Protein AF-A0A1I7TIQ7-F1 (afdb_monomer_lite)

pLDDT: mean 73.99, std 21.07, range [22.7, 95.94]

Organism: NCBI:txid1561998

Structure (mmCIF, N/CA/C/O backbone):
data_AF-A0A1I7TIQ7-F1
#
_entry.id   AF-A0A1I7TIQ7-F1
#
loop_
_atom_site.group_PDB
_atom_site.id
_atom_site.type_symbol
_atom_site.label_atom_id
_atom_site.label_alt_id
_atom_site.label_comp_id
_atom_site.label_asym_id
_atom_site.label_entity_id
_atom_site.label_seq_id
_atom_site.pdbx_PDB_ins_code
_atom_site.Cartn_x
_atom_site.Cartn_y
_atom_site.Cartn_z
_atom_site.occupancy
_atom_site.B_iso_or_equiv
_atom_site.auth_seq_id
_atom_site.auth_comp_id
_atom_site.auth_asym_id
_atom_site.auth_atom_id
_atom_site.pdbx_PDB_model_num
ATOM 1 N N . MET A 1 1 ? -4.088 54.142 -38.356 1.00 42.91 1 MET A N 1
ATOM 2 C CA . MET A 1 1 ? -4.153 52.914 -39.175 1.00 42.91 1 MET A CA 1
ATOM 3 C C . MET A 1 1 ? -3.917 51.745 -38.235 1.00 42.91 1 MET A C 1
ATOM 5 O O . MET A 1 1 ? -2.888 51.739 -37.571 1.00 42.91 1 MET A O 1
ATOM 9 N N . GLY A 1 2 ? -4.912 50.872 -38.052 1.00 53.06 2 GLY A N 1
ATOM 10 C CA . GLY A 1 2 ? -4.798 49.710 -37.162 1.00 53.06 2 GLY A CA 1
ATOM 11 C C . GLY A 1 2 ? -3.821 48.688 -37.738 1.00 53.06 2 GLY A C 1
ATOM 12 O O . GLY A 1 2 ? -3.719 48.574 -38.958 1.00 53.06 2 GLY A O 1
ATOM 13 N N . ARG A 1 3 ? -3.072 47.987 -36.879 1.00 58.44 3 ARG A N 1
ATOM 14 C CA . ARG A 1 3 ? -2.206 46.884 -37.321 1.00 58.44 3 ARG A CA 1
ATOM 15 C C . ARG A 1 3 ? -3.079 45.815 -38.004 1.00 58.44 3 ARG A C 1
ATOM 17 O O . ARG A 1 3 ? -4.147 45.527 -37.459 1.00 58.44 3 ARG A O 1
ATOM 24 N N . PRO A 1 4 ? -2.677 45.263 -39.163 1.00 71.06 4 PRO A N 1
ATOM 25 C CA . PRO A 1 4 ? -3.430 44.193 -39.812 1.00 71.06 4 PRO A CA 1
ATOM 26 C C . PRO A 1 4 ? -3.570 43.006 -38.851 1.00 71.06 4 PRO A C 1
ATOM 28 O O . PRO A 1 4 ? -2.623 42.659 -38.140 1.00 71.06 4 PRO A O 1
ATOM 31 N N . ILE A 1 5 ? -4.777 42.439 -38.777 1.00 78.31 5 ILE A N 1
ATOM 32 C CA . ILE A 1 5 ? -5.054 41.261 -37.950 1.00 78.31 5 ILE A CA 1
ATOM 33 C C . ILE A 1 5 ? -4.322 40.080 -38.586 1.00 78.31 5 ILE A C 1
ATOM 35 O O . ILE A 1 5 ? -4.468 39.833 -39.779 1.00 78.31 5 ILE A O 1
ATOM 39 N N . CYS A 1 6 ? -3.520 39.390 -37.780 1.00 83.38 6 CYS A N 1
ATOM 40 C CA . CYS A 1 6 ? -2.663 38.299 -38.215 1.00 83.38 6 CYS A CA 1
ATOM 41 C C . CYS A 1 6 ? -3.166 36.974 -37.652 1.00 83.38 6 CYS A C 1
ATOM 43 O O . CYS A 1 6 ? -3.207 36.805 -36.431 1.00 83.38 6 CYS A O 1
ATOM 45 N N . PHE A 1 7 ? -3.505 36.032 -38.527 1.00 86.31 7 PHE A N 1
ATOM 46 C CA . PHE A 1 7 ? -3.874 34.675 -38.145 1.00 86.31 7 PHE A CA 1
ATOM 47 C C . PHE A 1 7 ? -2.719 33.716 -38.424 1.00 86.31 7 PHE A C 1
ATOM 49 O O . PHE A 1 7 ? -2.079 33.776 -39.474 1.00 86.31 7 PHE A O 1
ATOM 56 N N . ARG A 1 8 ? -2.462 32.812 -37.477 1.00 87.81 8 ARG A N 1
ATOM 57 C CA . ARG A 1 8 ? -1.500 31.711 -37.593 1.00 87.81 8 ARG A CA 1
ATOM 58 C C . ARG A 1 8 ? -2.127 30.450 -37.034 1.00 87.81 8 ARG A C 1
ATOM 60 O O . ARG A 1 8 ? -2.870 30.530 -36.056 1.00 87.81 8 ARG A O 1
ATOM 67 N N . CYS A 1 9 ? -1.813 29.304 -37.628 1.00 87.81 9 CYS A N 1
ATOM 68 C CA . CYS A 1 9 ? -2.191 28.042 -37.020 1.00 87.81 9 CYS A CA 1
ATOM 69 C C . CYS A 1 9 ? -1.129 27.560 -36.034 1.00 87.81 9 CYS A C 1
ATOM 71 O O . CYS A 1 9 ? 0.061 27.528 -36.346 1.00 87.81 9 CYS A O 1
ATOM 73 N N . LEU A 1 10 ? -1.600 27.159 -34.856 1.00 88.81 10 LEU A N 1
ATOM 74 C CA . LEU A 1 10 ? -0.851 26.410 -33.861 1.00 88.81 10 LEU A CA 1
ATOM 75 C C . LEU A 1 10 ? -1.523 25.046 -33.720 1.00 88.81 10 LEU A C 1
ATOM 77 O O . LEU A 1 10 ? -2.738 24.978 -33.533 1.00 88.81 10 LEU A O 1
ATOM 81 N N . THR A 1 11 ? -0.744 23.974 -33.809 1.00 90.81 11 THR A N 1
ATOM 82 C CA . THR A 1 11 ? -1.233 22.601 -33.636 1.00 90.81 11 THR A CA 1
ATOM 83 C C . THR A 1 11 ? -0.786 22.101 -32.261 1.00 90.81 11 THR A C 1
ATOM 85 O O . THR A 1 11 ? 0.381 21.738 -32.107 1.00 90.81 11 THR A O 1
ATOM 88 N N . PRO A 1 12 ? -1.659 22.141 -31.235 1.00 89.75 12 PRO A N 1
ATOM 89 C CA . PRO A 1 12 ? -1.310 21.671 -29.902 1.00 89.75 12 PRO A CA 1
ATOM 90 C C . PRO A 1 12 ? -1.309 20.142 -29.848 1.00 89.75 12 PRO A C 1
ATOM 92 O O . PRO A 1 12 ? -2.289 19.497 -30.221 1.00 89.75 12 PRO A O 1
ATOM 95 N N . ILE A 1 13 ? -0.224 19.567 -29.339 1.00 89.12 13 ILE A N 1
ATOM 96 C CA . ILE A 1 13 ? -0.039 18.126 -29.170 1.00 89.12 13 ILE A CA 1
ATOM 97 C C . ILE A 1 13 ? 0.377 17.862 -27.731 1.00 89.12 13 ILE A C 1
ATOM 99 O O . ILE A 1 13 ? 1.419 18.327 -27.271 1.00 89.12 13 ILE A O 1
ATOM 103 N N . LEU A 1 14 ? -0.447 17.112 -27.005 1.00 85.69 14 LEU A N 1
ATOM 104 C CA . LEU A 1 14 ? -0.127 16.693 -25.647 1.00 85.69 14 LEU A CA 1
ATOM 105 C C . LEU A 1 14 ? 0.854 15.517 -25.708 1.00 85.69 14 LEU A C 1
ATOM 107 O O . LEU A 1 14 ? 0.464 14.418 -26.095 1.00 85.69 14 LEU A O 1
ATOM 111 N N . LEU A 1 15 ? 2.117 15.758 -25.346 1.00 80.00 15 LEU A N 1
ATOM 112 C CA . LEU A 1 15 ? 3.164 14.730 -25.347 1.00 80.00 15 LEU A CA 1
ATOM 113 C C . LEU A 1 15 ? 3.158 13.920 -24.047 1.00 80.00 15 LEU A C 1
ATOM 115 O O . LEU A 1 15 ? 3.371 12.711 -24.060 1.00 80.00 15 LEU A O 1
ATOM 119 N N . SER A 1 16 ? 2.904 14.582 -22.919 1.00 78.31 16 SER A N 1
ATOM 120 C CA . SER A 1 16 ? 2.727 13.948 -21.611 1.00 78.31 16 SER A CA 1
ATOM 121 C C . SER A 1 16 ? 1.813 14.799 -20.730 1.00 78.31 16 SER A C 1
ATOM 123 O O . SER A 1 16 ? 1.436 15.908 -21.107 1.00 78.31 16 SER A O 1
ATOM 125 N N . GLN A 1 17 ? 1.475 14.323 -19.528 1.00 79.88 17 GLN A N 1
ATOM 126 C CA . GLN A 1 17 ? 0.677 15.106 -18.575 1.00 79.88 17 GLN A CA 1
ATOM 127 C C . GLN A 1 17 ? 1.277 16.485 -18.257 1.00 79.88 17 GLN A C 1
ATOM 129 O O . GLN A 1 17 ? 0.515 17.406 -17.971 1.00 79.88 17 GLN A O 1
ATOM 134 N N . ASN A 1 18 ? 2.601 16.653 -18.360 1.00 84.12 18 ASN A N 1
ATOM 135 C CA . ASN A 1 18 ? 3.281 17.913 -18.045 1.00 84.12 18 ASN A CA 1
ATOM 136 C C . ASN A 1 18 ? 3.856 18.642 -19.268 1.00 84.12 18 ASN A C 1
ATOM 138 O O . ASN A 1 18 ? 4.362 19.751 -19.107 1.00 84.12 18 ASN A O 1
ATOM 142 N N . VAL A 1 19 ? 3.816 18.046 -20.466 1.00 85.25 19 VAL A N 1
ATOM 143 C CA . VAL A 1 19 ? 4.485 18.591 -21.659 1.00 85.25 19 VAL A CA 1
ATOM 144 C C . VAL A 1 19 ? 3.509 18.713 -22.825 1.00 85.25 19 VAL A C 1
ATOM 146 O O . VAL A 1 19 ? 2.919 17.727 -23.272 1.00 85.25 19 VAL A O 1
ATOM 149 N N . LEU A 1 20 ? 3.385 19.932 -23.349 1.00 87.88 20 LEU A N 1
ATOM 150 C CA . LEU A 1 20 ? 2.602 20.263 -24.536 1.00 87.88 20 LEU A CA 1
ATOM 151 C C . LEU A 1 20 ? 3.542 20.762 -25.637 1.00 87.88 20 LEU A C 1
ATOM 153 O O . LEU A 1 20 ? 4.280 21.720 -25.429 1.00 87.88 20 LEU A O 1
ATOM 157 N N . GLN A 1 21 ? 3.486 20.164 -26.821 1.00 89.00 21 GLN A N 1
ATOM 158 C CA . GLN A 1 21 ? 4.122 20.716 -28.011 1.00 89.00 21 GLN A CA 1
ATOM 159 C C . GLN A 1 21 ? 3.135 21.623 -28.747 1.00 89.00 21 GLN A C 1
ATOM 161 O O . GLN A 1 21 ? 2.005 21.230 -29.032 1.00 89.00 21 GLN A O 1
ATOM 166 N N . LEU A 1 22 ? 3.560 22.840 -29.073 1.00 89.12 22 LEU A N 1
ATOM 167 C CA . LEU A 1 22 ? 2.839 23.745 -29.958 1.00 89.12 22 LEU A CA 1
ATOM 168 C C . LEU A 1 22 ? 3.544 23.779 -31.306 1.00 89.12 22 LEU A C 1
ATOM 170 O O . LEU A 1 22 ? 4.483 24.555 -31.498 1.00 89.12 22 LEU A O 1
ATOM 174 N N . ALA A 1 23 ? 3.075 22.948 -32.237 1.00 88.88 23 ALA A N 1
ATOM 175 C CA . ALA A 1 23 ? 3.644 22.916 -33.570 1.00 88.88 23 ALA A CA 1
ATOM 176 C C . ALA A 1 23 ? 3.187 24.102 -34.409 1.00 88.88 23 ALA A C 1
ATOM 178 O O . ALA A 1 23 ? 1.994 24.411 -34.500 1.00 88.88 23 ALA A O 1
ATOM 179 N N . HIS A 1 24 ? 4.161 24.782 -35.004 1.00 85.44 24 HIS A N 1
ATOM 180 C CA . HIS A 1 24 ? 3.949 25.953 -35.835 1.00 85.44 24 HIS A CA 1
ATOM 181 C C . HIS A 1 24 ? 5.016 26.025 -36.921 1.00 85.44 24 HIS A C 1
ATOM 183 O O . HIS A 1 24 ? 6.108 25.476 -36.789 1.00 85.44 24 HIS A O 1
ATOM 189 N N . GLN A 1 25 ? 4.692 26.712 -38.012 1.00 75.75 25 GLN A N 1
ATOM 190 C CA . GLN A 1 25 ? 5.636 26.889 -39.106 1.00 75.75 25 GLN A CA 1
ATOM 191 C C . GLN A 1 25 ? 6.763 27.818 -38.647 1.00 75.75 25 GLN A C 1
ATOM 193 O O . GLN A 1 25 ? 6.520 28.771 -37.897 1.00 75.75 25 GLN A O 1
ATOM 198 N N . TYR A 1 26 ? 7.989 27.531 -39.075 1.00 64.44 26 TYR A N 1
ATOM 199 C CA . TYR A 1 26 ? 9.086 28.483 -38.963 1.00 64.44 26 TYR A CA 1
ATOM 200 C C . TYR A 1 26 ? 8.937 29.543 -40.064 1.00 64.44 26 TYR A C 1
ATOM 202 O O . TYR A 1 26 ? 8.544 29.214 -41.178 1.00 64.44 26 TYR A O 1
ATOM 210 N N . GLU A 1 27 ? 9.258 30.792 -39.713 1.00 59.69 27 GLU A N 1
ATOM 211 C CA . GLU A 1 27 ? 9.035 32.053 -40.452 1.00 59.69 27 GLU A CA 1
ATOM 212 C C . GLU A 1 27 ? 7.712 32.777 -40.159 1.00 59.69 27 GLU A C 1
ATOM 214 O O . GLU A 1 27 ? 6.711 32.197 -39.742 1.00 59.69 27 GLU A O 1
ATOM 219 N N . GLU A 1 28 ? 7.727 34.103 -40.340 1.00 63.19 28 GLU A N 1
ATOM 220 C CA . GLU A 1 28 ? 6.657 35.030 -39.958 1.00 63.19 28 GLU A CA 1
ATOM 221 C C . GLU A 1 28 ? 5.362 34.910 -40.791 1.00 63.19 28 GLU A C 1
ATOM 223 O O . GLU A 1 28 ? 4.591 35.868 -40.865 1.00 63.19 28 GLU A O 1
ATOM 228 N N . ASN A 1 29 ? 5.076 33.742 -41.371 1.00 71.56 29 ASN A N 1
ATOM 229 C CA . ASN A 1 29 ? 3.891 33.487 -42.183 1.00 71.56 29 ASN A CA 1
ATOM 230 C C . ASN A 1 29 ? 2.632 33.903 -41.420 1.00 71.56 29 ASN A C 1
ATOM 232 O O . ASN A 1 29 ? 2.349 33.443 -40.313 1.00 71.56 29 ASN A O 1
ATOM 236 N N . CYS A 1 30 ? 1.926 34.868 -41.987 1.00 78.06 30 CYS A N 1
ATOM 237 C CA . CYS A 1 30 ? 0.815 35.564 -41.373 1.00 78.06 30 CYS A CA 1
ATOM 238 C C . CYS A 1 30 ? -0.304 35.626 -42.401 1.00 78.06 30 CYS A C 1
ATOM 240 O O . CYS A 1 30 ? -0.078 36.079 -43.523 1.00 78.06 30 CYS A O 1
ATOM 242 N N . TYR A 1 31 ? -1.489 35.159 -42.026 1.00 87.06 31 TYR A N 1
ATOM 243 C CA . TYR A 1 31 ? -2.634 35.103 -42.924 1.00 87.06 31 TYR A CA 1
ATOM 244 C C . TYR A 1 31 ? -3.662 36.159 -42.531 1.00 87.06 31 TYR A C 1
ATOM 246 O O . TYR A 1 31 ? -3.856 36.436 -41.346 1.00 87.06 31 TYR A O 1
ATOM 254 N N . GLU A 1 32 ? -4.333 36.737 -43.525 1.00 86.38 32 GLU A N 1
ATOM 255 C CA . GLU A 1 32 ? -5.367 37.755 -43.304 1.00 86.38 32 GLU A CA 1
ATOM 256 C C . GLU A 1 32 ? -6.699 37.134 -42.861 1.00 86.38 32 GLU A C 1
ATOM 258 O O . GLU A 1 32 ? -7.551 37.822 -42.296 1.00 86.38 32 GLU A O 1
ATOM 263 N N . THR A 1 33 ? -6.878 35.823 -43.073 1.00 88.25 33 THR A N 1
ATOM 264 C CA . THR A 1 33 ? -8.090 35.094 -42.690 1.00 88.25 33 THR A CA 1
ATOM 265 C C . THR A 1 33 ? -7.791 33.825 -41.889 1.00 88.25 33 THR A C 1
ATOM 267 O O . THR A 1 33 ? -6.818 33.110 -42.132 1.00 88.25 33 THR A O 1
ATOM 270 N N . GLU A 1 34 ? -8.688 33.489 -40.958 1.00 88.44 34 GLU A N 1
ATOM 271 C CA . GLU A 1 34 ? -8.625 32.243 -40.179 1.00 88.44 34 GLU A CA 1
ATOM 272 C C . GLU A 1 34 ? -8.657 30.998 -41.079 1.00 88.44 34 GLU A C 1
ATOM 274 O O . GLU A 1 34 ? -7.971 30.013 -40.816 1.00 88.44 34 GLU A O 1
ATOM 279 N N . LYS A 1 35 ? -9.428 31.042 -42.174 1.00 89.38 35 LYS A N 1
ATOM 280 C CA . LYS A 1 35 ? -9.569 29.912 -43.100 1.00 89.38 35 LYS A CA 1
ATOM 281 C C . LYS A 1 35 ? -8.243 29.567 -43.776 1.00 89.38 35 LYS A C 1
ATOM 283 O O . LYS A 1 35 ? -7.927 28.389 -43.907 1.00 89.38 35 LYS A O 1
ATOM 288 N N . GLU A 1 36 ? -7.486 30.576 -44.194 1.00 86.38 36 GLU A N 1
ATOM 289 C CA . GLU A 1 36 ? -6.161 30.390 -44.790 1.00 86.38 36 GLU A CA 1
ATOM 290 C C . GLU A 1 36 ? -5.166 29.863 -43.765 1.00 86.38 36 GLU A C 1
ATOM 292 O O . GLU A 1 36 ? -4.523 28.851 -44.032 1.00 86.38 36 GLU A O 1
ATOM 297 N N . ALA A 1 37 ? -5.124 30.456 -42.568 1.00 87.81 37 ALA A N 1
ATOM 298 C CA . ALA A 1 37 ? -4.281 29.961 -41.483 1.00 87.81 37 ALA A CA 1
ATOM 299 C C . ALA A 1 37 ? -4.598 28.500 -41.131 1.00 87.81 37 ALA A C 1
ATOM 301 O O . ALA A 1 37 ? -3.700 27.692 -40.932 1.00 87.81 37 ALA A O 1
ATOM 302 N N . ARG A 1 38 ? -5.875 28.115 -41.094 1.00 87.44 38 ARG A N 1
ATOM 303 C CA . ARG A 1 38 ? -6.273 26.749 -40.743 1.00 87.44 38 ARG A CA 1
ATOM 304 C C . ARG A 1 38 ? -5.843 25.709 -41.780 1.00 87.44 38 ARG A C 1
ATOM 306 O O . ARG A 1 38 ? -5.579 24.567 -41.417 1.00 87.44 38 ARG A O 1
ATOM 313 N N . MET A 1 39 ? -5.760 26.077 -43.058 1.00 87.75 39 MET A N 1
ATOM 314 C CA . MET A 1 39 ? -5.262 25.169 -44.101 1.00 87.75 39 MET A CA 1
ATOM 315 C C . MET A 1 39 ? -3.756 24.902 -43.986 1.00 87.75 39 MET A C 1
ATOM 317 O O . MET A 1 39 ? -3.262 23.995 -44.649 1.00 87.75 39 MET A O 1
ATOM 321 N N . THR A 1 40 ? -3.036 25.664 -43.158 1.00 86.38 40 THR A N 1
ATOM 322 C CA . THR A 1 40 ? -1.588 25.523 -42.960 1.00 86.38 40 THR A CA 1
ATOM 323 C C . THR A 1 40 ? -1.207 24.873 -41.631 1.00 86.38 40 THR A C 1
ATOM 325 O O . THR A 1 40 ? -0.019 24.750 -41.329 1.00 86.38 40 THR A O 1
ATOM 328 N N . CYS A 1 41 ? -2.196 24.417 -40.853 1.00 87.00 41 CYS A N 1
ATOM 329 C CA . CYS A 1 41 ? -1.966 23.593 -39.671 1.00 87.00 41 CYS A CA 1
ATOM 330 C C . CYS A 1 41 ? -1.202 22.316 -40.020 1.00 87.00 41 CYS A C 1
ATOM 332 O O . CYS A 1 41 ? -1.411 21.725 -41.081 1.00 87.00 41 CYS A O 1
ATOM 334 N N . PHE A 1 42 ? -0.362 21.864 -39.094 1.00 86.56 42 PHE A N 1
ATOM 335 C CA . PHE A 1 42 ? 0.300 20.578 -39.237 1.00 86.56 42 PHE A CA 1
ATOM 336 C C . PHE A 1 42 ? -0.716 19.450 -39.063 1.00 86.56 42 PHE A C 1
ATOM 338 O O . PHE A 1 42 ? -1.655 19.549 -38.270 1.00 86.56 42 PHE A O 1
ATOM 345 N N . ASP A 1 43 ? -0.497 18.353 -39.780 1.00 85.62 43 ASP A N 1
ATOM 346 C CA . ASP A 1 43 ? -1.100 17.079 -39.414 1.00 85.62 43 ASP A CA 1
ATOM 347 C C . ASP A 1 43 ? -0.419 16.595 -38.131 1.00 85.62 43 ASP A C 1
ATOM 349 O O . ASP A 1 43 ? 0.791 16.363 -38.124 1.00 85.62 43 ASP A O 1
ATOM 353 N N . SER A 1 44 ? -1.182 16.449 -37.047 1.00 81.12 44 SER A N 1
ATOM 354 C CA . SER A 1 44 ? -0.649 16.056 -35.739 1.00 81.12 44 SER A CA 1
ATOM 355 C C . SER A 1 44 ? 0.057 14.698 -35.752 1.00 81.12 44 SER A C 1
ATOM 357 O O . SER A 1 44 ? 0.862 14.436 -34.865 1.00 81.12 44 SER A O 1
ATOM 359 N N . THR A 1 45 ? -0.207 13.847 -36.748 1.00 80.25 45 THR A N 1
ATOM 360 C CA . THR A 1 45 ? 0.460 12.545 -36.909 1.00 80.25 45 THR A CA 1
ATOM 361 C C . THR A 1 45 ? 1.833 12.634 -37.578 1.00 80.25 45 THR A C 1
ATOM 363 O O . THR A 1 45 ? 2.609 11.684 -37.503 1.00 80.25 45 THR A O 1
ATOM 366 N N . LEU A 1 46 ? 2.144 13.765 -38.217 1.00 81.56 46 LEU A N 1
ATOM 367 C CA . LEU A 1 46 ? 3.384 13.995 -38.966 1.00 81.56 46 LEU A CA 1
ATOM 368 C C . LEU A 1 46 ? 4.314 15.009 -38.288 1.00 81.56 46 LEU A C 1
ATOM 370 O O . LEU A 1 46 ? 5.405 15.264 -38.792 1.00 81.56 46 LEU A O 1
ATOM 374 N N . VAL A 1 47 ? 3.887 15.588 -37.164 1.00 81.12 47 VAL A N 1
ATOM 375 C CA . VAL A 1 47 ? 4.684 16.531 -36.377 1.00 81.12 47 VAL A CA 1
ATOM 376 C C . VAL A 1 47 ? 5.858 15.816 -35.717 1.00 81.12 47 VAL A C 1
ATOM 378 O O . VAL A 1 47 ? 5.695 14.817 -35.018 1.00 81.12 47 VAL A O 1
ATOM 381 N N . THR A 1 48 ? 7.047 16.377 -35.905 1.00 79.31 48 THR A N 1
ATOM 382 C CA . THR A 1 48 ? 8.276 15.976 -35.225 1.00 79.31 48 THR A CA 1
ATOM 383 C C . THR A 1 48 ? 8.604 16.948 -34.091 1.00 79.31 48 THR A C 1
ATOM 385 O O . THR A 1 48 ? 8.072 18.054 -34.033 1.00 79.31 48 THR A O 1
ATOM 388 N N . ILE A 1 49 ? 9.510 16.578 -33.181 1.00 68.62 49 ILE A N 1
ATOM 389 C CA . ILE A 1 49 ? 9.856 17.422 -32.020 1.00 68.62 49 ILE A CA 1
ATOM 390 C C . ILE A 1 49 ? 10.520 18.760 -32.399 1.00 68.62 49 ILE A C 1
ATOM 392 O O . ILE A 1 49 ? 10.566 19.672 -31.580 1.00 68.62 49 ILE A O 1
ATOM 396 N N . SER A 1 50 ? 11.035 18.887 -33.627 1.00 72.88 50 SER A N 1
ATOM 397 C CA . SER A 1 50 ? 11.610 20.134 -34.146 1.00 72.88 50 SER A CA 1
ATOM 398 C C . SER A 1 50 ? 10.567 21.110 -34.690 1.00 72.88 50 SER A C 1
ATOM 400 O O . SER A 1 50 ? 10.892 22.267 -34.951 1.00 72.88 50 SER A O 1
ATOM 402 N N . ASP A 1 51 ? 9.323 20.669 -34.873 1.00 81.81 51 ASP A N 1
ATOM 403 C CA . ASP A 1 51 ? 8.258 21.496 -35.430 1.00 81.81 51 ASP A CA 1
ATOM 404 C C . ASP A 1 51 ? 7.578 22.282 -34.303 1.00 81.81 51 ASP A C 1
ATOM 406 O O . ASP A 1 51 ? 6.554 21.863 -33.771 1.00 81.81 51 ASP A O 1
ATOM 410 N N . GLY A 1 52 ? 8.161 23.418 -33.913 1.00 80.00 52 GLY A N 1
ATOM 411 C CA . GLY A 1 52 ? 7.581 24.375 -32.962 1.00 80.00 52 GLY A CA 1
ATOM 412 C C . GLY A 1 52 ? 8.210 24.370 -31.566 1.00 80.00 52 GLY A C 1
ATOM 413 O O . GLY A 1 52 ? 9.396 24.092 -31.405 1.00 80.00 52 GLY A O 1
ATOM 414 N N . ALA A 1 53 ? 7.426 24.739 -30.548 1.00 83.44 53 ALA A N 1
ATOM 415 C CA . ALA A 1 53 ? 7.914 24.948 -29.182 1.00 83.44 53 ALA A CA 1
ATOM 416 C C . ALA A 1 53 ? 7.343 23.929 -28.188 1.00 83.44 53 ALA A C 1
ATOM 418 O O . ALA A 1 53 ? 6.176 23.543 -28.278 1.00 83.44 53 ALA A O 1
ATOM 419 N N . LEU A 1 54 ? 8.149 23.549 -27.194 1.00 84.31 54 LEU A N 1
ATOM 420 C CA . LEU A 1 54 ? 7.715 22.753 -26.048 1.00 84.31 54 LEU A CA 1
ATOM 421 C C . LEU A 1 54 ? 7.348 23.669 -24.882 1.00 84.31 54 LEU A C 1
ATOM 423 O O . LEU A 1 54 ? 8.127 24.534 -24.482 1.00 84.31 54 LEU A O 1
ATOM 427 N N . LEU A 1 55 ? 6.160 23.456 -24.331 1.00 83.06 55 LEU A N 1
ATOM 428 C CA . LEU A 1 55 ? 5.675 24.110 -23.129 1.00 83.06 55 LEU A CA 1
ATOM 429 C C . LEU A 1 55 ? 5.634 23.100 -21.988 1.00 83.06 55 LEU A C 1
ATOM 431 O O . LEU A 1 55 ? 5.072 22.010 -22.121 1.00 83.06 55 LEU A O 1
ATOM 435 N N . PHE A 1 56 ? 6.203 23.503 -20.859 1.00 84.75 56 PHE A N 1
ATOM 436 C CA . PHE A 1 56 ? 6.245 22.720 -19.634 1.00 84.75 56 PHE A CA 1
ATOM 437 C C . PHE A 1 56 ? 5.254 23.307 -18.637 1.00 84.75 56 PHE A C 1
ATOM 439 O O . PHE A 1 56 ? 5.172 24.526 -18.463 1.00 84.75 56 PHE A O 1
ATOM 446 N N . ARG A 1 57 ? 4.471 22.437 -18.006 1.00 81.12 57 ARG A N 1
ATOM 447 C CA . ARG A 1 57 ? 3.583 22.808 -16.907 1.00 81.12 57 ARG A CA 1
ATOM 448 C C . ARG A 1 57 ? 4.427 23.280 -15.717 1.00 81.12 57 ARG A C 1
ATOM 450 O O . ARG A 1 57 ? 5.420 22.641 -15.412 1.00 81.12 57 ARG A O 1
ATOM 457 N N . THR A 1 58 ? 4.026 24.377 -15.072 1.00 81.88 58 THR A N 1
ATOM 458 C CA . THR A 1 58 ? 4.766 25.014 -13.959 1.00 81.88 58 THR A CA 1
ATOM 459 C C . THR A 1 58 ? 4.043 24.937 -12.608 1.00 81.88 58 THR A C 1
ATOM 461 O O . THR A 1 58 ? 4.489 25.522 -11.625 1.00 81.88 58 THR A O 1
ATOM 464 N N . SER A 1 59 ? 2.861 24.321 -12.568 1.00 76.88 59 SER A N 1
ATOM 465 C CA . SER A 1 59 ? 2.032 24.151 -11.370 1.00 76.88 59 SER A CA 1
ATOM 466 C C . SER A 1 59 ? 1.231 22.858 -11.494 1.00 76.88 59 SER A C 1
ATOM 468 O O . SER A 1 59 ? 0.822 22.511 -12.602 1.00 76.88 59 SER A O 1
ATOM 470 N N . ASP A 1 60 ? 0.993 22.158 -10.383 1.00 74.69 60 ASP A N 1
ATOM 471 C CA . ASP A 1 60 ? 0.317 20.848 -10.365 1.00 74.69 60 ASP A CA 1
ATOM 472 C C . ASP A 1 60 ? 1.005 19.809 -11.273 1.00 74.69 60 ASP A C 1
ATOM 474 O O . ASP A 1 60 ? 0.370 19.068 -12.035 1.00 74.69 60 ASP A O 1
ATOM 478 N N . GLU A 1 61 ? 2.339 19.802 -11.235 1.00 72.69 61 GLU A N 1
ATOM 479 C CA . GLU A 1 61 ? 3.172 18.833 -11.941 1.00 72.69 61 GLU A CA 1
ATOM 480 C C . GLU A 1 61 ? 2.985 17.442 -11.325 1.00 72.69 61 GLU A C 1
ATOM 482 O O . GLU A 1 61 ? 3.113 17.257 -10.115 1.00 72.69 61 GLU A O 1
ATOM 487 N N . GLN A 1 62 ? 2.687 16.447 -12.160 1.00 64.56 62 GLN A N 1
ATOM 488 C CA . GLN A 1 62 ? 2.601 15.054 -11.717 1.00 64.56 62 GLN A CA 1
ATOM 489 C C . GLN A 1 62 ? 3.911 14.346 -12.037 1.00 64.56 62 GLN A C 1
ATOM 491 O O . GLN A 1 62 ? 4.408 14.460 -13.155 1.00 64.56 62 GLN A O 1
ATOM 496 N N . ALA A 1 63 ? 4.484 13.605 -11.090 1.00 64.88 63 ALA A N 1
ATOM 497 C CA . ALA A 1 63 ? 5.669 12.805 -11.379 1.00 64.88 63 ALA A CA 1
ATOM 498 C C . ALA A 1 63 ? 5.368 11.844 -12.543 1.00 64.88 63 ALA A C 1
ATOM 500 O O . ALA A 1 63 ? 4.470 11.007 -12.456 1.00 64.88 63 ALA A O 1
ATOM 501 N N . ALA A 1 64 ? 6.104 11.983 -13.645 1.00 61.44 64 ALA A N 1
ATOM 502 C CA . ALA A 1 64 ? 6.002 11.087 -14.787 1.00 61.44 64 ALA A CA 1
ATOM 503 C C . ALA A 1 64 ? 7.097 10.021 -14.691 1.00 61.44 64 ALA A C 1
ATOM 505 O O . ALA A 1 64 ? 8.222 10.306 -14.281 1.00 61.44 64 ALA A O 1
ATOM 506 N N . SER A 1 65 ? 6.771 8.788 -15.076 1.00 57.09 65 SER A N 1
ATOM 507 C CA . SER A 1 65 ? 7.771 7.726 -15.186 1.00 57.09 65 SER A CA 1
ATOM 508 C C . SER A 1 65 ? 8.801 8.078 -16.265 1.00 57.09 65 SER A C 1
ATOM 510 O O . SER A 1 65 ? 8.442 8.545 -17.345 1.00 57.09 65 SER A O 1
ATOM 512 N N . CYS A 1 66 ? 10.075 7.786 -15.992 1.00 57.78 66 CYS A N 1
ATOM 513 C CA . CYS A 1 66 ? 11.160 7.852 -16.974 1.00 57.78 66 CYS A CA 1
ATOM 514 C C . CYS A 1 66 ? 11.140 6.674 -17.970 1.00 57.78 66 CYS A C 1
ATOM 516 O O . CYS A 1 66 ? 12.122 6.454 -18.685 1.00 57.78 66 CYS A O 1
ATOM 518 N N . SER A 1 67 ? 10.053 5.895 -18.020 1.00 53.69 67 SER A N 1
ATOM 519 C CA . SER A 1 67 ? 9.857 4.828 -18.996 1.00 53.69 67 SER A CA 1
ATOM 520 C C . SER A 1 67 ? 10.091 5.366 -20.417 1.00 53.69 67 SER A C 1
ATOM 522 O O . SER A 1 67 ? 9.548 6.415 -20.771 1.00 53.69 67 SER A O 1
ATOM 524 N N . PRO A 1 68 ? 10.927 4.697 -21.236 1.00 57.84 68 PRO A N 1
ATOM 525 C CA . PRO A 1 68 ? 11.352 3.299 -21.113 1.00 57.84 68 PRO A CA 1
ATOM 526 C C . PRO A 1 68 ? 12.766 3.077 -20.537 1.00 57.84 68 PRO A C 1
ATOM 528 O O . PRO A 1 68 ? 13.375 2.045 -20.827 1.00 57.84 68 PRO A O 1
ATOM 531 N N . MET A 1 69 ? 13.318 4.009 -19.753 1.00 60.59 69 MET A N 1
ATOM 532 C CA . MET A 1 69 ? 14.631 3.857 -19.090 1.00 60.59 69 MET A CA 1
ATOM 533 C C . MET A 1 69 ? 14.562 3.112 -17.744 1.00 60.59 69 MET A C 1
ATOM 535 O O . MET A 1 69 ? 15.479 3.199 -16.931 1.00 60.59 69 MET A O 1
ATOM 539 N N . ASP A 1 70 ? 13.493 2.358 -17.497 1.00 57.91 70 ASP A N 1
ATOM 540 C CA . ASP A 1 70 ? 13.363 1.573 -16.273 1.00 57.91 70 ASP A CA 1
ATOM 541 C C . ASP A 1 70 ? 14.272 0.330 -16.328 1.00 57.91 70 ASP A C 1
ATOM 543 O O . ASP A 1 70 ? 14.215 -0.454 -17.278 1.00 57.91 70 ASP A O 1
ATOM 547 N N . GLY A 1 71 ? 15.090 0.121 -15.291 1.00 58.12 71 GLY A N 1
ATOM 548 C CA . GLY A 1 71 ? 15.847 -1.119 -15.088 1.00 58.12 71 GLY A CA 1
ATOM 549 C C . GLY A 1 71 ? 17.356 -0.946 -14.903 1.00 58.12 71 GLY A C 1
ATOM 550 O O . GLY A 1 71 ? 17.885 0.159 -14.801 1.00 58.12 71 GLY A O 1
ATOM 551 N N . ARG A 1 72 ? 18.059 -2.083 -14.827 1.00 59.62 72 ARG A N 1
ATOM 552 C CA . ARG A 1 72 ? 19.518 -2.140 -14.697 1.00 59.62 72 ARG A CA 1
ATOM 553 C C . ARG A 1 72 ? 20.159 -2.024 -16.069 1.00 59.62 72 ARG A C 1
ATOM 555 O O . ARG A 1 72 ? 19.824 -2.796 -16.966 1.00 59.62 72 ARG A O 1
ATOM 562 N N . PHE A 1 73 ? 21.156 -1.157 -16.185 1.00 68.31 73 PHE A N 1
ATOM 563 C CA . PHE A 1 73 ? 21.966 -1.055 -17.387 1.00 68.31 73 PHE A CA 1
ATOM 564 C C . PHE A 1 73 ? 23.453 -1.058 -17.039 1.00 68.31 73 PHE A C 1
ATOM 566 O O . PHE A 1 73 ? 23.878 -0.382 -16.106 1.00 68.31 73 PHE A O 1
ATOM 573 N N . ASP A 1 74 ? 24.239 -1.828 -17.781 1.00 64.75 74 ASP A N 1
ATOM 574 C CA . ASP A 1 74 ? 25.682 -1.641 -17.852 1.00 64.75 74 ASP A CA 1
ATOM 575 C C . ASP A 1 74 ? 25.954 -0.464 -18.792 1.00 64.75 74 ASP A C 1
ATOM 577 O O . ASP A 1 74 ? 25.474 -0.443 -19.930 1.00 64.75 74 ASP A O 1
ATOM 581 N N . VAL A 1 75 ? 26.654 0.553 -18.297 1.00 69.25 75 VAL A N 1
ATOM 582 C CA . VAL A 1 75 ? 26.844 1.812 -19.016 1.00 69.25 75 VAL A CA 1
ATOM 583 C C . VAL A 1 75 ? 28.256 1.859 -19.563 1.00 69.25 75 VAL A C 1
ATOM 585 O O . VAL A 1 75 ? 29.236 1.909 -18.824 1.00 69.25 75 VAL A O 1
ATOM 588 N N . SER A 1 76 ? 28.355 1.910 -20.884 1.00 72.56 76 SER A N 1
ATOM 589 C CA . SER A 1 76 ? 29.605 2.212 -21.579 1.00 72.56 76 SER A CA 1
ATOM 590 C C . SER A 1 76 ? 29.505 3.588 -22.221 1.00 72.56 76 SER A C 1
ATOM 592 O O . SER A 1 76 ? 28.432 3.981 -22.678 1.00 72.56 76 SER A O 1
ATOM 594 N N . TYR A 1 77 ? 30.606 4.336 -22.249 1.00 70.62 77 TYR A N 1
ATOM 595 C CA . TYR A 1 77 ? 30.629 5.690 -22.796 1.00 70.62 77 TYR A CA 1
ATOM 596 C C . TYR A 1 77 ? 31.794 5.885 -23.770 1.00 70.62 77 TYR A C 1
ATOM 598 O O . TYR A 1 77 ? 32.830 5.225 -23.669 1.00 70.62 77 TYR A O 1
ATOM 606 N N . ARG A 1 78 ? 31.618 6.806 -24.720 1.00 69.44 78 ARG A N 1
ATOM 607 C CA . ARG A 1 78 ? 32.673 7.329 -25.595 1.00 69.44 78 ARG A CA 1
ATOM 608 C C . ARG A 1 78 ? 32.654 8.852 -25.494 1.00 69.44 78 ARG A C 1
ATOM 610 O O . ARG A 1 78 ? 31.663 9.448 -25.907 1.00 69.44 78 ARG A O 1
ATOM 617 N N . MET A 1 79 ? 33.738 9.433 -24.980 1.00 62.97 79 MET A N 1
ATOM 618 C CA . MET A 1 79 ? 33.988 10.878 -25.009 1.00 62.97 79 MET A CA 1
ATOM 619 C C . MET A 1 79 ? 34.982 11.201 -26.123 1.00 62.97 79 MET A C 1
ATOM 621 O O . MET A 1 79 ? 36.015 10.535 -26.232 1.00 62.97 79 MET A O 1
ATOM 625 N N . ASN A 1 80 ? 34.680 12.214 -26.931 1.00 58.75 80 ASN A N 1
ATOM 626 C CA . ASN A 1 80 ? 35.620 12.780 -27.894 1.00 58.75 80 ASN A CA 1
ATOM 627 C C . ASN A 1 80 ? 36.157 14.110 -27.325 1.00 58.75 80 ASN A C 1
ATOM 629 O O . ASN A 1 80 ? 35.503 15.134 -27.457 1.00 58.75 80 ASN A O 1
ATOM 633 N N . ASP A 1 81 ? 37.339 14.077 -26.696 1.00 56.22 81 ASP A N 1
ATOM 634 C CA . ASP A 1 81 ? 38.130 15.241 -26.244 1.00 56.22 81 ASP A CA 1
ATOM 635 C C . ASP A 1 81 ? 37.400 16.323 -25.400 1.00 56.22 81 ASP A C 1
ATOM 637 O O . ASP A 1 81 ? 37.113 17.403 -25.909 1.00 56.22 81 ASP A O 1
ATOM 641 N N . ALA A 1 82 ? 37.220 16.130 -24.079 1.00 40.53 82 ALA A N 1
ATOM 642 C CA . ALA A 1 82 ? 37.061 17.261 -23.142 1.00 40.53 82 ALA A CA 1
ATOM 643 C C . ALA A 1 82 ? 37.334 16.933 -21.661 1.00 40.53 82 ALA A C 1
ATOM 645 O O . ALA A 1 82 ? 37.029 15.853 -21.157 1.00 40.53 82 ALA A O 1
ATOM 646 N N . ALA A 1 83 ? 37.887 17.925 -20.953 1.00 37.78 83 ALA A N 1
ATOM 647 C CA . ALA A 1 83 ? 37.888 18.020 -19.497 1.00 37.78 83 ALA A CA 1
ATOM 648 C C . ALA A 1 83 ? 36.532 18.580 -19.025 1.00 37.78 83 ALA A C 1
ATOM 650 O O . ALA A 1 83 ? 36.048 19.560 -19.585 1.00 37.78 83 ALA A O 1
ATOM 651 N N . LEU A 1 84 ? 35.935 17.955 -18.005 1.00 36.97 84 LEU A N 1
ATOM 652 C CA . LEU A 1 84 ? 34.593 18.255 -17.488 1.00 36.97 84 LEU A CA 1
ATOM 653 C C . LEU A 1 84 ? 34.401 19.739 -17.126 1.00 36.97 84 LEU A C 1
ATOM 655 O O . LEU A 1 84 ? 34.984 20.236 -16.164 1.00 36.97 84 LEU A O 1
ATOM 659 N N . SER A 1 85 ? 33.511 20.404 -17.858 1.00 36.34 85 SER A N 1
ATOM 660 C CA . SER A 1 85 ? 32.925 21.702 -17.529 1.00 36.34 85 SER A CA 1
ATOM 661 C C . SER A 1 85 ? 31.457 21.644 -17.942 1.00 36.34 85 SER A C 1
ATOM 663 O O . SER A 1 85 ? 31.147 21.773 -19.121 1.00 36.34 85 SER A O 1
ATOM 665 N N . CYS A 1 86 ? 30.555 21.381 -16.994 1.00 32.44 86 CYS A N 1
ATOM 666 C CA . CYS A 1 86 ? 29.121 21.343 -17.272 1.00 32.44 86 CYS A CA 1
ATOM 667 C C . CYS A 1 86 ? 28.604 22.775 -17.475 1.00 32.44 86 CYS A C 1
ATOM 669 O O . CYS A 1 86 ? 28.298 23.455 -16.495 1.00 32.44 86 CYS A O 1
ATOM 671 N N . GLU A 1 87 ? 28.499 23.237 -18.720 1.00 35.06 87 GLU A N 1
ATOM 672 C CA . GLU A 1 87 ? 27.696 24.419 -19.038 1.00 35.06 87 GLU A CA 1
ATOM 673 C C . GLU A 1 87 ? 26.268 23.992 -19.400 1.00 35.06 87 GLU A C 1
ATOM 675 O O . GLU A 1 87 ? 26.024 23.090 -20.195 1.00 35.06 87 GLU A O 1
ATOM 680 N N . SER A 1 88 ? 25.292 24.613 -18.744 1.00 38.06 88 SER A N 1
ATOM 681 C CA . SER A 1 88 ? 23.871 24.343 -18.939 1.00 38.06 88 SER A CA 1
ATOM 682 C C . SER A 1 88 ? 23.384 24.933 -20.262 1.00 38.06 88 SER A C 1
ATOM 684 O O . SER A 1 88 ? 23.274 26.155 -20.381 1.00 38.06 88 SER A O 1
ATOM 686 N N . GLY A 1 89 ? 23.036 24.072 -21.222 1.00 42.41 89 GLY A N 1
ATOM 687 C CA . GLY A 1 89 ? 22.385 24.507 -22.458 1.00 42.41 89 GLY A CA 1
ATOM 688 C C . GLY A 1 89 ? 22.163 23.462 -23.553 1.00 42.41 89 GLY A C 1
ATOM 689 O O . GLY A 1 89 ? 21.734 23.865 -24.626 1.00 42.41 89 GLY A O 1
ATOM 690 N N . GLU A 1 90 ? 22.430 22.169 -23.358 1.00 45.22 90 GLU A N 1
ATOM 691 C CA . GLU A 1 90 ? 22.551 21.215 -24.475 1.00 45.22 90 GLU A CA 1
ATOM 692 C C . GLU A 1 90 ? 21.291 20.379 -24.771 1.00 45.22 90 GLU A C 1
ATOM 694 O O . GLU A 1 90 ? 20.646 19.814 -23.886 1.00 45.22 90 GLU A O 1
ATOM 699 N N . GLY A 1 91 ? 20.965 20.265 -26.061 1.00 47.50 91 GLY A N 1
ATOM 700 C CA . GLY A 1 91 ? 19.958 19.353 -26.593 1.00 47.50 91 GLY A CA 1
ATOM 701 C C . GLY A 1 91 ? 20.463 17.911 -26.569 1.00 47.50 91 GLY A C 1
ATOM 702 O O . GLY A 1 91 ? 21.541 17.601 -27.073 1.00 47.50 91 GLY A O 1
ATOM 703 N N . THR A 1 92 ? 19.668 17.024 -25.979 1.00 51.44 92 THR A N 1
ATOM 704 C CA . THR A 1 92 ? 19.992 15.605 -25.801 1.00 51.44 92 THR A CA 1
ATOM 705 C C . THR A 1 92 ? 18.952 14.762 -26.527 1.00 51.44 92 THR A C 1
ATOM 707 O O . THR A 1 92 ? 17.757 15.041 -26.421 1.00 51.44 92 THR A O 1
ATOM 710 N N . THR A 1 93 ? 19.375 13.716 -27.244 1.00 45.91 93 THR A N 1
ATOM 711 C CA . THR A 1 93 ? 18.436 12.748 -27.831 1.00 45.91 93 THR A CA 1
ATOM 712 C C . THR A 1 93 ? 18.638 11.360 -27.242 1.00 45.91 93 THR A C 1
ATOM 714 O O . THR A 1 93 ? 19.756 10.836 -27.195 1.00 45.91 93 THR A O 1
ATOM 717 N N . ILE A 1 94 ? 17.537 10.757 -26.796 1.00 53.19 94 ILE A N 1
ATOM 718 C CA . ILE A 1 94 ? 17.489 9.352 -26.408 1.00 53.19 94 ILE A CA 1
ATOM 719 C C . ILE A 1 94 ? 16.980 8.576 -27.620 1.00 53.19 94 ILE A C 1
ATOM 721 O O . ILE A 1 94 ? 15.850 8.776 -28.064 1.00 53.19 94 ILE A O 1
ATOM 725 N N . VAL A 1 95 ? 17.791 7.652 -28.129 1.00 55.06 95 VAL A N 1
ATOM 726 C CA . VAL A 1 95 ? 17.357 6.722 -29.172 1.00 55.06 95 VAL A CA 1
ATOM 727 C C . VAL A 1 95 ? 16.958 5.407 -28.508 1.00 55.06 95 VAL A C 1
ATOM 729 O O . VAL A 1 95 ? 17.793 4.677 -27.963 1.00 55.06 95 VAL A O 1
ATOM 732 N N . ILE A 1 96 ? 15.660 5.111 -28.552 1.00 53.00 96 ILE A N 1
ATOM 733 C CA . ILE A 1 96 ? 15.086 3.848 -28.083 1.00 53.00 96 ILE A CA 1
ATOM 734 C C . ILE A 1 96 ? 14.929 2.942 -29.307 1.00 53.00 96 ILE A C 1
ATOM 736 O O . ILE A 1 96 ? 13.937 3.011 -30.024 1.00 53.00 96 ILE A O 1
ATOM 740 N N . GLU A 1 97 ? 15.938 2.118 -29.578 1.00 53.25 97 GLU A N 1
ATOM 741 C CA . GLU A 1 97 ? 15.822 1.018 -30.543 1.00 53.25 97 GLU A CA 1
ATOM 742 C C . GLU A 1 97 ? 15.217 -0.217 -29.844 1.00 53.25 97 GLU A C 1
ATOM 744 O O . GLU A 1 97 ? 15.423 -0.403 -28.642 1.00 53.25 97 GLU A O 1
ATOM 749 N N . GLU A 1 98 ? 14.548 -1.116 -30.583 1.00 51.53 98 GLU A N 1
ATOM 750 C CA . GLU A 1 98 ? 14.090 -2.446 -30.105 1.00 51.53 98 GLU A CA 1
ATOM 751 C C . GLU A 1 98 ? 15.256 -3.418 -29.791 1.00 51.53 98 GLU A C 1
ATOM 753 O O . GLU A 1 98 ? 15.143 -4.637 -29.902 1.00 51.53 98 GLU A O 1
ATOM 758 N N . THR A 1 99 ? 16.421 -2.895 -29.422 1.00 55.97 99 THR A N 1
ATOM 759 C CA . THR A 1 99 ? 17.596 -3.674 -29.031 1.00 55.97 99 THR A CA 1
ATOM 760 C C . THR A 1 99 ? 17.745 -3.667 -27.506 1.00 55.97 99 THR A C 1
ATOM 762 O O . THR A 1 99 ? 17.202 -2.802 -26.820 1.00 55.97 99 THR A O 1
ATOM 765 N N . ASN A 1 100 ? 18.515 -4.607 -26.942 1.00 64.25 100 ASN A N 1
ATOM 766 C CA . ASN A 1 100 ? 18.868 -4.636 -25.508 1.00 64.25 100 ASN A CA 1
ATOM 767 C C . ASN A 1 100 ? 19.817 -3.491 -25.090 1.00 64.25 100 ASN A C 1
ATOM 769 O O . ASN A 1 100 ? 20.438 -3.559 -24.030 1.00 64.25 100 ASN A O 1
ATOM 773 N N . VAL A 1 101 ? 19.993 -2.471 -25.936 1.00 68.81 101 VAL A N 1
ATOM 774 C CA . VAL A 1 101 ? 20.904 -1.353 -25.709 1.00 68.81 101 VAL A CA 1
ATOM 775 C C . VAL A 1 101 ? 20.159 -0.048 -25.953 1.00 68.81 101 VAL A C 1
ATOM 777 O O . VAL A 1 101 ? 19.753 0.242 -27.078 1.00 68.81 101 VAL A O 1
ATOM 780 N N . ARG A 1 102 ? 19.988 0.765 -24.910 1.00 74.50 102 ARG A N 1
ATOM 781 C CA . ARG A 1 102 ? 19.504 2.146 -25.056 1.00 74.50 102 ARG A CA 1
ATOM 782 C C . ARG A 1 102 ? 20.698 3.055 -25.323 1.00 74.50 102 ARG A C 1
ATOM 784 O O . ARG A 1 102 ? 21.761 2.855 -24.739 1.00 74.50 102 ARG A O 1
ATOM 791 N N . LYS A 1 103 ? 20.558 4.032 -26.221 1.00 74.19 103 LYS A N 1
ATOM 792 C CA . LYS A 1 103 ? 21.667 4.914 -26.621 1.00 74.19 103 LYS A CA 1
ATOM 793 C C . LYS A 1 103 ? 21.300 6.367 -26.359 1.00 74.19 103 LYS A C 1
ATOM 795 O O . LYS A 1 103 ? 20.206 6.801 -26.714 1.00 74.19 103 LYS A O 1
ATOM 800 N N . LEU A 1 104 ? 22.224 7.104 -25.758 1.00 77.38 104 LEU A N 1
ATOM 801 C CA . LEU A 1 104 ? 22.094 8.527 -25.474 1.00 77.38 104 LEU A CA 1
ATOM 802 C C . LEU A 1 104 ? 23.223 9.280 -26.165 1.00 77.38 104 LEU A C 1
ATOM 804 O O . LEU A 1 104 ? 24.393 8.942 -25.980 1.00 77.38 104 LEU A O 1
ATOM 808 N N . TYR A 1 105 ? 22.860 10.281 -26.960 1.00 74.88 105 TYR A N 1
ATOM 809 C CA . TYR A 1 105 ? 23.806 11.107 -27.699 1.00 74.88 105 TYR A CA 1
ATOM 810 C C . TYR A 1 105 ? 23.674 12.566 -27.269 1.00 74.88 105 TYR A C 1
ATOM 812 O O . TYR A 1 105 ? 22.560 13.094 -27.217 1.00 74.88 105 TYR A O 1
ATOM 820 N N . PHE A 1 106 ? 24.814 13.203 -27.009 1.00 72.50 106 PHE A N 1
ATOM 821 C CA . PHE A 1 106 ? 24.910 14.625 -26.688 1.00 72.50 106 PHE A CA 1
ATOM 822 C C . PHE A 1 106 ? 25.477 15.400 -27.880 1.00 72.50 106 PHE A C 1
ATOM 824 O O . PHE A 1 106 ? 26.445 14.966 -28.520 1.00 72.50 106 PHE A O 1
ATOM 831 N N . ALA A 1 107 ? 24.844 16.530 -28.196 1.00 67.31 107 ALA A N 1
ATOM 832 C CA . ALA A 1 107 ? 25.330 17.491 -29.178 1.00 67.31 107 ALA A CA 1
ATOM 833 C C . ALA A 1 107 ? 26.139 18.588 -28.474 1.00 67.31 107 ALA A C 1
ATOM 835 O O . ALA A 1 107 ? 25.697 19.110 -27.460 1.00 67.31 107 ALA A O 1
ATOM 836 N N . ASN A 1 108 ? 27.274 18.978 -29.054 1.00 70.12 108 ASN A N 1
ATOM 837 C CA . ASN A 1 108 ? 28.152 20.030 -28.517 1.00 70.12 108 ASN A CA 1
ATOM 838 C C . ASN A 1 108 ? 27.580 21.455 -28.678 1.00 70.12 108 ASN A C 1
ATOM 840 O O . ASN A 1 108 ? 28.065 22.409 -28.088 1.00 70.12 108 ASN A O 1
ATOM 844 N N . ASP A 1 109 ? 26.597 21.642 -29.557 1.00 62.03 109 ASP A N 1
ATOM 845 C CA . ASP A 1 109 ? 26.104 22.961 -29.977 1.00 62.03 109 ASP A CA 1
ATOM 846 C C . ASP A 1 109 ? 24.607 23.151 -29.701 1.00 62.03 109 ASP A C 1
ATOM 848 O O . ASP A 1 109 ? 23.947 23.985 -30.324 1.00 62.03 109 ASP A O 1
ATOM 852 N N . SER A 1 110 ? 24.051 22.339 -28.797 1.00 61.53 110 SER A N 1
ATOM 853 C CA . SER A 1 110 ? 22.621 22.308 -28.466 1.00 61.53 110 SER A CA 1
ATOM 854 C C . SER A 1 110 ? 21.691 22.007 -29.651 1.00 61.53 110 SER A C 1
ATOM 856 O O . SER A 1 110 ? 20.469 22.078 -29.510 1.00 61.53 110 SER A O 1
ATOM 858 N N . SER A 1 111 ? 22.244 21.652 -30.816 1.00 60.12 111 SER A N 1
ATOM 859 C CA . SER A 1 111 ? 21.509 21.427 -32.052 1.00 60.12 111 SER A CA 1
ATOM 860 C C . SER A 1 111 ? 21.347 19.935 -32.315 1.00 60.12 111 SER A C 1
ATOM 862 O O . SER A 1 111 ? 22.294 19.211 -32.614 1.00 60.12 111 SER A O 1
ATOM 864 N N . CYS A 1 112 ? 20.104 19.454 -32.294 1.00 57.25 112 CYS A N 1
ATOM 865 C CA . CYS A 1 112 ? 19.803 18.062 -32.646 1.00 57.25 112 CYS A CA 1
ATOM 866 C C . CYS A 1 112 ? 19.813 17.805 -34.168 1.00 57.25 112 CYS A C 1
ATOM 868 O O . CYS A 1 112 ? 19.675 16.661 -34.596 1.00 57.25 112 CYS A O 1
ATOM 870 N N . SER A 1 113 ? 19.970 18.847 -34.994 1.00 60.88 113 SER A N 1
ATOM 871 C CA . SER A 1 113 ? 19.739 18.805 -36.451 1.00 60.88 113 SER A CA 1
ATOM 872 C C . SER A 1 113 ? 20.665 17.862 -37.230 1.00 60.88 113 SER A C 1
ATOM 874 O O . SER A 1 113 ? 20.299 17.387 -38.303 1.00 60.88 113 SER A O 1
ATOM 876 N N . SER A 1 114 ? 21.849 17.559 -36.693 1.00 62.47 114 SER A N 1
ATOM 877 C CA . SER A 1 114 ? 22.820 16.641 -37.304 1.00 62.47 114 SER A CA 1
ATOM 878 C C . SER A 1 114 ? 23.282 15.537 -36.352 1.00 62.47 114 SER A C 1
ATOM 880 O O . SER A 1 114 ? 24.263 14.843 -36.633 1.00 62.47 114 SER A O 1
ATOM 882 N N . LEU A 1 115 ? 22.584 15.356 -35.225 1.00 62.34 115 LEU A N 1
ATOM 883 C CA . LEU A 1 115 ? 22.989 14.440 -34.167 1.00 62.34 115 LEU A CA 1
ATOM 884 C C . LEU A 1 115 ? 22.801 12.979 -34.601 1.00 62.34 115 LEU A C 1
ATOM 886 O O . LEU A 1 115 ? 21.706 12.517 -34.908 1.00 62.34 115 LEU A O 1
ATOM 890 N N . SER A 1 116 ? 23.904 12.242 -34.627 1.00 66.62 116 SER A N 1
ATOM 891 C CA . SER A 1 116 ? 23.983 10.831 -34.994 1.00 66.62 116 SER A CA 1
ATOM 892 C C . SER A 1 116 ? 25.098 10.162 -34.195 1.00 66.62 116 SER A C 1
ATOM 894 O O . SER A 1 116 ? 25.980 10.834 -33.668 1.00 66.62 116 SER A O 1
ATOM 896 N N . MET A 1 117 ? 25.164 8.831 -34.199 1.00 66.25 117 MET A N 1
ATOM 897 C CA . MET A 1 117 ? 26.260 8.079 -33.564 1.00 66.25 117 MET A CA 1
ATOM 898 C C . MET A 1 117 ? 27.676 8.543 -33.981 1.00 66.25 117 MET A C 1
ATOM 900 O O . MET A 1 117 ? 28.646 8.383 -33.233 1.00 66.25 117 MET A O 1
ATOM 904 N N . LYS A 1 118 ? 27.825 9.078 -35.200 1.00 69.75 118 LYS A N 1
ATOM 905 C CA . LYS A 1 118 ? 29.117 9.535 -35.733 1.00 69.75 118 LYS A CA 1
ATOM 906 C C . LYS A 1 118 ? 29.426 10.993 -35.403 1.00 69.75 118 LYS A C 1
ATOM 908 O O . LYS A 1 118 ? 30.594 11.356 -35.394 1.00 69.75 118 LYS A O 1
ATOM 913 N N . THR A 1 119 ? 28.396 11.796 -35.177 1.00 71.00 119 THR A N 1
ATOM 914 C CA . THR A 1 119 ? 28.485 13.250 -34.977 1.00 71.00 119 THR A CA 1
ATOM 915 C C . THR A 1 119 ? 28.257 13.657 -33.524 1.00 71.00 119 THR A C 1
ATOM 917 O O . THR A 1 119 ? 28.508 14.804 -33.180 1.00 71.00 119 THR A O 1
ATOM 920 N N . ALA A 1 120 ? 27.819 12.725 -32.675 1.00 70.62 120 ALA A N 1
ATOM 921 C CA . ALA A 1 120 ? 27.678 12.930 -31.244 1.00 70.62 120 ALA A CA 1
ATOM 922 C C . ALA A 1 120 ? 29.028 13.267 -30.603 1.00 70.62 120 ALA A C 1
ATOM 924 O O . ALA A 1 120 ? 30.033 12.587 -30.852 1.00 70.62 120 ALA A O 1
ATOM 925 N N . PHE A 1 121 ? 29.001 14.301 -29.768 1.00 73.12 121 PHE A N 1
ATOM 926 C CA . PHE A 1 121 ? 30.123 14.729 -28.949 1.00 73.12 121 PHE A CA 1
ATOM 927 C C . PHE A 1 121 ? 30.406 13.676 -27.876 1.00 73.12 121 PHE A C 1
ATOM 929 O O . PHE A 1 121 ? 31.452 13.026 -27.920 1.00 73.12 121 PHE A O 1
ATOM 936 N N . ASP A 1 122 ? 29.386 13.384 -27.062 1.00 73.38 122 ASP A N 1
ATOM 937 C CA . ASP A 1 122 ? 29.386 12.279 -26.107 1.00 73.38 122 ASP A CA 1
ATOM 938 C C . ASP A 1 122 ? 28.326 11.239 -26.459 1.00 73.38 122 ASP A C 1
ATOM 940 O O . ASP A 1 122 ? 27.233 11.536 -26.951 1.00 73.38 122 ASP A O 1
ATOM 944 N N . SER A 1 123 ? 28.667 9.971 -26.235 1.00 77.50 123 SER A N 1
ATOM 945 C CA . SER A 1 123 ? 27.770 8.838 -26.467 1.00 77.50 123 SER A CA 1
ATOM 946 C C . SER A 1 123 ? 27.761 7.904 -25.266 1.00 77.50 123 SER A C 1
ATOM 948 O O . SER A 1 123 ? 28.818 7.399 -24.888 1.00 77.50 123 SER A O 1
ATOM 950 N N . TYR A 1 124 ? 26.577 7.604 -24.736 1.00 78.62 124 TYR A N 1
ATOM 951 C CA . TYR A 1 124 ? 26.364 6.595 -23.698 1.00 78.62 124 TYR A CA 1
ATOM 952 C C . TYR A 1 124 ? 25.537 5.437 -24.255 1.00 78.62 124 TYR A C 1
ATOM 954 O O . TYR A 1 124 ? 24.548 5.635 -24.963 1.00 78.62 124 TYR A O 1
ATOM 962 N N . TYR A 1 125 ? 25.940 4.219 -23.917 1.00 78.00 125 TYR A N 1
ATOM 963 C CA . TYR A 1 125 ? 25.285 2.979 -24.308 1.00 78.00 125 TYR A CA 1
ATOM 964 C C . TYR A 1 125 ? 24.924 2.214 -23.041 1.00 78.00 125 TYR A C 1
ATOM 966 O O . TYR A 1 125 ? 25.804 1.794 -22.289 1.00 78.00 125 TYR A O 1
ATOM 974 N N . PHE A 1 126 ? 23.627 2.048 -22.829 1.00 74.75 126 PHE A N 1
ATOM 975 C CA . PHE A 1 126 ? 23.014 1.394 -21.686 1.00 74.75 126 PHE A CA 1
ATOM 976 C C . PHE A 1 126 ? 22.613 -0.018 -22.103 1.00 74.75 126 PHE A C 1
ATOM 978 O O . PHE A 1 126 ? 21.573 -0.215 -22.731 1.00 74.75 126 PHE A O 1
ATOM 985 N N . HIS A 1 127 ? 23.440 -1.006 -21.789 1.00 72.06 127 HIS A N 1
ATOM 986 C CA . HIS A 1 127 ? 23.161 -2.414 -22.069 1.00 72.06 127 HIS A CA 1
ATOM 987 C C . HIS A 1 127 ? 22.290 -2.971 -20.954 1.00 72.06 127 HIS A C 1
ATOM 989 O O . HIS A 1 127 ? 22.714 -2.945 -19.805 1.00 72.06 127 HIS A O 1
ATOM 995 N N . SER A 1 128 ? 21.093 -3.475 -21.247 1.00 65.88 128 SER A N 1
ATOM 996 C CA . SER A 1 128 ? 20.232 -4.074 -20.222 1.00 65.88 128 SER A CA 1
ATOM 997 C C . SER A 1 128 ? 20.999 -5.153 -19.453 1.00 65.88 128 SER A C 1
ATOM 999 O O . SER A 1 128 ? 21.478 -6.132 -20.028 1.00 65.88 128 SER A O 1
ATOM 1001 N N . GLY A 1 129 ? 21.149 -4.952 -18.146 1.00 57.31 129 GLY A N 1
ATOM 1002 C CA . GLY A 1 129 ? 21.852 -5.874 -17.272 1.00 57.31 129 GLY A CA 1
ATOM 1003 C C . GLY A 1 129 ? 21.098 -7.197 -17.188 1.00 57.31 129 GLY A C 1
ATOM 1004 O O . GLY A 1 129 ? 19.881 -7.223 -17.015 1.00 57.31 129 GLY A O 1
ATOM 1005 N N . THR A 1 130 ? 21.815 -8.316 -17.281 1.00 53.38 130 THR A N 1
ATOM 1006 C CA . THR A 1 130 ? 21.242 -9.636 -16.999 1.00 53.38 130 THR A CA 1
ATOM 1007 C C . THR A 1 130 ? 20.782 -9.695 -15.541 1.00 53.38 130 THR A C 1
ATOM 1009 O O . THR A 1 130 ? 21.594 -9.450 -14.642 1.00 53.38 130 THR A O 1
ATOM 1012 N N . ILE A 1 131 ? 19.508 -10.043 -15.311 1.00 53.00 131 ILE A N 1
ATOM 1013 C CA . ILE A 1 131 ? 18.944 -10.330 -13.982 1.00 53.00 131 ILE A CA 1
ATOM 1014 C C . ILE A 1 131 ? 19.804 -11.425 -13.347 1.00 53.00 131 ILE A C 1
ATOM 1016 O O . ILE A 1 131 ? 19.851 -12.572 -13.800 1.00 53.00 131 ILE A O 1
ATOM 1020 N N . ALA A 1 132 ? 20.583 -11.032 -12.345 1.00 48.91 132 ALA A N 1
ATOM 1021 C CA . ALA A 1 132 ? 21.661 -11.837 -11.808 1.00 48.91 132 ALA A CA 1
ATOM 1022 C C . ALA A 1 132 ? 21.138 -12.765 -10.710 1.00 48.91 132 ALA A C 1
ATOM 1024 O O . ALA A 1 132 ? 21.354 -12.508 -9.531 1.00 48.91 132 ALA A O 1
ATOM 1025 N N . LYS A 1 133 ? 20.481 -13.854 -11.125 1.00 54.66 133 LYS A N 1
ATOM 1026 C CA . LYS A 1 133 ? 20.562 -15.227 -10.582 1.00 54.66 133 LYS A CA 1
ATOM 1027 C C . LYS A 1 133 ? 19.303 -15.991 -11.004 1.00 54.66 133 LYS A C 1
ATOM 1029 O O . LYS A 1 133 ? 18.205 -15.571 -10.652 1.00 54.66 133 LYS A O 1
ATOM 1034 N N . PRO A 1 134 ? 19.421 -17.138 -11.693 1.00 53.38 1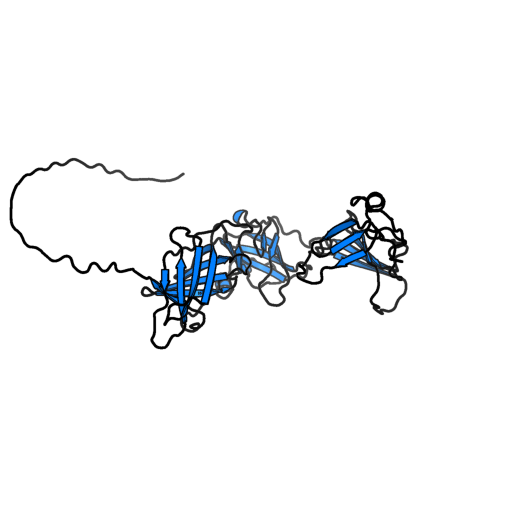34 PRO A N 1
ATOM 1035 C CA . PRO A 1 134 ? 18.302 -18.059 -11.797 1.00 53.38 134 PRO A CA 1
ATOM 1036 C C . PRO A 1 134 ? 18.050 -18.637 -10.402 1.00 53.38 134 PRO A C 1
ATOM 1038 O O . PRO A 1 134 ? 18.748 -19.548 -9.953 1.00 53.38 134 PRO A O 1
ATOM 1041 N N . PHE A 1 135 ? 17.087 -18.072 -9.681 1.00 62.38 135 PHE A N 1
ATOM 1042 C CA . PHE A 1 135 ? 16.544 -18.730 -8.505 1.00 62.38 135 PHE A CA 1
ATOM 1043 C C . PHE A 1 135 ? 15.798 -19.978 -8.999 1.00 62.38 135 PHE A C 1
ATOM 1045 O O . PHE A 1 135 ? 15.024 -19.918 -9.954 1.00 62.38 135 PHE A O 1
ATOM 1052 N N . ALA A 1 136 ? 16.136 -21.139 -8.430 1.00 57.03 136 ALA A N 1
ATOM 1053 C CA . ALA A 1 136 ? 15.501 -22.429 -8.719 1.00 57.03 136 ALA A CA 1
ATOM 1054 C C . ALA A 1 136 ? 13.960 -22.303 -8.672 1.00 57.03 136 ALA A C 1
ATOM 1056 O O . ALA A 1 136 ? 13.486 -21.420 -7.962 1.00 57.03 136 ALA A O 1
ATOM 1057 N N . PRO A 1 137 ? 13.176 -23.147 -9.382 1.00 70.81 137 PRO A N 1
ATOM 1058 C CA . PRO A 1 137 ? 11.745 -22.917 -9.614 1.00 70.81 137 PRO A CA 1
ATOM 1059 C C . PRO A 1 137 ? 10.975 -22.747 -8.297 1.00 70.81 137 PRO A C 1
ATOM 1061 O O . PRO A 1 137 ? 10.617 -23.713 -7.625 1.00 70.81 137 PRO A O 1
ATOM 1064 N N . CYS A 1 138 ? 10.754 -21.489 -7.939 1.00 85.50 138 CYS A N 1
ATOM 1065 C CA . CYS A 1 138 ? 10.032 -21.005 -6.780 1.00 85.50 138 CYS A CA 1
ATOM 1066 C C . CYS A 1 138 ? 9.066 -19.965 -7.311 1.00 85.50 138 CYS A C 1
ATOM 1068 O O . CYS A 1 138 ? 9.444 -19.143 -8.151 1.00 85.50 138 CYS A O 1
ATOM 1070 N N . SER A 1 139 ? 7.833 -19.995 -6.824 1.00 89.88 139 SER A N 1
ATOM 1071 C CA . SER A 1 139 ? 6.875 -18.957 -7.160 1.00 89.88 139 SER A CA 1
ATOM 1072 C C . SER A 1 139 ? 6.126 -18.477 -5.935 1.00 89.88 139 SER A C 1
ATOM 1074 O O . SER A 1 139 ? 5.796 -19.274 -5.058 1.00 89.88 139 SER A O 1
ATOM 1076 N N . PHE A 1 140 ? 5.835 -17.179 -5.888 1.00 92.12 140 PHE A N 1
ATOM 1077 C CA . PHE A 1 140 ? 4.923 -16.628 -4.900 1.00 92.12 140 PHE A CA 1
ATOM 1078 C C . PHE A 1 140 ? 3.554 -17.316 -5.032 1.00 92.12 140 PHE A C 1
ATOM 1080 O O . PHE A 1 140 ? 3.080 -17.527 -6.157 1.00 92.12 140 PHE A O 1
ATOM 1087 N N . PRO A 1 141 ? 2.913 -17.693 -3.911 1.00 90.38 141 PRO A N 1
ATOM 1088 C CA . PRO A 1 141 ? 1.600 -18.328 -3.925 1.00 90.38 141 PRO A CA 1
ATOM 1089 C C . PRO A 1 141 ? 0.568 -17.538 -4.734 1.00 90.38 141 PRO A C 1
ATOM 1091 O O . PRO A 1 141 ? 0.515 -16.317 -4.645 1.00 90.38 141 PRO A O 1
ATOM 1094 N N . ILE A 1 142 ? -0.291 -18.242 -5.479 1.00 89.88 142 ILE A N 1
ATOM 1095 C CA . ILE A 1 142 ? -1.290 -17.634 -6.383 1.00 89.88 142 ILE A CA 1
ATOM 1096 C C . ILE A 1 142 ? -2.178 -16.623 -5.654 1.00 89.88 142 ILE A C 1
ATOM 1098 O O . ILE A 1 142 ? -2.479 -15.571 -6.200 1.00 89.88 142 ILE A O 1
ATOM 1102 N N . TRP A 1 143 ? -2.561 -16.915 -4.411 1.00 88.81 143 TRP A N 1
ATOM 1103 C CA . TRP A 1 143 ? -3.419 -16.032 -3.623 1.00 88.81 143 TRP A CA 1
ATOM 1104 C C . TRP A 1 143 ? -2.766 -14.684 -3.278 1.00 88.81 143 TRP A C 1
ATOM 1106 O O . TRP A 1 143 ? -3.485 -13.738 -2.979 1.00 88.81 143 TRP A O 1
ATOM 1116 N N . MET A 1 144 ? -1.430 -14.589 -3.310 1.00 89.50 144 MET A N 1
ATOM 1117 C CA . MET A 1 144 ? -0.698 -13.338 -3.082 1.00 89.50 14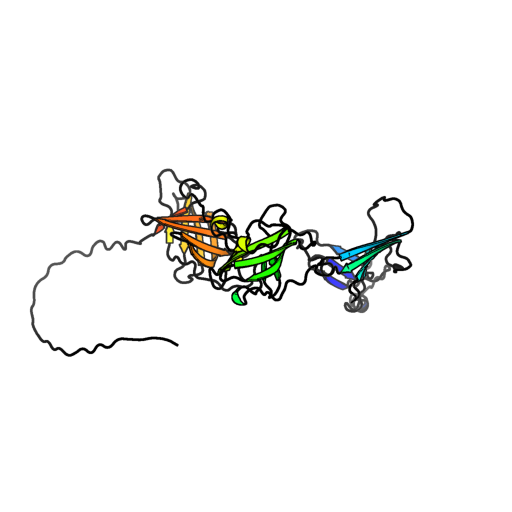4 MET A CA 1
ATOM 1118 C C . MET A 1 144 ? -0.506 -12.528 -4.367 1.00 89.50 144 MET A C 1
ATOM 1120 O O . MET A 1 144 ? -0.173 -11.351 -4.285 1.00 89.50 144 MET A O 1
ATOM 1124 N N . GLN A 1 145 ? -0.631 -13.155 -5.541 1.00 91.25 145 GLN A N 1
ATOM 1125 C CA . GLN A 1 145 ? -0.322 -12.517 -6.819 1.00 91.25 145 GLN A CA 1
ATOM 1126 C C . GLN A 1 145 ? -1.362 -11.445 -7.157 1.00 91.25 145 GLN A C 1
ATOM 1128 O O . GLN A 1 145 ? -2.563 -11.671 -7.018 1.00 91.25 145 GLN A O 1
ATOM 1133 N N . GLY A 1 146 ? -0.902 -10.288 -7.628 1.00 90.38 146 GLY A N 1
ATOM 1134 C CA . GLY A 1 146 ? -1.764 -9.150 -7.923 1.00 90.38 146 GLY A CA 1
ATOM 1135 C C . GLY A 1 146 ? -1.046 -7.807 -7.849 1.00 90.38 146 GLY A C 1
ATOM 1136 O O . GLY A 1 146 ? 0.157 -7.727 -7.579 1.00 90.38 146 GLY A O 1
ATOM 1137 N N . GLU A 1 147 ? -1.807 -6.749 -8.106 1.00 92.12 147 GLU A N 1
ATOM 1138 C CA . GLU A 1 147 ? -1.363 -5.367 -7.949 1.00 92.12 147 GLU A CA 1
ATOM 1139 C C . GLU A 1 147 ? -2.052 -4.737 -6.742 1.00 92.12 147 GLU A C 1
ATOM 1141 O O . GLU A 1 147 ? -3.277 -4.795 -6.592 1.00 92.12 147 GLU A O 1
ATOM 1146 N N . PHE A 1 148 ? -1.238 -4.132 -5.891 1.00 91.25 148 PHE A N 1
ATOM 1147 C CA . PHE A 1 148 ? -1.650 -3.454 -4.680 1.00 91.25 148 PHE A CA 1
ATOM 1148 C C . PHE A 1 148 ? -1.125 -2.012 -4.712 1.00 91.25 148 PHE A C 1
ATOM 1150 O O . PHE A 1 148 ? -0.294 -1.663 -5.552 1.00 91.25 148 PHE A O 1
ATOM 1157 N N . ASP A 1 149 ? -1.611 -1.166 -3.812 1.00 85.81 149 ASP A N 1
ATOM 1158 C CA . ASP A 1 149 ? -1.239 0.255 -3.711 1.00 85.81 149 ASP A CA 1
ATOM 1159 C C . ASP A 1 149 ? 0.276 0.526 -3.652 1.00 85.81 149 ASP A C 1
ATOM 1161 O O . ASP A 1 149 ? 0.774 1.469 -4.262 1.00 85.81 149 ASP A O 1
ATOM 1165 N N . SER A 1 150 ? 1.013 -0.315 -2.939 1.00 85.00 150 SER A N 1
ATOM 1166 C CA . SER A 1 150 ? 2.411 -0.108 -2.562 1.00 85.00 150 SER A CA 1
ATOM 1167 C C . SER A 1 150 ? 3.294 -1.313 -2.890 1.00 85.00 150 SER A C 1
ATOM 1169 O O . SER A 1 150 ? 4.503 -1.305 -2.630 1.00 85.00 150 SER A O 1
ATOM 1171 N N . MET A 1 151 ? 2.712 -2.341 -3.514 1.00 90.56 151 MET A N 1
ATOM 1172 C CA . MET A 1 151 ? 3.439 -3.508 -3.990 1.00 90.56 151 MET A CA 1
ATOM 1173 C C . MET A 1 151 ? 2.790 -4.173 -5.203 1.00 90.56 151 MET A C 1
ATOM 1175 O O . MET A 1 151 ? 1.600 -4.051 -5.478 1.00 90.56 151 MET A O 1
ATOM 1179 N N . LYS A 1 152 ? 3.589 -4.969 -5.902 1.00 92.44 152 LYS A N 1
ATOM 1180 C CA . LYS A 1 152 ? 3.154 -5.826 -6.998 1.00 92.44 152 LYS A CA 1
ATOM 1181 C C . LYS A 1 152 ? 3.760 -7.202 -6.823 1.00 92.44 152 LYS A C 1
ATOM 1183 O O . LYS A 1 152 ? 4.975 -7.329 -6.687 1.00 92.44 152 LYS A O 1
ATOM 1188 N N . VAL A 1 153 ? 2.919 -8.226 -6.864 1.00 92.56 153 VAL A N 1
ATOM 1189 C CA . VAL A 1 153 ? 3.330 -9.618 -6.691 1.00 92.56 153 VAL A CA 1
ATOM 1190 C C . VAL A 1 153 ? 3.051 -10.374 -7.981 1.00 92.56 153 VAL A C 1
ATOM 1192 O O . VAL A 1 153 ? 1.907 -10.520 -8.405 1.00 92.56 153 VAL A O 1
ATOM 1195 N N . SER A 1 154 ? 4.110 -10.860 -8.612 1.00 90.62 154 SER A N 1
ATOM 1196 C CA . SER A 1 154 ? 4.053 -11.778 -9.750 1.00 90.62 154 SER A CA 1
ATOM 1197 C C . SER A 1 154 ? 4.429 -13.189 -9.302 1.00 90.62 154 SER A C 1
ATOM 1199 O O . SER A 1 154 ? 4.761 -13.411 -8.138 1.00 90.62 154 SER A O 1
ATOM 1201 N N . SER A 1 155 ? 4.423 -14.162 -10.216 1.00 87.62 155 SER A N 1
ATOM 1202 C CA . SER A 1 155 ? 4.869 -15.513 -9.875 1.00 87.62 155 SER A CA 1
ATOM 1203 C C . SER A 1 155 ? 6.306 -15.536 -9.359 1.00 87.62 155 SER A C 1
ATOM 1205 O O . SER A 1 155 ? 6.577 -16.275 -8.427 1.00 87.62 155 SER A O 1
ATOM 1207 N N . ASN A 1 156 ? 7.221 -14.730 -9.901 1.00 82.50 156 ASN A N 1
ATOM 1208 C CA . ASN A 1 156 ? 8.652 -14.854 -9.591 1.00 82.50 156 ASN A CA 1
ATOM 1209 C C . ASN A 1 156 ? 9.191 -13.714 -8.721 1.00 82.50 156 ASN A C 1
ATOM 1211 O O . ASN A 1 156 ? 10.181 -13.899 -8.011 1.00 82.50 156 ASN A O 1
ATOM 1215 N N . GLU A 1 157 ? 8.531 -12.559 -8.759 1.00 89.75 157 GLU A N 1
ATOM 1216 C CA . GLU A 1 157 ? 9.025 -11.318 -8.170 1.00 89.75 157 GLU A CA 1
ATOM 1217 C C . GLU A 1 157 ? 7.938 -10.601 -7.369 1.00 89.75 157 GLU A C 1
ATOM 1219 O O . GLU A 1 157 ? 6.802 -10.461 -7.831 1.00 89.75 157 GLU A O 1
ATOM 1224 N N . LEU A 1 158 ? 8.329 -10.084 -6.209 1.00 92.38 158 LEU A N 1
ATOM 1225 C CA . LEU A 1 158 ? 7.604 -9.087 -5.432 1.00 92.38 158 LEU A CA 1
ATOM 1226 C C . LEU A 1 158 ? 8.338 -7.751 -5.564 1.00 92.38 158 LEU A C 1
ATOM 1228 O O . LEU A 1 158 ? 9.522 -7.663 -5.248 1.00 92.38 158 LEU A O 1
ATOM 1232 N N . GLN A 1 159 ? 7.631 -6.703 -5.966 1.00 91.75 159 GLN A N 1
ATOM 1233 C CA . GLN A 1 159 ? 8.128 -5.329 -5.957 1.00 91.75 159 GLN A CA 1
ATOM 1234 C C . GLN A 1 159 ? 7.393 -4.543 -4.881 1.00 91.75 159 GLN A C 1
ATOM 1236 O O . GLN A 1 159 ? 6.172 -4.610 -4.842 1.00 91.75 159 GLN A O 1
ATOM 1241 N N . TYR A 1 160 ? 8.098 -3.807 -4.026 1.00 89.94 160 TYR A N 1
ATOM 1242 C CA . TYR A 1 160 ? 7.475 -3.002 -2.969 1.00 89.94 160 TYR A CA 1
ATOM 1243 C C . TYR A 1 160 ? 8.390 -1.861 -2.527 1.00 89.94 160 TYR A C 1
ATOM 1245 O O . TYR A 1 160 ? 9.597 -1.883 -2.778 1.00 89.94 160 TYR A O 1
ATOM 1253 N N . LEU A 1 161 ? 7.815 -0.867 -1.857 1.00 82.19 161 LEU A N 1
ATOM 1254 C CA . LEU A 1 161 ? 8.555 0.199 -1.189 1.00 82.19 161 LEU A CA 1
ATOM 1255 C C . LEU A 1 161 ? 8.536 -0.057 0.322 1.00 82.19 161 LEU A C 1
ATOM 1257 O O . LEU A 1 161 ? 7.473 -0.256 0.899 1.00 82.19 161 LEU A O 1
ATOM 1261 N N . GLN A 1 162 ? 9.694 -0.066 0.985 1.00 68.25 162 GLN A N 1
ATOM 1262 C CA . GLN A 1 162 ? 9.710 -0.097 2.452 1.00 68.25 162 GLN A CA 1
ATOM 1263 C C . GLN A 1 162 ? 9.336 1.288 2.987 1.00 68.25 162 GLN A C 1
ATOM 1265 O O . GLN A 1 162 ? 9.908 2.270 2.551 1.00 68.25 162 GLN A O 1
ATOM 1270 N N . HIS A 1 163 ? 8.416 1.401 3.941 1.00 62.69 163 HIS A N 1
ATOM 1271 C CA . HIS A 1 163 ? 7.988 2.708 4.455 1.00 62.69 163 HIS A CA 1
ATOM 1272 C C . HIS A 1 163 ? 9.022 3.286 5.453 1.00 62.69 163 HIS A C 1
ATOM 1274 O O . HIS A 1 163 ? 8.874 3.165 6.666 1.00 62.69 163 HIS A O 1
ATOM 1280 N N . HIS A 1 164 ? 10.130 3.849 4.958 1.00 57.50 164 HIS A N 1
ATOM 1281 C CA . HIS A 1 164 ? 11.102 4.612 5.755 1.00 57.50 164 HIS A CA 1
ATOM 1282 C C . HIS A 1 164 ? 11.626 5.829 4.978 1.00 57.50 164 HIS A C 1
ATOM 1284 O O . HIS A 1 164 ? 11.644 5.843 3.750 1.00 57.50 164 HIS A O 1
ATOM 1290 N N . VAL A 1 165 ? 12.055 6.878 5.685 1.00 40.38 165 VAL A N 1
ATOM 1291 C CA . VAL A 1 165 ? 12.620 8.084 5.055 1.00 40.38 165 VAL A CA 1
ATOM 1292 C C . VAL A 1 165 ? 13.849 7.693 4.223 1.00 40.38 165 VAL A C 1
ATOM 1294 O O . VAL A 1 165 ? 14.798 7.124 4.759 1.00 40.38 165 VAL A O 1
ATOM 1297 N N . GLY A 1 166 ? 13.821 7.985 2.918 1.00 53.50 166 GLY A N 1
ATOM 1298 C CA . GLY A 1 166 ? 14.872 7.590 1.968 1.00 53.50 166 GLY A CA 1
ATOM 1299 C C . GLY A 1 166 ? 14.703 6.193 1.359 1.00 53.50 166 GLY A C 1
ATOM 1300 O O . GLY A 1 166 ? 15.653 5.666 0.785 1.00 53.50 166 GLY A O 1
ATOM 1301 N N . ALA A 1 167 ? 13.520 5.589 1.485 1.00 64.69 167 ALA A N 1
ATOM 1302 C CA . ALA A 1 167 ? 13.260 4.254 0.977 1.00 64.69 167 ALA A CA 1
ATOM 1303 C C . ALA A 1 167 ? 13.469 4.120 -0.530 1.00 64.69 167 ALA A C 1
ATOM 1305 O O . ALA A 1 167 ? 12.913 4.862 -1.341 1.00 64.69 167 ALA A O 1
ATOM 1306 N N . VAL A 1 168 ? 14.241 3.101 -0.891 1.00 75.31 168 VAL A N 1
ATOM 1307 C CA . VAL A 1 168 ? 14.483 2.713 -2.276 1.00 75.31 168 VAL A CA 1
ATOM 1308 C C . VAL A 1 168 ? 13.520 1.578 -2.630 1.00 75.31 168 VAL A C 1
ATOM 1310 O O . VAL A 1 168 ? 13.402 0.625 -1.855 1.00 75.31 168 VAL A O 1
ATOM 1313 N N . PRO A 1 169 ? 12.831 1.633 -3.783 1.00 83.88 169 PRO A N 1
ATOM 1314 C CA . PRO A 1 169 ? 12.008 0.527 -4.250 1.00 83.88 169 PRO A CA 1
ATOM 1315 C C . PRO A 1 169 ? 12.817 -0.771 -4.330 1.00 83.88 169 PRO A C 1
ATOM 1317 O O . PRO A 1 169 ? 13.925 -0.790 -4.875 1.00 83.88 169 PRO A O 1
ATOM 1320 N N . LEU A 1 170 ? 12.246 -1.858 -3.820 1.00 88.06 170 LEU A N 1
ATOM 1321 C CA . LEU A 1 170 ? 12.882 -3.167 -3.749 1.00 88.06 170 LEU A CA 1
ATOM 1322 C C . LEU A 1 170 ? 12.240 -4.149 -4.724 1.00 88.06 170 LEU A C 1
ATOM 1324 O O . LEU A 1 170 ? 11.042 -4.081 -5.005 1.00 88.06 170 LEU A O 1
ATOM 1328 N N . ILE A 1 171 ? 13.049 -5.096 -5.190 1.00 90.38 171 ILE A N 1
ATOM 1329 C CA . ILE A 1 171 ? 12.629 -6.295 -5.911 1.00 90.38 171 ILE A CA 1
ATOM 1330 C C . ILE A 1 171 ? 13.051 -7.494 -5.069 1.00 90.38 171 ILE A C 1
ATOM 1332 O O . ILE A 1 171 ? 14.177 -7.560 -4.584 1.00 90.38 171 ILE A O 1
ATOM 1336 N N . SER A 1 172 ? 12.135 -8.433 -4.864 1.00 92.38 172 SER A N 1
ATOM 1337 C CA . SER A 1 172 ? 12.362 -9.664 -4.115 1.00 92.38 172 SER A CA 1
ATOM 1338 C C . SER A 1 172 ? 12.055 -10.866 -4.976 1.00 92.38 172 SER A C 1
ATOM 1340 O O . SER A 1 172 ? 10.925 -11.050 -5.424 1.00 92.38 172 SER A O 1
ATOM 1342 N N . HIS A 1 173 ? 13.062 -11.705 -5.153 1.00 91.25 173 HIS A N 1
ATOM 1343 C CA . HIS A 1 173 ? 12.993 -12.916 -5.950 1.00 91.25 173 HIS A CA 1
ATOM 1344 C C . HIS A 1 173 ? 12.693 -14.115 -5.057 1.00 91.25 173 HIS A C 1
ATOM 1346 O O . HIS A 1 173 ? 13.334 -14.294 -4.017 1.00 91.25 173 HIS A O 1
ATOM 1352 N N . CYS A 1 174 ? 11.734 -14.949 -5.456 1.00 91.00 174 CYS A N 1
ATOM 1353 C CA . CYS A 1 174 ? 11.362 -16.155 -4.713 1.00 91.00 174 CYS A CA 1
ATOM 1354 C C . CYS A 1 174 ? 12.538 -17.143 -4.647 1.00 91.00 174 CYS A C 1
ATOM 1356 O O . CYS A 1 174 ? 13.068 -17.556 -5.675 1.00 91.00 174 CYS A O 1
ATOM 1358 N N . VAL A 1 175 ? 12.923 -17.564 -3.439 1.00 90.44 175 VAL A N 1
ATOM 1359 C CA . VAL A 1 175 ? 13.958 -18.592 -3.213 1.00 90.44 175 VAL A CA 1
ATOM 1360 C C . VAL A 1 175 ? 13.336 -19.898 -2.730 1.00 90.44 175 VAL A C 1
ATOM 1362 O O . VAL A 1 175 ? 13.693 -20.971 -3.219 1.00 90.44 175 VAL A O 1
ATOM 1365 N N . LYS A 1 176 ? 12.419 -19.828 -1.756 1.00 90.06 176 LYS A N 1
ATOM 1366 C CA . LYS A 1 176 ? 11.692 -20.995 -1.235 1.00 90.06 176 LYS A CA 1
ATOM 1367 C C . LYS A 1 176 ? 10.383 -20.590 -0.561 1.00 90.06 176 LYS A C 1
ATOM 1369 O O . LYS A 1 176 ? 10.379 -19.678 0.258 1.00 90.06 176 LYS A O 1
ATOM 1374 N N . THR A 1 177 ? 9.300 -21.314 -0.818 1.00 90.75 177 THR A N 1
ATOM 1375 C CA . THR A 1 177 ? 8.014 -21.118 -0.134 1.00 90.75 177 THR A CA 1
ATOM 1376 C C . THR A 1 177 ? 7.854 -22.039 1.074 1.00 90.75 177 THR A C 1
ATOM 1378 O O . THR A 1 177 ? 8.319 -23.182 1.086 1.00 90.75 177 THR A O 1
ATOM 1381 N N . PHE A 1 178 ? 7.153 -21.533 2.078 1.00 89.62 178 PHE A N 1
ATOM 1382 C CA . PHE A 1 178 ? 6.626 -22.240 3.241 1.00 89.62 178 PHE A CA 1
ATOM 1383 C C . PHE A 1 178 ? 5.106 -21.997 3.291 1.00 89.62 178 PHE A C 1
ATOM 1385 O O . PHE A 1 178 ? 4.543 -21.438 2.353 1.00 89.62 178 PHE A O 1
ATOM 1392 N N . GLU A 1 179 ? 4.431 -22.430 4.355 1.00 85.81 179 GLU A N 1
ATOM 1393 C CA . GLU A 1 179 ? 2.972 -22.296 4.480 1.00 85.81 179 GLU A CA 1
ATOM 1394 C C . GLU A 1 179 ? 2.522 -20.828 4.609 1.00 85.81 179 GLU A C 1
ATOM 1396 O O . GLU A 1 179 ? 1.685 -20.368 3.838 1.00 85.81 179 GLU A O 1
ATOM 1401 N N . ASP A 1 180 ? 3.130 -20.077 5.531 1.00 87.31 180 ASP A N 1
ATOM 1402 C CA . ASP A 1 180 ? 2.841 -18.665 5.836 1.00 87.31 180 ASP A CA 1
ATOM 1403 C C . ASP A 1 180 ? 3.967 -17.710 5.396 1.00 87.31 180 ASP A C 1
ATOM 1405 O O . ASP A 1 180 ? 3.886 -16.493 5.581 1.00 87.31 180 ASP A O 1
ATOM 1409 N N . ARG A 1 181 ? 5.056 -18.254 4.841 1.00 92.56 181 ARG A N 1
ATOM 1410 C CA . ARG A 1 181 ? 6.311 -17.527 4.618 1.00 92.56 181 ARG A CA 1
ATOM 1411 C C . ARG A 1 181 ? 6.907 -17.775 3.246 1.00 92.56 181 ARG A C 1
ATOM 1413 O O . ARG A 1 181 ? 6.775 -18.855 2.675 1.00 92.56 181 ARG A O 1
ATOM 1420 N N . VAL A 1 182 ? 7.662 -16.800 2.760 1.00 92.88 182 VAL A N 1
ATOM 1421 C CA . VAL A 1 182 ? 8.453 -16.915 1.534 1.00 92.88 182 VAL A CA 1
ATOM 1422 C C . VAL A 1 182 ? 9.870 -16.440 1.821 1.00 92.88 182 VAL A C 1
ATOM 1424 O O . VAL A 1 182 ? 10.091 -15.297 2.205 1.00 92.88 182 VAL A O 1
ATOM 1427 N N . MET A 1 183 ? 10.844 -17.327 1.642 1.00 93.12 183 MET A N 1
ATOM 1428 C CA . MET A 1 183 ? 12.250 -16.949 1.602 1.00 93.12 183 MET A CA 1
ATOM 1429 C C . MET A 1 183 ? 12.531 -16.274 0.269 1.00 93.12 183 MET A C 1
ATOM 1431 O O . MET A 1 183 ? 12.214 -16.835 -0.785 1.00 93.12 183 MET A O 1
ATOM 1435 N N . VAL A 1 184 ? 13.164 -15.110 0.321 1.00 93.31 184 VAL A N 1
ATOM 1436 C CA . VAL A 1 184 ? 13.472 -14.301 -0.853 1.00 93.31 184 VAL A CA 1
ATOM 1437 C C . VAL A 1 184 ? 14.926 -13.853 -0.849 1.00 93.31 184 VAL A C 1
ATOM 1439 O O . VAL A 1 184 ? 15.595 -13.850 0.186 1.00 93.31 184 VAL A O 1
ATOM 1442 N N . PHE A 1 185 ? 15.411 -13.474 -2.023 1.00 91.62 185 PHE A N 1
ATOM 1443 C CA . PHE A 1 185 ? 16.594 -12.642 -2.176 1.00 91.62 185 PHE A CA 1
ATOM 1444 C C . PHE A 1 185 ? 16.142 -11.285 -2.693 1.00 91.62 185 PHE A C 1
ATOM 1446 O O . PHE A 1 185 ? 15.459 -11.231 -3.716 1.00 91.62 185 PHE A O 1
ATOM 1453 N N . SER A 1 186 ? 16.523 -10.213 -2.006 1.00 91.69 186 SER A N 1
ATOM 1454 C CA . SER A 1 186 ? 16.111 -8.867 -2.390 1.00 91.69 186 SER A CA 1
ATOM 1455 C C . SER A 1 186 ? 17.272 -7.996 -2.809 1.00 91.69 186 SER A C 1
ATOM 1457 O O . SER A 1 186 ? 18.398 -8.128 -2.324 1.00 91.69 186 SER A O 1
ATOM 1459 N N . GLU A 1 187 ? 16.951 -7.069 -3.691 1.00 87.50 187 GLU A N 1
ATOM 1460 C CA . GLU A 1 187 ? 17.825 -6.032 -4.207 1.00 87.50 187 GLU A CA 1
ATOM 1461 C C . GLU A 1 187 ? 17.014 -4.753 -4.422 1.00 87.50 187 GLU A C 1
ATOM 1463 O O . GLU A 1 187 ? 15.784 -4.786 -4.517 1.00 87.50 187 GLU A O 1
ATOM 1468 N N . THR A 1 188 ? 17.685 -3.610 -4.471 1.00 85.06 188 THR A N 1
ATOM 1469 C CA . THR A 1 188 ? 17.043 -2.370 -4.912 1.00 85.06 188 THR A CA 1
ATOM 1470 C C . THR A 1 188 ? 16.669 -2.479 -6.391 1.00 85.06 188 THR A C 1
ATOM 1472 O O . THR A 1 188 ? 17.259 -3.269 -7.129 1.00 85.06 188 THR A O 1
ATOM 1475 N N . LYS A 1 189 ? 15.743 -1.647 -6.885 1.00 78.31 189 LYS A N 1
ATOM 1476 C CA . LYS A 1 189 ? 15.478 -1.543 -8.337 1.00 78.31 189 LYS A CA 1
ATOM 1477 C C . LYS A 1 189 ? 16.724 -1.157 -9.154 1.00 78.31 189 LYS A C 1
ATOM 1479 O O . LYS A 1 189 ? 16.753 -1.395 -10.358 1.00 78.31 189 LYS A O 1
ATOM 1484 N N . CYS A 1 190 ? 17.754 -0.616 -8.502 1.00 73.56 190 CYS A N 1
ATOM 1485 C CA . CYS A 1 190 ? 19.057 -0.313 -9.093 1.00 73.56 190 CYS A CA 1
ATOM 1486 C C . CYS A 1 190 ? 20.024 -1.519 -9.101 1.00 73.56 190 CYS A C 1
ATOM 1488 O O . CYS A 1 190 ? 21.095 -1.437 -9.700 1.00 73.56 190 CYS A O 1
ATOM 1490 N N . GLY A 1 191 ? 19.661 -2.643 -8.473 1.00 71.62 191 GLY A N 1
ATOM 1491 C CA . GLY A 1 191 ? 20.456 -3.873 -8.425 1.00 71.62 191 GLY A CA 1
ATOM 1492 C C . GLY A 1 191 ? 21.468 -3.942 -7.279 1.00 71.62 191 GLY A C 1
ATOM 1493 O O . GLY A 1 191 ? 22.381 -4.768 -7.321 1.00 71.62 191 GLY A O 1
ATOM 1494 N N . GLU A 1 192 ? 21.342 -3.085 -6.263 1.00 80.12 192 GLU A N 1
ATOM 1495 C CA . GLU A 1 192 ? 22.151 -3.197 -5.047 1.00 80.12 192 GLU A CA 1
ATOM 1496 C C . GLU A 1 192 ? 21.581 -4.326 -4.180 1.00 80.12 192 GLU A C 1
ATOM 1498 O O . GLU A 1 192 ? 20.406 -4.269 -3.806 1.00 80.12 192 GLU A O 1
ATOM 1503 N N . PRO A 1 193 ? 22.363 -5.372 -3.865 1.00 84.19 193 PRO A N 1
ATOM 1504 C CA . PRO A 1 193 ? 21.848 -6.517 -3.133 1.00 84.19 193 PRO A CA 1
ATOM 1505 C C . PRO A 1 193 ? 21.576 -6.148 -1.672 1.00 84.19 193 PRO A C 1
ATOM 1507 O O . PRO A 1 193 ? 22.469 -5.681 -0.970 1.00 84.19 193 PRO A O 1
ATOM 1510 N N . LEU A 1 194 ? 20.365 -6.435 -1.192 1.00 87.56 194 LEU A N 1
ATOM 1511 C CA . LEU A 1 194 ? 20.049 -6.421 0.239 1.00 87.56 194 LEU A CA 1
ATOM 1512 C C . LEU A 1 194 ? 20.391 -7.768 0.886 1.00 87.56 194 LEU A C 1
ATOM 1514 O O . LEU A 1 194 ? 20.794 -7.813 2.044 1.00 87.56 194 LEU A O 1
ATOM 1518 N N . GLY A 1 195 ? 20.221 -8.868 0.146 1.00 90.19 195 GLY A N 1
ATOM 1519 C CA . GLY A 1 195 ? 20.526 -10.223 0.608 1.00 90.19 195 GLY A CA 1
ATOM 1520 C C . GLY A 1 195 ? 19.295 -11.114 0.787 1.00 90.19 195 GLY A C 1
ATOM 1521 O O . GLY A 1 195 ? 18.190 -10.798 0.348 1.00 90.19 195 GLY A O 1
ATOM 1522 N N . TYR A 1 196 ? 19.508 -12.271 1.412 1.00 91.56 196 TYR A N 1
ATOM 1523 C CA . TYR A 1 196 ? 18.481 -13.264 1.709 1.00 91.56 196 TYR A CA 1
ATOM 1524 C C . TYR A 1 196 ? 17.739 -12.928 2.995 1.00 91.56 196 TYR A C 1
ATOM 1526 O O . TYR A 1 196 ? 18.362 -12.714 4.038 1.00 91.56 196 TYR A O 1
ATOM 1534 N N . HIS A 1 197 ? 16.414 -12.980 2.945 1.00 92.94 197 HIS A N 1
ATOM 1535 C CA . HIS A 1 197 ? 15.552 -12.843 4.115 1.00 92.94 197 HIS A CA 1
ATOM 1536 C C . HIS A 1 197 ? 14.256 -13.628 3.941 1.00 92.94 197 HIS A C 1
ATOM 1538 O O . HIS A 1 197 ? 14.072 -14.366 2.969 1.00 92.94 197 HIS A O 1
ATOM 1544 N N . CYS A 1 198 ? 13.386 -13.518 4.934 1.00 93.75 198 CYS A N 1
ATOM 1545 C CA . CYS A 1 198 ? 12.078 -14.126 4.937 1.00 93.75 198 CYS A CA 1
ATOM 1546 C C . CYS A 1 198 ? 10.988 -13.060 4.960 1.00 93.75 198 CYS A C 1
ATOM 1548 O O . CYS A 1 198 ? 11.072 -12.081 5.703 1.00 93.75 198 CYS A O 1
ATOM 1550 N N . LEU A 1 199 ? 9.925 -13.317 4.210 1.00 93.75 199 LEU A N 1
ATOM 1551 C CA . LEU A 1 199 ? 8.678 -12.577 4.256 1.00 93.75 199 LEU A CA 1
ATOM 1552 C C . LEU A 1 199 ? 7.618 -13.441 4.934 1.00 93.75 199 LEU A C 1
ATOM 1554 O O . LEU A 1 199 ? 7.413 -14.583 4.528 1.00 93.75 199 LEU A O 1
ATOM 1558 N N . LEU A 1 200 ? 6.960 -12.909 5.958 1.00 93.50 200 LEU A N 1
ATOM 1559 C CA . LEU A 1 200 ? 5.816 -13.536 6.624 1.00 93.50 200 LEU A CA 1
ATOM 1560 C C . LEU A 1 200 ? 4.553 -12.821 6.163 1.00 93.50 200 LEU A C 1
ATOM 1562 O O . LEU A 1 200 ? 4.395 -11.648 6.483 1.00 93.50 200 LEU A O 1
ATOM 1566 N N . PHE A 1 201 ? 3.666 -13.512 5.454 1.00 91.62 201 PHE A N 1
ATOM 1567 C CA . PHE A 1 201 ? 2.452 -12.920 4.893 1.00 91.62 201 PHE A CA 1
ATOM 1568 C C . PHE A 1 201 ? 1.211 -13.297 5.696 1.00 91.62 201 PHE A C 1
ATOM 1570 O O . PHE A 1 201 ? 1.124 -14.373 6.286 1.00 91.62 201 PHE A O 1
ATOM 1577 N N . ASN A 1 202 ? 0.212 -12.422 5.673 1.00 91.31 202 ASN A N 1
ATOM 1578 C CA . ASN A 1 202 ? -1.095 -12.691 6.245 1.00 91.31 202 ASN A CA 1
ATOM 1579 C C . ASN A 1 202 ? -2.194 -12.031 5.404 1.00 91.31 202 ASN A C 1
ATOM 1581 O O . ASN A 1 202 ? -2.215 -10.810 5.252 1.00 91.31 202 ASN A O 1
ATOM 1585 N N . ALA A 1 203 ? -3.117 -12.831 4.871 1.00 90.88 203 ALA A N 1
ATOM 1586 C CA . ALA A 1 203 ? -4.322 -12.313 4.235 1.00 90.88 203 ALA A CA 1
ATOM 1587 C C . ALA A 1 203 ? -5.300 -11.842 5.322 1.00 90.88 203 ALA A C 1
ATOM 1589 O O . ALA A 1 203 ? -5.855 -12.657 6.059 1.00 90.88 203 ALA A O 1
ATOM 1590 N N . ARG A 1 204 ? -5.507 -10.526 5.444 1.00 90.88 204 ARG A N 1
ATOM 1591 C CA . ARG A 1 204 ? -6.396 -9.947 6.470 1.00 90.88 204 ARG A CA 1
ATOM 1592 C C . ARG A 1 204 ? -7.839 -9.864 6.013 1.00 90.88 204 ARG A C 1
ATOM 1594 O O . ARG A 1 204 ? -8.753 -10.010 6.818 1.00 90.88 204 ARG A O 1
ATOM 1601 N N . SER A 1 205 ? -8.032 -9.630 4.724 1.00 87.00 205 SER A N 1
ATOM 1602 C CA . SER A 1 205 ? -9.329 -9.643 4.061 1.00 87.00 205 SER A CA 1
ATOM 1603 C C . SER A 1 205 ? -9.140 -10.013 2.589 1.00 87.00 205 SER A C 1
ATOM 1605 O O . SER A 1 205 ? -8.024 -10.288 2.151 1.00 87.00 205 SER A O 1
ATOM 1607 N N . GLN A 1 206 ? -10.219 -9.988 1.809 1.00 84.50 206 GLN A N 1
ATOM 1608 C CA . GLN A 1 206 ? -10.134 -10.121 0.349 1.00 84.50 206 GLN A CA 1
ATOM 1609 C C . GLN A 1 206 ? -9.398 -8.945 -0.311 1.00 84.50 206 GLN A C 1
ATOM 1611 O O . GLN A 1 206 ? -8.886 -9.088 -1.416 1.00 84.50 206 GLN A O 1
ATOM 1616 N N . ASN A 1 207 ? -9.328 -7.808 0.382 1.00 91.00 207 ASN A N 1
ATOM 1617 C CA . ASN A 1 207 ? -8.843 -6.552 -0.172 1.00 91.00 207 ASN A CA 1
ATOM 1618 C C . ASN A 1 207 ? -7.457 -6.176 0.348 1.00 91.00 207 ASN A C 1
ATOM 1620 O O . ASN A 1 207 ? -6.814 -5.319 -0.237 1.00 91.00 207 ASN A O 1
ATOM 1624 N N . LEU A 1 208 ? -7.007 -6.764 1.459 1.00 92.50 208 LEU A N 1
ATOM 1625 C CA . LEU A 1 208 ? -5.798 -6.335 2.154 1.00 92.50 208 LEU A CA 1
ATOM 1626 C C . LEU A 1 208 ? -4.972 -7.533 2.588 1.00 92.50 208 LEU A C 1
ATOM 1628 O O . LEU A 1 208 ? -5.472 -8.445 3.262 1.00 92.50 208 LEU A O 1
ATOM 1632 N N . ILE A 1 209 ? -3.688 -7.470 2.261 1.00 92.19 209 ILE A N 1
ATOM 1633 C CA . ILE A 1 209 ? -2.688 -8.364 2.821 1.00 92.19 209 ILE A CA 1
ATOM 1634 C C . ILE A 1 209 ? -1.698 -7.554 3.645 1.00 92.19 209 ILE A C 1
ATOM 1636 O O . ILE A 1 209 ? -1.448 -6.377 3.387 1.00 92.19 209 ILE A O 1
ATOM 1640 N N . GLU A 1 210 ? -1.127 -8.212 4.640 1.00 92.44 210 GLU A N 1
ATOM 1641 C CA . GLU A 1 210 ? 0.008 -7.675 5.364 1.00 92.44 210 GLU A CA 1
ATOM 1642 C C . GLU A 1 210 ? 1.214 -8.589 5.238 1.00 92.44 210 GLU A C 1
ATOM 1644 O O . GLU A 1 210 ? 1.073 -9.809 5.100 1.00 92.44 210 GLU A O 1
ATOM 1649 N N . PHE A 1 211 ? 2.406 -8.013 5.373 1.00 91.94 211 PHE A N 1
ATOM 1650 C CA . PHE A 1 211 ? 3.616 -8.801 5.529 1.00 91.94 211 PHE A CA 1
ATOM 1651 C C . PHE A 1 211 ? 4.618 -8.203 6.515 1.00 91.94 211 PHE A C 1
ATOM 1653 O O . PHE A 1 211 ? 4.628 -7.006 6.785 1.00 91.94 211 PHE A O 1
ATOM 1660 N N . LYS A 1 212 ? 5.478 -9.064 7.062 1.00 91.50 212 LYS A N 1
ATOM 1661 C CA . LYS A 1 212 ? 6.680 -8.688 7.815 1.00 91.50 212 LYS A CA 1
ATOM 1662 C C . LYS A 1 212 ? 7.920 -9.122 7.049 1.00 91.50 212 LYS A C 1
ATOM 1664 O O . LYS A 1 212 ? 7.895 -10.144 6.368 1.00 91.50 212 LYS A O 1
ATOM 1669 N N . THR A 1 213 ? 9.020 -8.400 7.229 1.00 91.38 213 THR A N 1
ATOM 1670 C CA . THR A 1 213 ? 10.317 -8.686 6.592 1.00 91.38 213 THR A CA 1
ATOM 1671 C C . THR A 1 213 ? 11.344 -8.993 7.674 1.00 91.38 213 THR A C 1
ATOM 1673 O O . THR A 1 213 ? 11.563 -8.149 8.542 1.00 91.38 213 THR A O 1
ATOM 1676 N N . SER A 1 214 ? 11.980 -10.165 7.641 1.00 91.81 214 SER A N 1
ATOM 1677 C CA . SER A 1 214 ? 13.099 -10.461 8.542 1.00 91.81 214 SER A CA 1
ATOM 1678 C C . SER A 1 214 ? 14.337 -9.643 8.164 1.00 91.81 214 SER A C 1
ATOM 1680 O O . SER A 1 214 ? 14.423 -9.075 7.079 1.00 91.81 214 SER A O 1
ATOM 1682 N N . VAL A 1 215 ? 15.344 -9.625 9.037 1.00 89.00 215 VAL A N 1
ATOM 1683 C CA . VAL A 1 215 ? 16.617 -8.954 8.737 1.00 89.00 215 VAL A CA 1
ATOM 1684 C C . VAL A 1 215 ? 17.341 -9.680 7.583 1.00 89.00 215 VAL A C 1
ATOM 1686 O O . VAL A 1 215 ? 17.494 -10.905 7.662 1.00 89.00 215 VAL A O 1
ATOM 1689 N N . PRO A 1 216 ? 17.783 -8.968 6.526 1.00 90.56 216 PRO A N 1
ATOM 1690 C CA . PRO A 1 216 ? 18.576 -9.545 5.441 1.00 90.56 216 PRO A CA 1
ATOM 1691 C C . PRO A 1 216 ? 19.947 -10.066 5.860 1.00 90.56 216 PRO A C 1
ATOM 1693 O O . PRO A 1 216 ? 20.576 -9.567 6.791 1.00 90.56 216 PRO A O 1
ATOM 1696 N N . THR A 1 217 ? 20.412 -11.093 5.150 1.00 90.56 217 THR A N 1
ATOM 1697 C CA . THR A 1 217 ? 21.713 -11.736 5.361 1.00 90.56 217 THR A CA 1
ATOM 1698 C C . THR A 1 217 ? 22.373 -12.093 4.030 1.00 90.56 217 THR A C 1
ATOM 1700 O O . THR A 1 217 ? 21.701 -12.439 3.061 1.00 90.56 217 THR A O 1
ATOM 1703 N N . ASP A 1 218 ? 23.702 -12.102 3.976 1.00 86.88 218 ASP A N 1
ATOM 1704 C CA . ASP A 1 218 ? 24.423 -12.389 2.725 1.00 86.88 218 ASP A CA 1
ATOM 1705 C C . ASP A 1 218 ? 24.295 -13.847 2.258 1.00 86.88 218 ASP A C 1
ATOM 1707 O O . ASP A 1 218 ? 24.453 -14.161 1.074 1.00 86.88 218 ASP A O 1
ATOM 1711 N N . LYS A 1 219 ? 24.042 -14.773 3.192 1.00 86.44 219 LYS A N 1
ATOM 1712 C CA . LYS A 1 219 ? 24.048 -16.217 2.937 1.00 86.44 219 LYS A CA 1
ATOM 1713 C C . LYS A 1 219 ? 22.641 -16.789 2.982 1.00 86.44 219 LYS A C 1
ATOM 1715 O O . LYS A 1 219 ? 21.909 -16.592 3.943 1.00 86.44 219 LYS A O 1
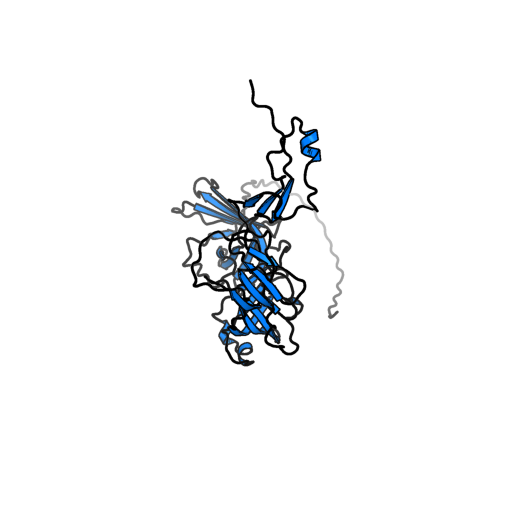ATOM 1720 N N . SER A 1 220 ? 22.319 -17.605 1.982 1.00 86.00 220 SER A N 1
ATOM 1721 C CA . SER A 1 220 ? 21.082 -18.381 1.983 1.00 86.00 220 SER A CA 1
ATOM 1722 C C . SER A 1 220 ? 21.101 -19.384 3.137 1.00 86.00 220 SER A C 1
ATOM 1724 O O . SER A 1 220 ? 21.922 -20.303 3.162 1.00 86.00 220 SER A O 1
ATOM 1726 N N . ASN A 1 221 ? 20.209 -19.190 4.106 1.00 86.56 221 ASN A N 1
ATOM 1727 C CA . ASN A 1 221 ? 19.988 -20.114 5.208 1.00 86.56 221 ASN A CA 1
ATOM 1728 C C . ASN A 1 221 ? 18.486 -20.244 5.480 1.00 86.56 221 ASN A C 1
ATOM 1730 O O . ASN A 1 221 ? 17.817 -19.276 5.833 1.00 86.56 221 ASN A O 1
ATOM 1734 N N . THR A 1 222 ? 17.942 -21.456 5.365 1.00 86.12 222 THR A N 1
ATOM 1735 C CA . THR A 1 222 ? 16.508 -21.694 5.583 1.00 86.12 222 THR A CA 1
ATOM 1736 C C . THR A 1 222 ? 16.067 -21.413 7.017 1.00 86.12 222 THR A C 1
ATOM 1738 O O . THR A 1 222 ? 14.880 -21.179 7.239 1.00 86.12 222 THR A O 1
ATOM 1741 N N . SER A 1 223 ? 16.993 -21.395 7.987 1.00 86.75 223 SER A N 1
ATOM 1742 C CA . SER A 1 223 ? 16.664 -21.064 9.376 1.00 86.75 223 SER A CA 1
ATOM 1743 C C . SER A 1 223 ? 16.128 -19.639 9.539 1.00 86.75 223 SER A C 1
ATOM 1745 O O . SER A 1 223 ? 15.411 -19.373 10.504 1.00 86.75 223 SER A O 1
ATOM 1747 N N . ILE A 1 224 ? 16.422 -18.745 8.581 1.00 88.00 224 ILE A N 1
ATOM 1748 C CA . ILE A 1 224 ? 15.879 -17.380 8.529 1.00 88.00 224 ILE A CA 1
ATOM 1749 C C . ILE A 1 224 ? 14.349 -17.412 8.435 1.00 88.00 224 ILE A C 1
ATOM 1751 O O . ILE A 1 224 ? 13.696 -16.534 8.972 1.00 88.00 224 ILE A O 1
ATOM 1755 N N . CYS A 1 225 ? 13.746 -18.439 7.830 1.00 90.38 225 CYS A N 1
ATOM 1756 C CA . CYS A 1 225 ? 12.288 -18.560 7.766 1.00 90.38 225 CYS A CA 1
ATOM 1757 C C . CYS A 1 225 ? 11.669 -19.424 8.867 1.00 90.38 225 CYS A C 1
ATOM 1759 O O . CYS A 1 225 ? 10.457 -19.368 9.053 1.00 90.38 225 CYS A O 1
ATOM 1761 N N . THR A 1 226 ? 12.443 -20.213 9.615 1.00 87.25 226 THR A N 1
ATOM 1762 C CA . THR A 1 226 ? 11.881 -21.135 10.621 1.00 87.25 226 THR A CA 1
ATOM 1763 C C . THR A 1 226 ? 11.927 -20.589 12.044 1.00 87.25 226 THR A C 1
ATOM 1765 O O . THR A 1 226 ? 11.182 -21.067 12.893 1.00 87.25 226 THR A O 1
ATOM 1768 N N . ASN A 1 227 ? 12.765 -19.589 12.330 1.00 84.81 227 ASN A N 1
ATOM 1769 C CA . ASN A 1 227 ? 12.811 -18.972 13.652 1.00 84.81 227 ASN A CA 1
ATOM 1770 C C . ASN A 1 227 ? 11.549 -18.119 13.899 1.00 84.81 227 ASN A C 1
ATOM 1772 O O . ASN A 1 227 ? 11.292 -17.165 13.165 1.00 84.81 227 ASN A O 1
ATOM 1776 N N . SER A 1 228 ? 10.737 -18.468 14.899 1.00 78.62 228 SER A N 1
ATOM 1777 C CA . SER A 1 228 ? 9.488 -17.760 15.210 1.00 78.62 228 SER A CA 1
ATOM 1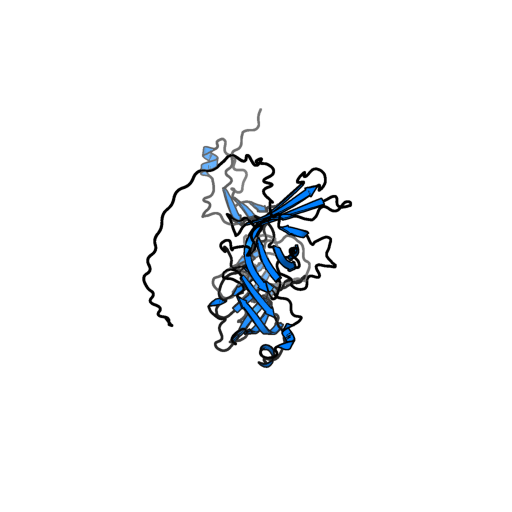778 C C . SER A 1 228 ? 9.683 -16.514 16.077 1.00 78.62 228 SER A C 1
ATOM 1780 O O . SER A 1 228 ? 8.879 -15.598 15.975 1.00 78.62 228 SER A O 1
ATOM 1782 N N . THR A 1 229 ? 10.741 -16.432 16.888 1.00 82.19 229 THR A N 1
ATOM 1783 C CA . THR A 1 229 ? 10.919 -15.329 17.857 1.00 82.19 229 THR A CA 1
ATOM 1784 C C . THR A 1 229 ? 11.431 -14.035 17.229 1.00 82.19 229 THR A C 1
ATOM 1786 O O . THR A 1 229 ? 11.363 -12.973 17.837 1.00 82.19 229 THR A O 1
ATOM 1789 N N . GLN A 1 230 ? 11.933 -14.085 15.994 1.00 83.12 230 GLN A N 1
ATOM 1790 C CA . GLN A 1 230 ? 12.440 -12.894 15.306 1.00 83.12 230 GLN A CA 1
ATOM 1791 C C . GLN A 1 230 ? 11.334 -11.903 14.903 1.00 83.12 230 GLN A C 1
ATOM 1793 O O . GLN A 1 230 ? 11.642 -10.773 14.548 1.00 83.12 230 GLN A O 1
ATOM 1798 N N . TRP A 1 231 ? 10.063 -12.316 14.925 1.00 88.06 231 TRP A N 1
ATOM 1799 C CA . TRP A 1 231 ? 8.948 -11.548 14.361 1.00 88.06 231 TRP A CA 1
ATOM 1800 C C . TRP A 1 231 ? 8.246 -10.628 15.357 1.00 88.06 231 TRP A C 1
ATOM 1802 O O . TRP A 1 231 ? 7.467 -9.776 14.924 1.00 88.06 231 TRP A O 1
ATOM 1812 N N . ASP A 1 232 ? 8.492 -10.791 16.658 1.00 83.12 232 ASP A N 1
ATOM 1813 C CA . ASP A 1 232 ? 7.703 -10.146 17.716 1.00 83.12 232 ASP A CA 1
ATOM 1814 C C . ASP A 1 232 ? 7.782 -8.614 17.642 1.00 83.12 232 ASP A C 1
ATOM 1816 O O . ASP A 1 232 ? 6.772 -7.930 17.780 1.00 83.12 232 ASP A O 1
ATOM 1820 N N . ASN A 1 233 ? 8.960 -8.080 17.304 1.00 82.44 233 ASN A N 1
ATOM 1821 C CA . ASN A 1 233 ? 9.217 -6.636 17.239 1.00 82.44 233 ASN A CA 1
ATOM 1822 C C . ASN A 1 233 ? 9.241 -6.070 15.811 1.00 82.44 233 ASN A C 1
ATOM 1824 O O . ASN A 1 233 ? 9.551 -4.897 15.622 1.00 82.44 233 ASN A O 1
ATOM 1828 N N . ILE A 1 234 ? 8.958 -6.892 14.798 1.00 86.31 234 ILE A N 1
ATOM 1829 C CA . ILE A 1 234 ? 8.968 -6.444 13.401 1.00 86.31 234 ILE A CA 1
ATOM 1830 C C . ILE A 1 234 ? 7.589 -5.854 13.068 1.00 86.31 234 ILE A C 1
ATOM 1832 O O . ILE A 1 234 ? 6.582 -6.543 13.292 1.00 86.31 234 ILE A O 1
ATOM 1836 N N . PRO A 1 235 ? 7.508 -4.615 12.547 1.00 85.88 235 PRO A N 1
ATOM 1837 C CA . PRO A 1 235 ? 6.239 -4.001 12.179 1.00 85.88 235 PRO A CA 1
ATOM 1838 C C . PRO A 1 235 ? 5.595 -4.729 10.996 1.00 85.88 235 PRO A C 1
ATOM 1840 O O . PRO A 1 235 ? 6.271 -5.360 10.181 1.00 85.88 235 PRO A O 1
ATOM 1843 N N . TRP A 1 236 ? 4.269 -4.655 10.926 1.00 89.25 236 TRP A N 1
ATOM 1844 C CA . TRP A 1 236 ? 3.526 -5.106 9.756 1.00 89.25 236 TRP A CA 1
ATOM 1845 C C . TRP A 1 236 ? 3.530 -4.012 8.701 1.00 89.25 236 TRP A C 1
ATOM 1847 O O . TRP A 1 236 ? 3.367 -2.841 9.029 1.00 89.25 236 TRP A O 1
ATOM 1857 N N . PHE A 1 237 ? 3.675 -4.427 7.451 1.00 89.62 237 PHE A N 1
ATOM 1858 C CA . PHE A 1 237 ? 3.402 -3.598 6.298 1.00 89.62 237 PHE A CA 1
ATOM 1859 C C . PHE A 1 237 ? 2.036 -3.973 5.730 1.00 89.62 237 PHE A C 1
ATOM 1861 O O . PHE A 1 237 ? 1.786 -5.161 5.520 1.00 89.62 237 PHE A O 1
ATOM 1868 N N . SER A 1 238 ? 1.167 -2.993 5.509 1.00 90.25 238 SER A N 1
ATOM 1869 C CA . SER A 1 238 ? -0.190 -3.153 4.987 1.00 90.25 238 SER A CA 1
ATOM 1870 C C . SER A 1 238 ? -0.261 -2.668 3.550 1.00 90.25 238 SER A C 1
ATOM 1872 O O . SER A 1 238 ? 0.308 -1.633 3.217 1.00 90.25 238 SER A O 1
ATOM 1874 N N . SER A 1 239 ? -0.973 -3.407 2.703 1.00 90.38 239 SER A N 1
ATOM 1875 C CA . SER A 1 239 ? -1.159 -3.010 1.313 1.00 90.38 239 SER A CA 1
ATOM 1876 C C . SER A 1 239 ? -2.480 -3.534 0.756 1.00 90.38 239 SER A C 1
ATOM 1878 O O . SER A 1 239 ? -2.837 -4.706 0.945 1.00 90.38 239 SER A O 1
ATOM 1880 N N . VAL A 1 240 ? -3.231 -2.639 0.109 1.00 91.06 240 VAL A N 1
ATOM 1881 C CA . VAL A 1 240 ? -4.581 -2.904 -0.399 1.00 91.06 240 VAL A CA 1
ATOM 1882 C C . VAL A 1 240 ? -4.569 -3.188 -1.897 1.00 91.06 240 VAL A C 1
ATOM 1884 O O . VAL A 1 240 ? -3.825 -2.568 -2.652 1.00 91.06 240 VAL A O 1
ATOM 1887 N N . VAL A 1 241 ? -5.414 -4.114 -2.346 1.00 90.94 241 VAL A N 1
ATOM 1888 C CA . VAL A 1 241 ? -5.621 -4.408 -3.768 1.00 90.94 241 VAL A CA 1
ATOM 1889 C C . VAL A 1 241 ? -6.101 -3.142 -4.484 1.00 90.94 241 VAL A C 1
ATOM 1891 O O . VAL A 1 241 ? -7.009 -2.450 -4.010 1.00 90.94 241 VAL A O 1
ATOM 1894 N N . LEU A 1 242 ? -5.508 -2.836 -5.640 1.00 86.38 242 LEU A N 1
ATOM 1895 C CA . LEU A 1 242 ? -5.913 -1.677 -6.438 1.00 86.38 242 LEU A CA 1
ATOM 1896 C C . LEU A 1 242 ? -7.371 -1.797 -6.901 1.00 86.38 242 LEU A C 1
ATOM 1898 O O . LEU A 1 242 ? -7.836 -2.877 -7.262 1.00 86.38 242 LEU A O 1
ATOM 1902 N N . ASN A 1 243 ? -8.084 -0.666 -6.945 1.00 82.19 243 ASN A N 1
ATOM 1903 C CA . ASN A 1 243 ? -9.495 -0.588 -7.359 1.00 82.19 243 ASN A CA 1
ATOM 1904 C C . ASN A 1 243 ? -10.427 -1.519 -6.566 1.00 82.19 243 ASN A C 1
ATOM 1906 O O . ASN A 1 243 ? -11.413 -2.039 -7.094 1.00 82.19 243 ASN A O 1
ATOM 1910 N N . THR A 1 244 ? -10.103 -1.751 -5.295 1.00 85.69 244 THR A N 1
ATOM 1911 C CA . THR A 1 244 ? -10.903 -2.609 -4.430 1.00 85.69 244 THR A CA 1
ATOM 1912 C C . THR A 1 244 ? -12.311 -2.054 -4.189 1.00 85.69 244 THR A C 1
ATOM 1914 O O . THR A 1 244 ? -12.540 -0.844 -4.161 1.00 85.69 244 THR A O 1
ATOM 1917 N N . SER A 1 245 ? -13.267 -2.957 -3.964 1.00 88.75 245 SER A N 1
ATOM 1918 C CA . SER A 1 245 ? -14.619 -2.588 -3.541 1.00 88.75 245 SER A CA 1
ATOM 1919 C C . SER A 1 245 ? -14.661 -2.226 -2.049 1.00 88.75 245 SER A C 1
ATOM 1921 O O . SER A 1 245 ? -13.871 -2.776 -1.272 1.00 88.75 245 SER A O 1
ATOM 1923 N N . PRO A 1 246 ? -15.597 -1.354 -1.625 1.00 92.81 246 PRO A N 1
ATOM 1924 C CA . PRO A 1 246 ? -15.820 -1.055 -0.214 1.00 92.81 246 PRO A CA 1
ATOM 1925 C C . PRO A 1 246 ? -16.062 -2.321 0.617 1.00 92.81 246 PRO A C 1
ATOM 1927 O O . PRO A 1 246 ? -16.715 -3.264 0.167 1.00 92.81 246 PRO A O 1
ATOM 1930 N N . TYR A 1 247 ? -15.560 -2.325 1.849 1.00 94.44 247 TYR A N 1
ATOM 1931 C CA . TYR A 1 247 ? -15.639 -3.444 2.785 1.00 94.44 247 TYR A CA 1
ATOM 1932 C C . TYR A 1 247 ? -16.276 -2.995 4.107 1.00 94.44 247 TYR A C 1
ATOM 1934 O O . TYR A 1 247 ? -16.038 -1.867 4.535 1.00 94.44 247 TYR A O 1
ATOM 1942 N N . PRO A 1 248 ? -17.067 -3.838 4.796 1.00 95.56 248 PRO A N 1
ATOM 1943 C CA . PRO A 1 248 ? -17.655 -3.467 6.081 1.00 95.56 248 PRO A CA 1
ATOM 1944 C C . PRO A 1 248 ? -16.610 -3.042 7.124 1.00 95.56 248 PRO A C 1
ATOM 1946 O O . PRO A 1 248 ? -15.621 -3.743 7.345 1.00 95.56 248 PRO A O 1
ATOM 1949 N N . CYS A 1 249 ? -16.862 -1.946 7.843 1.00 95.31 249 CYS A N 1
ATOM 1950 C CA . CYS A 1 249 ? -15.956 -1.434 8.879 1.00 95.31 249 CYS A CA 1
ATOM 1951 C C . CYS A 1 249 ? -15.859 -2.351 10.114 1.00 95.31 249 CYS A C 1
ATOM 1953 O O . CYS A 1 249 ? -14.985 -2.170 10.953 1.00 95.31 249 CYS A O 1
ATOM 1955 N N . GLY A 1 250 ? -16.759 -3.331 10.254 1.00 92.94 250 GLY A N 1
ATOM 1956 C CA . GLY A 1 250 ? -16.750 -4.318 11.344 1.00 92.94 250 GLY A CA 1
ATOM 1957 C C . GLY A 1 250 ? -17.366 -3.835 12.665 1.00 92.94 250 GLY A C 1
ATOM 1958 O O . GLY A 1 250 ? -17.542 -4.636 13.583 1.00 92.94 250 GLY A O 1
ATOM 1959 N N . ILE A 1 251 ? -17.743 -2.557 12.748 1.00 91.56 251 ILE A N 1
ATOM 1960 C CA . ILE A 1 251 ? -18.494 -1.928 13.845 1.00 91.56 251 ILE A CA 1
ATOM 1961 C C . ILE A 1 251 ? -19.681 -1.193 13.219 1.00 91.56 251 ILE A C 1
ATOM 1963 O O . ILE A 1 251 ? -19.589 -0.734 12.085 1.00 91.56 251 ILE A O 1
ATOM 1967 N N . VAL A 1 252 ? -20.793 -1.093 13.948 1.00 92.25 252 VAL A N 1
ATOM 1968 C CA . VAL A 1 252 ? -21.961 -0.281 13.579 1.00 92.25 252 VAL A CA 1
ATOM 1969 C C . VAL A 1 252 ? -22.435 0.528 14.784 1.00 92.25 252 VAL A C 1
ATOM 1971 O O . VAL A 1 252 ? -22.308 0.071 15.924 1.00 92.25 252 VAL A O 1
ATOM 1974 N N . GLY A 1 253 ? -23.005 1.706 14.533 1.00 91.31 253 GLY A N 1
ATOM 1975 C CA . GLY A 1 253 ? -23.573 2.579 15.560 1.00 91.31 253 GLY A CA 1
ATOM 1976 C C . GLY A 1 253 ? -22.862 3.922 15.693 1.00 91.31 253 GLY A C 1
ATOM 1977 O O . GLY A 1 253 ? -21.896 4.214 14.990 1.00 91.31 253 GLY A O 1
ATOM 1978 N N . THR A 1 254 ? -23.370 4.743 16.609 1.00 91.19 254 THR A N 1
ATOM 1979 C CA . THR A 1 254 ? -22.842 6.077 16.904 1.00 91.19 254 THR A CA 1
ATOM 1980 C C . THR A 1 254 ? -22.199 6.074 18.278 1.00 91.19 254 THR A C 1
ATOM 1982 O O . THR A 1 254 ? -22.819 5.665 19.265 1.00 91.19 254 THR A O 1
ATOM 1985 N N . PHE A 1 255 ? -20.955 6.536 18.329 1.00 89.12 255 PHE A N 1
ATOM 1986 C CA . PHE A 1 255 ? -20.182 6.646 19.548 1.00 89.12 255 PHE A CA 1
ATOM 1987 C C . PHE A 1 255 ? -19.780 8.099 19.774 1.00 89.12 255 PHE A C 1
ATOM 1989 O O . PHE A 1 255 ? -19.129 8.685 18.918 1.00 89.12 255 PHE A O 1
ATOM 1996 N N . SER A 1 256 ? -20.089 8.644 20.948 1.00 86.38 256 SER A N 1
ATOM 1997 C CA . SER A 1 256 ? -19.856 10.061 21.258 1.00 86.38 256 SER A CA 1
ATOM 1998 C C . SER A 1 256 ? -18.911 10.239 22.436 1.00 86.38 256 SER A C 1
ATOM 2000 O O . SER A 1 256 ? -18.964 9.478 23.412 1.00 86.38 256 SER A O 1
ATOM 2002 N N . THR A 1 257 ? -18.051 11.255 22.389 1.00 82.12 257 THR A N 1
ATOM 2003 C CA . THR A 1 257 ? -17.186 11.581 23.529 1.00 82.12 257 THR A CA 1
ATOM 2004 C C . THR A 1 257 ? -17.991 12.023 24.751 1.00 82.12 257 THR A C 1
ATOM 2006 O O . THR A 1 257 ? -18.950 12.786 24.609 1.00 82.12 257 THR A O 1
ATOM 2009 N N . PRO A 1 258 ? -17.619 11.591 25.971 1.00 74.81 258 PRO A N 1
ATOM 2010 C CA . PRO A 1 258 ? -18.317 12.003 27.181 1.00 74.81 258 PRO A CA 1
ATOM 2011 C C . PRO A 1 258 ? -18.129 13.502 27.410 1.00 74.81 258 PRO A C 1
ATOM 2013 O O . PRO A 1 258 ? -17.005 13.994 27.429 1.00 74.81 258 PRO A O 1
ATOM 2016 N N . LYS A 1 259 ? -19.223 14.221 27.665 1.00 70.62 259 LYS A N 1
ATOM 2017 C CA . LYS A 1 259 ? -19.141 15.627 28.065 1.00 70.62 259 LYS A CA 1
ATOM 2018 C C . LYS A 1 259 ? -18.549 15.719 29.473 1.00 70.62 259 LYS A C 1
ATOM 2020 O O . LYS A 1 259 ? -19.203 15.333 30.443 1.00 70.62 259 LYS A O 1
ATOM 2025 N N . THR A 1 260 ? -17.318 16.208 29.583 1.00 73.19 260 THR A N 1
ATOM 2026 C CA . THR A 1 260 ? -16.720 16.621 30.860 1.00 73.19 260 THR A CA 1
ATOM 2027 C C . THR A 1 260 ? -16.765 18.145 30.973 1.00 73.19 260 THR A C 1
ATOM 2029 O O . THR A 1 260 ? -16.875 18.831 29.961 1.00 73.19 260 THR A O 1
ATOM 2032 N N . LEU A 1 261 ? -16.761 18.679 32.200 1.00 57.44 261 LEU A N 1
ATOM 2033 C CA . LEU A 1 261 ? -16.959 20.117 32.456 1.00 57.44 261 LEU A CA 1
ATOM 2034 C C . LEU A 1 261 ? -15.865 21.014 31.853 1.00 57.44 261 LEU A C 1
ATOM 2036 O O . LEU A 1 261 ? -16.138 22.184 31.607 1.00 57.44 261 LEU A O 1
ATOM 2040 N N . ASP A 1 262 ? -14.681 20.462 31.579 1.00 67.75 262 ASP A N 1
ATOM 2041 C CA . ASP A 1 262 ? -13.489 21.215 31.167 1.00 67.75 262 ASP A CA 1
ATOM 2042 C C . ASP A 1 262 ? -13.120 20.999 29.684 1.00 67.75 262 ASP A C 1
ATOM 2044 O O . ASP A 1 262 ? -11.996 21.286 29.277 1.00 67.75 262 ASP A O 1
ATOM 2048 N N . GLN A 1 263 ? -14.026 20.440 28.873 1.00 77.00 263 GLN A N 1
ATOM 2049 C CA . GLN A 1 263 ? -13.727 20.026 27.500 1.00 77.00 263 GLN A CA 1
ATOM 2050 C C . GLN A 1 263 ? -14.477 20.877 26.465 1.00 77.00 263 GLN A C 1
ATOM 2052 O O . GLN A 1 263 ? -15.704 20.841 26.389 1.00 77.00 263 GLN A O 1
ATOM 2057 N N . ASP A 1 264 ? -13.726 21.608 25.634 1.00 82.75 264 ASP A N 1
ATOM 2058 C CA . ASP A 1 264 ? -14.285 22.506 24.610 1.00 82.75 264 ASP A CA 1
ATOM 2059 C C . ASP A 1 264 ? -14.750 21.767 23.343 1.00 82.75 264 ASP A C 1
ATOM 2061 O O . ASP A 1 264 ? -15.723 22.177 22.700 1.00 82.75 264 ASP A O 1
ATOM 2065 N N . TYR A 1 265 ? -14.083 20.658 22.999 1.00 85.81 265 TYR A N 1
ATOM 2066 C CA . TYR A 1 265 ? -14.300 19.906 21.759 1.00 85.81 265 TYR A CA 1
ATOM 2067 C C . TYR A 1 265 ? -14.728 18.460 22.014 1.00 85.81 265 TYR A C 1
ATOM 2069 O O . TYR A 1 265 ? -14.114 17.731 22.800 1.00 85.81 265 TYR A O 1
ATOM 2077 N N . CYS A 1 266 ? -15.773 18.052 21.305 1.00 87.56 266 CYS A N 1
ATOM 2078 C CA . CYS A 1 266 ? -16.387 16.737 21.359 1.00 87.56 266 CYS A CA 1
ATOM 2079 C C . CYS A 1 266 ? -16.348 16.087 19.973 1.00 87.56 266 CYS A C 1
ATOM 2081 O O . CYS A 1 266 ? -16.287 16.781 18.956 1.00 87.56 266 CYS A O 1
ATOM 2083 N N . TYR A 1 267 ? -16.398 14.755 19.947 1.00 88.38 267 TYR A N 1
ATOM 2084 C CA . TYR A 1 267 ? -16.351 13.971 18.721 1.00 88.38 267 TYR A CA 1
ATOM 2085 C C . TYR A 1 267 ? -17.449 12.914 18.676 1.00 88.38 267 TYR A C 1
ATOM 2087 O O . TYR A 1 267 ? -17.675 12.220 19.672 1.00 88.38 267 TYR A O 1
ATOM 2095 N N . ASP A 1 268 ? -18.050 12.753 17.499 1.00 89.88 268 ASP A N 1
ATOM 2096 C CA . ASP A 1 268 ? -18.928 11.634 17.165 1.00 89.88 268 ASP A CA 1
ATOM 2097 C C . ASP A 1 268 ? -18.253 10.746 16.122 1.00 89.88 268 ASP A C 1
ATOM 2099 O O . ASP A 1 268 ? -17.821 11.218 15.073 1.00 89.88 268 ASP A O 1
ATOM 2103 N N . LEU A 1 269 ? -18.185 9.448 16.410 1.00 91.94 269 LEU A N 1
ATOM 2104 C CA . LEU A 1 269 ? -17.771 8.406 15.482 1.00 91.94 269 LEU A CA 1
ATOM 2105 C C . LEU A 1 269 ? -19.014 7.641 15.046 1.00 91.94 269 LEU A C 1
ATOM 2107 O O . LEU A 1 269 ? -19.677 6.991 15.857 1.00 91.94 269 LEU A O 1
ATOM 2111 N N . ILE A 1 270 ? -19.334 7.722 13.763 1.00 93.94 270 ILE A N 1
ATOM 2112 C CA . ILE A 1 270 ? -20.557 7.173 13.192 1.00 93.94 270 ILE A CA 1
ATOM 2113 C C . ILE A 1 270 ? -20.173 6.067 12.219 1.00 93.94 270 ILE A C 1
ATOM 2115 O O . ILE A 1 270 ? -19.616 6.322 11.158 1.00 93.94 270 ILE A O 1
ATOM 2119 N N . PHE A 1 271 ? -20.517 4.833 12.564 1.00 94.19 271 PHE A N 1
ATOM 2120 C CA . PHE A 1 271 ? -20.435 3.691 11.664 1.00 94.19 271 PHE A CA 1
ATOM 2121 C C . PHE A 1 271 ? -21.829 3.413 11.105 1.00 94.19 271 PHE A C 1
ATOM 2123 O O . PHE A 1 271 ? -22.737 3.009 11.843 1.00 94.19 271 PHE A O 1
ATOM 2130 N N . ASN A 1 272 ? -22.021 3.676 9.813 1.00 91.00 272 ASN A N 1
ATOM 2131 C CA . ASN A 1 272 ? -23.346 3.717 9.206 1.00 91.00 272 ASN A CA 1
ATOM 2132 C C . ASN A 1 272 ? -23.981 2.313 9.134 1.00 91.00 272 ASN A C 1
ATOM 2134 O O . ASN A 1 272 ? -23.425 1.379 8.564 1.00 91.00 272 ASN A O 1
ATOM 2138 N N . CYS A 1 273 ? -25.181 2.160 9.702 1.00 90.00 273 CYS A N 1
ATOM 2139 C CA . CYS A 1 273 ? -25.896 0.880 9.721 1.00 90.00 273 CYS A CA 1
ATOM 2140 C C . CYS A 1 273 ? -26.472 0.472 8.353 1.00 90.00 273 CYS A C 1
ATOM 2142 O O . CYS A 1 273 ? -26.685 -0.715 8.118 1.00 90.00 273 CYS A O 1
ATOM 2144 N N . ASN A 1 274 ? -26.764 1.441 7.480 1.00 93.62 274 ASN A N 1
ATOM 2145 C CA . ASN A 1 274 ? -27.333 1.206 6.149 1.00 93.62 274 ASN A CA 1
ATOM 2146 C C . ASN A 1 274 ? -26.237 1.043 5.086 1.00 93.62 274 ASN A C 1
ATOM 2148 O O . ASN A 1 274 ? -26.410 0.292 4.131 1.00 93.62 274 ASN A O 1
ATOM 2152 N N . GLU A 1 275 ? -25.108 1.728 5.274 1.00 95.31 275 GLU A N 1
ATOM 2153 C CA . GLU A 1 275 ? -23.912 1.643 4.433 1.00 95.31 275 GLU A CA 1
ATOM 2154 C C . GLU A 1 275 ? -22.734 1.154 5.292 1.00 95.31 275 GLU A C 1
ATOM 2156 O O . GLU A 1 275 ? -21.952 1.965 5.784 1.00 95.31 275 GLU A O 1
ATOM 2161 N N . PRO A 1 276 ? -22.585 -0.166 5.507 1.00 94.81 276 PRO A N 1
ATOM 2162 C CA . PRO A 1 276 ? -21.663 -0.717 6.506 1.00 94.81 276 PRO A CA 1
ATOM 2163 C C . PRO A 1 276 ? -20.178 -0.467 6.206 1.00 94.81 276 PRO A C 1
ATOM 2165 O O . PRO A 1 276 ? -19.333 -0.728 7.061 1.00 94.81 276 PRO A O 1
ATOM 2168 N N . SER A 1 277 ? -19.847 -0.001 5.001 1.00 95.81 277 SER A N 1
ATOM 2169 C CA . SER A 1 277 ? -18.500 0.410 4.602 1.00 95.81 277 SER A CA 1
ATOM 2170 C C . SER A 1 277 ? -18.201 1.883 4.878 1.00 95.81 277 SER A C 1
ATOM 2172 O O . SER A 1 277 ? -17.103 2.329 4.562 1.00 95.81 277 SER A O 1
ATOM 2174 N N . LYS A 1 278 ? -19.153 2.655 5.412 1.00 95.94 278 LYS A N 1
ATOM 2175 C CA . LYS A 1 278 ? -18.992 4.089 5.652 1.00 95.94 278 LYS A CA 1
ATOM 2176 C C . LYS A 1 278 ? -18.787 4.390 7.134 1.00 95.94 278 LYS A C 1
ATOM 2178 O O . LYS A 1 278 ? -19.557 3.945 7.990 1.00 95.94 278 LYS A O 1
ATOM 2183 N N . MET A 1 279 ? -17.764 5.191 7.405 1.00 94.94 279 MET A N 1
ATOM 2184 C CA . MET A 1 279 ? -17.419 5.704 8.724 1.00 94.94 279 MET A CA 1
ATOM 2185 C C . MET A 1 279 ? -17.276 7.223 8.650 1.00 94.94 279 MET A C 1
ATOM 2187 O O . MET A 1 279 ? -16.559 7.729 7.795 1.00 94.94 279 MET A O 1
ATOM 2191 N N . ASP A 1 280 ? -17.914 7.946 9.563 1.00 93.56 280 ASP A N 1
ATOM 2192 C CA . ASP A 1 280 ? -17.800 9.399 9.669 1.00 93.56 280 ASP A CA 1
ATOM 2193 C C . ASP A 1 280 ? -17.253 9.789 11.051 1.00 93.56 280 ASP A C 1
ATOM 2195 O O . ASP A 1 280 ? -17.617 9.193 12.068 1.00 93.56 280 ASP A O 1
ATOM 2199 N N . ILE A 1 281 ? -16.380 10.795 11.088 1.00 91.25 281 ILE A N 1
ATOM 2200 C CA . ILE A 1 281 ? -15.889 11.438 12.310 1.00 91.25 281 ILE A CA 1
ATOM 2201 C C . ILE A 1 281 ? -16.317 12.901 12.267 1.00 91.25 281 ILE A C 1
ATOM 2203 O O . ILE A 1 281 ? -15.925 13.636 11.361 1.00 91.25 281 ILE A O 1
ATOM 2207 N N . LEU A 1 282 ? -17.098 13.332 13.253 1.00 91.94 282 LEU A N 1
ATOM 2208 C CA . LEU A 1 282 ? -17.537 14.718 13.403 1.00 91.94 282 LEU A CA 1
ATOM 2209 C C . LEU A 1 282 ? -16.850 15.340 14.612 1.00 91.94 282 LEU A C 1
ATOM 2211 O O . LEU A 1 282 ? -16.859 14.732 15.679 1.00 91.94 282 LEU A O 1
ATOM 2215 N N . ALA A 1 283 ? -16.315 16.550 14.469 1.00 90.62 283 ALA A N 1
ATOM 2216 C CA . ALA A 1 283 ? -15.810 17.353 15.578 1.00 90.62 283 ALA A CA 1
ATOM 2217 C C . ALA A 1 283 ? -16.696 18.586 15.782 1.00 90.62 283 ALA A C 1
ATOM 2219 O O . ALA A 1 283 ? -17.020 19.312 14.834 1.00 90.62 283 ALA A O 1
ATOM 2220 N N . TYR A 1 284 ? -17.099 18.822 17.027 1.00 90.25 284 TYR A N 1
ATOM 2221 C CA . TYR A 1 284 ? -18.038 19.882 17.375 1.00 90.25 284 TYR A CA 1
ATOM 2222 C C . TYR A 1 284 ? -17.743 20.488 18.744 1.00 90.25 284 TYR A C 1
ATOM 2224 O O . TYR A 1 284 ? -17.134 19.867 19.616 1.00 90.25 284 TYR A O 1
ATOM 2232 N N . HIS A 1 285 ? -18.186 21.723 18.951 1.00 89.94 285 HIS A N 1
ATOM 2233 C CA . HIS A 1 285 ? -18.093 22.379 20.249 1.00 89.94 285 HIS A CA 1
ATOM 2234 C C . HIS A 1 285 ? -19.049 21.710 21.249 1.00 89.94 285 HIS A C 1
ATOM 2236 O O . HIS A 1 285 ? -20.258 21.637 21.022 1.00 89.94 285 HIS A O 1
ATOM 2242 N N . CYS A 1 286 ? -18.535 21.234 22.388 1.00 86.31 286 CYS A N 1
ATOM 2243 C CA . CYS A 1 286 ? -19.336 20.474 23.359 1.00 86.31 286 CYS A CA 1
ATOM 2244 C C . CYS A 1 286 ? -20.533 21.268 23.927 1.00 86.31 286 CYS A C 1
ATOM 2246 O O . CYS A 1 286 ? -21.555 20.666 24.300 1.00 86.31 286 CYS A O 1
ATOM 2248 N N . ASN A 1 287 ? -20.383 22.598 23.996 1.00 86.62 287 ASN A N 1
ATOM 2249 C CA . ASN A 1 287 ? -21.311 23.537 24.630 1.00 86.62 287 ASN A CA 1
ATOM 2250 C C . ASN A 1 287 ? -22.544 23.843 23.773 1.00 86.62 287 ASN A C 1
ATOM 2252 O O . ASN A 1 287 ? -23.664 23.759 24.275 1.00 86.62 287 ASN A O 1
ATOM 2256 N N . ASP A 1 288 ? -22.350 24.185 22.499 1.00 88.44 288 ASP A N 1
ATOM 2257 C CA . ASP A 1 288 ? -23.426 24.610 21.592 1.00 88.44 288 ASP A CA 1
ATOM 2258 C C . ASP A 1 288 ? -23.746 23.583 20.491 1.00 88.44 288 ASP A C 1
ATOM 2260 O O . ASP A 1 288 ? -24.796 23.679 19.856 1.00 88.44 288 ASP A O 1
ATOM 2264 N N . GLY A 1 289 ? -22.904 22.560 20.309 1.00 87.69 289 GLY A N 1
ATOM 2265 C CA . GLY A 1 289 ? -23.094 21.517 19.304 1.00 87.69 289 GLY A CA 1
ATOM 2266 C C . GLY A 1 289 ? -22.723 21.937 17.881 1.00 87.69 289 GLY A C 1
ATOM 2267 O O . GLY A 1 289 ? -23.040 21.203 16.947 1.00 87.69 289 GLY A O 1
ATOM 2268 N N . ILE A 1 290 ? -22.082 23.094 17.687 1.00 91.75 290 ILE A N 1
ATOM 2269 C CA . ILE A 1 290 ? -21.675 23.549 16.355 1.00 91.75 290 ILE A CA 1
ATOM 2270 C C . ILE A 1 290 ? -20.544 22.651 15.842 1.00 91.75 290 ILE A C 1
ATOM 2272 O O . ILE A 1 290 ? -19.469 22.584 16.441 1.00 91.75 290 ILE A O 1
ATOM 2276 N N . ILE A 1 291 ? -20.801 21.969 14.723 1.00 92.19 291 ILE A N 1
ATOM 2277 C CA . ILE A 1 291 ? -19.822 21.153 13.996 1.00 92.19 291 ILE A CA 1
ATOM 2278 C C . ILE A 1 291 ? -18.872 22.090 13.254 1.00 92.19 291 ILE A C 1
ATOM 2280 O O . ILE A 1 291 ? -19.320 22.938 12.481 1.00 92.19 291 ILE A O 1
ATOM 2284 N N . PHE A 1 292 ? -17.572 21.921 13.473 1.00 92.12 292 PHE A N 1
ATOM 2285 C CA . PHE A 1 292 ? -16.531 22.699 12.797 1.00 92.12 292 PHE A CA 1
ATOM 2286 C C . PHE A 1 292 ? -15.610 21.837 11.924 1.00 92.12 292 PHE A C 1
ATOM 2288 O O . PHE A 1 292 ? -14.922 22.389 11.070 1.00 92.12 292 PHE A O 1
ATOM 2295 N N . ASP A 1 293 ? -15.613 20.509 12.097 1.00 90.12 293 ASP A N 1
ATOM 2296 C CA . ASP A 1 293 ? -14.900 19.570 11.224 1.00 90.12 293 ASP A CA 1
ATOM 2297 C C . ASP A 1 293 ? -15.713 18.280 11.021 1.00 90.12 293 ASP A C 1
ATOM 2299 O O . ASP A 1 293 ? -16.434 17.828 11.914 1.00 90.12 293 ASP A O 1
ATOM 2303 N N . SER A 1 294 ? -15.617 17.699 9.827 1.00 91.50 294 SER A N 1
ATOM 2304 C CA . SER A 1 294 ? -16.325 16.480 9.433 1.00 91.50 294 SER A CA 1
ATOM 2305 C C . SER A 1 294 ? -15.494 15.708 8.420 1.00 91.50 294 SER A C 1
ATOM 2307 O O . SER A 1 294 ? -15.221 16.200 7.324 1.00 91.50 294 SER A O 1
ATOM 2309 N N . LYS A 1 295 ? -15.150 14.466 8.756 1.00 91.44 295 LYS A N 1
ATOM 2310 C CA . LYS A 1 295 ? -14.367 13.568 7.903 1.00 91.44 295 LYS A CA 1
ATOM 2311 C C . LYS A 1 295 ? -15.163 12.309 7.598 1.00 91.44 295 LYS A C 1
ATOM 2313 O O . LYS A 1 295 ? -15.654 11.657 8.515 1.00 91.44 295 LYS A O 1
ATOM 2318 N N . SER A 1 296 ? -15.253 11.965 6.319 1.00 93.31 296 SER A N 1
ATOM 2319 C CA . SER A 1 296 ? -15.928 10.760 5.833 1.00 93.31 296 SER A CA 1
ATOM 2320 C C . SER A 1 296 ? -14.914 9.792 5.242 1.00 93.31 296 SER A C 1
ATOM 2322 O O . SER A 1 296 ? -14.073 10.179 4.430 1.00 93.31 296 SER A O 1
ATOM 2324 N N . TYR A 1 297 ? -15.032 8.531 5.634 1.00 94.81 297 TYR A N 1
ATOM 2325 C CA . TYR A 1 297 ? -14.133 7.446 5.281 1.00 94.81 297 TYR A CA 1
ATOM 2326 C C . TYR A 1 297 ? -14.912 6.292 4.656 1.00 94.81 297 TYR A C 1
ATOM 2328 O O . TYR A 1 297 ? -15.999 5.922 5.113 1.00 94.81 297 TYR A O 1
ATOM 2336 N N . THR A 1 298 ? -14.309 5.683 3.638 1.00 94.94 298 THR A N 1
ATOM 2337 C CA . THR A 1 298 ? -14.740 4.398 3.088 1.00 94.94 298 THR A CA 1
ATOM 2338 C C . THR A 1 298 ? -13.794 3.314 3.583 1.00 94.94 298 THR A C 1
ATOM 2340 O O . THR A 1 298 ? -12.596 3.335 3.306 1.00 94.94 298 THR A O 1
ATOM 2343 N N . CYS A 1 299 ? -14.328 2.349 4.317 1.00 95.31 299 CYS A N 1
ATOM 2344 C CA . CYS A 1 299 ? -13.597 1.185 4.790 1.00 95.31 299 CYS A CA 1
ATOM 2345 C C . CYS A 1 299 ? -13.256 0.267 3.610 1.00 95.31 299 CYS A C 1
ATOM 2347 O O . CYS A 1 299 ? -14.121 -0.095 2.812 1.00 95.31 299 CYS A O 1
ATOM 2349 N N . LEU A 1 300 ? -11.982 -0.109 3.503 1.00 94.31 300 LEU A N 1
ATOM 2350 C CA . LEU A 1 300 ? -11.462 -1.011 2.472 1.00 94.31 300 LEU A CA 1
ATOM 2351 C C . LEU A 1 300 ? -11.140 -2.396 3.032 1.00 94.31 300 LEU A C 1
ATOM 2353 O O . LEU A 1 300 ? -11.208 -3.379 2.299 1.00 94.31 300 LEU A O 1
ATOM 2357 N N . ALA A 1 301 ? -10.838 -2.490 4.327 1.00 95.31 301 ALA A N 1
ATOM 2358 C CA . ALA A 1 301 ? -10.669 -3.751 5.037 1.00 95.31 301 ALA A CA 1
ATOM 2359 C C . ALA A 1 301 ? -10.932 -3.567 6.537 1.00 95.31 301 ALA A C 1
ATOM 2361 O O . ALA A 1 301 ? -10.681 -2.501 7.098 1.00 95.31 301 ALA A O 1
ATOM 2362 N N . SER A 1 302 ? -11.388 -4.625 7.204 1.00 95.00 302 SER A N 1
ATOM 2363 C CA . SER A 1 302 ? -11.405 -4.691 8.666 1.00 95.00 302 SER A CA 1
ATOM 2364 C C . SER A 1 302 ? -11.084 -6.104 9.145 1.00 95.00 302 SER A C 1
ATOM 2366 O O . SER A 1 302 ? -11.509 -7.091 8.539 1.00 95.00 302 SER A O 1
ATOM 2368 N N . TRP A 1 303 ? -10.297 -6.215 10.214 1.00 94.25 303 TRP A N 1
ATOM 2369 C CA . TRP A 1 303 ? -9.931 -7.504 10.804 1.00 94.25 303 TRP A CA 1
ATOM 2370 C C . TRP A 1 303 ? -9.639 -7.373 12.292 1.00 94.25 303 TRP A C 1
ATOM 2372 O O . TRP A 1 303 ? -9.248 -6.318 12.794 1.00 94.25 303 TRP A O 1
ATOM 2382 N N . LYS A 1 304 ? -9.828 -8.480 13.011 1.00 91.62 304 LYS A N 1
ATOM 2383 C CA . LYS A 1 304 ? -9.485 -8.563 14.428 1.00 91.62 304 LYS A CA 1
ATOM 2384 C C . LYS A 1 304 ? -8.038 -8.997 14.602 1.00 91.62 304 LYS A C 1
ATOM 2386 O O . LYS A 1 304 ? -7.558 -9.894 13.908 1.00 91.62 304 LYS A O 1
ATOM 2391 N N . HIS A 1 305 ? -7.375 -8.387 15.568 1.00 88.75 305 HIS A N 1
ATOM 2392 C CA . HIS A 1 305 ? -6.091 -8.826 16.082 1.00 88.75 305 HIS A CA 1
ATOM 2393 C C . HIS A 1 305 ? -6.183 -8.784 17.602 1.00 88.75 305 HIS A C 1
ATOM 2395 O O . HIS A 1 305 ? -6.332 -7.710 18.179 1.00 88.75 305 HIS A O 1
ATOM 2401 N N . ASP A 1 306 ? -6.179 -9.961 18.224 1.00 87.62 306 ASP A N 1
ATOM 2402 C CA . ASP A 1 306 ? -6.448 -10.135 19.650 1.00 87.62 306 ASP A CA 1
ATOM 2403 C C . ASP A 1 306 ? -7.773 -9.469 20.081 1.00 87.62 306 ASP A C 1
ATOM 2405 O O . ASP A 1 306 ? -8.848 -9.838 19.599 1.00 87.62 306 ASP A O 1
ATOM 2409 N N . ASP A 1 307 ? -7.710 -8.486 20.976 1.00 87.50 307 ASP A N 1
ATOM 2410 C CA . ASP A 1 307 ? -8.832 -7.715 21.518 1.00 87.50 307 ASP A CA 1
ATOM 2411 C C . ASP A 1 307 ? -9.068 -6.379 20.789 1.00 87.50 307 ASP A C 1
ATOM 2413 O O . ASP A 1 307 ? -9.818 -5.517 21.265 1.00 87.50 307 ASP A O 1
ATOM 2417 N N . ARG A 1 308 ? -8.433 -6.201 19.625 1.00 90.81 308 ARG A N 1
ATOM 2418 C CA . ARG A 1 308 ? -8.505 -4.989 18.807 1.00 90.81 308 ARG A CA 1
ATOM 2419 C C . ARG A 1 308 ? -9.157 -5.271 17.466 1.00 90.81 308 ARG A C 1
ATOM 2421 O O . ARG A 1 308 ? -8.966 -6.333 16.870 1.00 90.81 308 ARG A O 1
ATOM 2428 N N . LEU A 1 309 ? -9.908 -4.295 16.966 1.00 93.25 309 LEU A N 1
ATOM 2429 C CA . LEU A 1 309 ? -10.348 -4.278 15.574 1.00 93.25 309 LEU A CA 1
ATOM 2430 C C . LEU A 1 309 ? -9.587 -3.181 14.840 1.00 93.25 309 LEU A C 1
ATOM 2432 O O . LEU A 1 309 ? -9.591 -2.029 15.273 1.00 93.25 309 LEU A O 1
ATOM 2436 N N . LEU A 1 310 ? -8.953 -3.566 13.740 1.00 94.44 310 LEU A N 1
ATOM 2437 C CA . LEU A 1 310 ? -8.268 -2.668 12.829 1.00 94.44 310 LEU A CA 1
ATOM 2438 C C . LEU A 1 310 ? -9.173 -2.398 11.633 1.00 94.44 310 LEU A C 1
ATOM 2440 O O . LEU A 1 310 ? -9.825 -3.317 11.128 1.00 94.44 310 LEU A O 1
ATOM 2444 N N . ILE A 1 311 ? -9.223 -1.140 11.210 1.00 95.12 311 ILE A N 1
ATOM 2445 C CA . ILE A 1 311 ? -10.072 -0.663 10.123 1.00 95.12 311 ILE A CA 1
ATOM 2446 C C . ILE A 1 311 ? -9.190 0.142 9.179 1.00 95.12 311 ILE A C 1
ATOM 2448 O O . ILE A 1 311 ? -8.732 1.225 9.529 1.00 95.12 311 ILE A O 1
ATOM 2452 N N . TYR A 1 312 ? -8.957 -0.399 7.990 1.00 94.50 312 TYR A N 1
ATOM 2453 C CA . TYR A 1 312 ? -8.218 0.279 6.936 1.00 94.50 312 TYR A CA 1
ATOM 2454 C C . TYR A 1 312 ? -9.189 1.061 6.068 1.00 94.50 312 TYR A C 1
ATOM 2456 O O . TYR A 1 312 ? -10.169 0.495 5.569 1.00 94.50 312 TYR A O 1
ATOM 2464 N N . THR A 1 313 ? -8.929 2.348 5.880 1.00 94.12 313 THR A N 1
ATOM 2465 C CA . THR A 1 313 ? -9.855 3.252 5.207 1.00 94.12 313 THR A CA 1
ATOM 2466 C C . THR A 1 313 ? -9.173 4.073 4.129 1.00 94.12 313 THR A C 1
ATOM 2468 O O . THR A 1 313 ? -7.959 4.264 4.128 1.00 94.12 313 THR A O 1
ATOM 2471 N N . ASN A 1 314 ? -9.992 4.566 3.211 1.00 91.50 314 ASN A N 1
ATOM 2472 C CA . ASN A 1 314 ? -9.626 5.592 2.257 1.00 91.50 314 ASN A CA 1
ATOM 2473 C C . ASN A 1 314 ? -10.583 6.776 2.410 1.00 91.50 314 ASN A C 1
ATOM 2475 O O . ASN A 1 314 ? -11.776 6.594 2.686 1.00 91.50 314 ASN A O 1
ATOM 2479 N N . ARG A 1 315 ? -10.066 7.980 2.199 1.00 87.31 315 ARG A N 1
ATOM 2480 C CA . ARG A 1 315 ? -10.837 9.216 2.135 1.00 87.31 315 ARG A CA 1
ATOM 2481 C C . ARG A 1 315 ? -10.775 9.734 0.700 1.00 87.31 315 ARG A C 1
ATOM 2483 O O . ARG A 1 315 ? -9.723 9.710 0.076 1.00 87.31 315 ARG A O 1
ATOM 2490 N N . GLU A 1 316 ? -11.918 10.127 0.137 1.00 69.12 316 GLU A N 1
ATOM 2491 C CA . GLU A 1 316 ? -12.010 10.532 -1.273 1.00 69.12 316 GLU A CA 1
ATOM 2492 C C . GLU A 1 316 ? -10.987 11.644 -1.591 1.00 69.12 316 GLU A C 1
ATOM 2494 O O . GLU A 1 316 ? -11.160 12.785 -1.168 1.00 69.12 316 GLU A O 1
ATOM 2499 N N . ASN A 1 317 ? -9.943 11.294 -2.357 1.00 62.03 317 ASN A N 1
ATOM 2500 C CA . ASN A 1 317 ? -8.799 12.135 -2.752 1.00 62.03 317 ASN A CA 1
ATOM 2501 C C . ASN A 1 317 ? -7.723 12.409 -1.678 1.00 62.03 317 ASN A C 1
ATOM 2503 O O . ASN A 1 317 ? -6.959 13.361 -1.829 1.00 62.03 317 ASN A O 1
ATOM 2507 N N . GLU A 1 318 ? -7.627 11.593 -0.628 1.00 64.50 318 GLU A N 1
ATOM 2508 C CA . GLU A 1 318 ? -6.612 11.727 0.427 1.00 64.50 318 GLU A CA 1
ATOM 2509 C C . GLU A 1 318 ? -5.825 10.428 0.681 1.00 64.50 318 GLU A C 1
ATOM 2511 O O . GLU A 1 318 ? -6.021 9.410 0.017 1.00 64.50 318 GLU A O 1
ATOM 2516 N N . GLU A 1 319 ? -4.891 10.503 1.632 1.00 75.31 319 GLU A N 1
ATOM 2517 C CA . GLU A 1 319 ? -4.064 9.398 2.109 1.00 75.31 319 GLU A CA 1
ATOM 2518 C C . GLU A 1 319 ? -4.899 8.304 2.790 1.00 75.31 319 GLU A C 1
ATOM 2520 O O . GLU A 1 319 ? -5.970 8.533 3.362 1.00 75.31 319 GLU A O 1
ATOM 2525 N N . GLN A 1 320 ? -4.384 7.082 2.710 1.00 87.12 320 GLN A N 1
ATOM 2526 C CA . GLN A 1 320 ? -4.950 5.929 3.390 1.00 87.12 320 GLN A CA 1
ATOM 2527 C C . GLN A 1 320 ? -4.724 6.069 4.893 1.00 87.12 320 GLN A C 1
ATOM 2529 O O . GLN A 1 320 ? -3.631 6.410 5.338 1.00 87.12 320 GLN A O 1
ATOM 2534 N N . GLU A 1 321 ? -5.748 5.760 5.680 1.00 90.38 321 GLU A N 1
ATOM 2535 C CA . GLU A 1 321 ? -5.691 5.898 7.132 1.00 90.38 321 GLU A CA 1
ATOM 2536 C C . GLU A 1 321 ? -6.206 4.622 7.785 1.00 90.38 321 GLU A C 1
ATOM 2538 O O . GLU A 1 321 ? -7.280 4.105 7.446 1.00 90.38 321 GLU A O 1
ATOM 2543 N N . CYS A 1 322 ? -5.446 4.116 8.748 1.00 92.12 322 CYS A N 1
ATOM 2544 C CA . CYS A 1 322 ? -5.807 2.958 9.532 1.00 92.12 322 CYS A CA 1
ATOM 2545 C C . CYS A 1 322 ? -6.186 3.350 10.952 1.00 92.12 322 CYS A C 1
ATOM 2547 O O . CYS A 1 322 ? -5.423 3.990 11.679 1.00 92.12 322 CYS A O 1
ATOM 2549 N N . PHE A 1 323 ? -7.345 2.866 11.381 1.00 93.19 323 PHE A N 1
ATOM 2550 C CA . PHE A 1 323 ? -7.841 3.031 12.733 1.00 93.19 323 PHE A CA 1
ATOM 2551 C C . PHE A 1 323 ? -7.672 1.745 13.529 1.00 93.19 323 PHE A C 1
ATOM 2553 O O . PHE A 1 323 ? -8.110 0.673 13.109 1.00 93.19 323 PHE A O 1
ATOM 2560 N N . VAL A 1 324 ? -7.099 1.860 14.723 1.00 92.88 324 VAL A N 1
ATOM 2561 C CA . VAL A 1 324 ? -7.052 0.774 15.702 1.00 92.88 324 VAL A CA 1
ATOM 2562 C C . VAL A 1 324 ? -8.062 1.059 16.791 1.00 92.88 324 VAL A C 1
ATOM 2564 O O . VAL A 1 324 ? -8.057 2.127 17.406 1.00 92.88 324 VAL A O 1
ATOM 2567 N N . THR A 1 325 ? -8.927 0.083 17.037 1.00 91.44 325 THR A N 1
ATOM 2568 C CA . THR A 1 325 ? -9.997 0.196 18.020 1.00 91.44 325 THR A CA 1
ATOM 2569 C C . THR A 1 325 ? -9.855 -0.832 19.131 1.00 91.44 325 THR A C 1
ATOM 2571 O O . THR A 1 325 ? -9.364 -1.940 18.911 1.00 91.44 325 THR A O 1
ATOM 2574 N N . HIS A 1 326 ? -10.310 -0.475 20.326 1.00 89.81 326 HIS A N 1
ATOM 2575 C CA . HIS A 1 326 ? -10.397 -1.378 21.465 1.00 89.81 326 HIS A CA 1
ATOM 2576 C C . HIS A 1 326 ? -11.705 -1.127 22.217 1.00 89.81 326 HIS A C 1
ATOM 2578 O O . HIS A 1 326 ? -12.047 0.017 22.519 1.00 89.81 326 HIS A O 1
ATOM 2584 N N . PHE A 1 327 ? -12.452 -2.193 22.500 1.00 86.81 327 PHE A N 1
ATOM 2585 C CA . PHE A 1 327 ? -13.690 -2.120 23.272 1.00 86.81 327 PHE A CA 1
ATOM 2586 C C . PHE A 1 327 ? -13.447 -2.622 24.689 1.00 86.81 327 PHE A C 1
ATOM 2588 O O . PHE A 1 327 ? -13.192 -3.808 24.891 1.00 86.81 327 PHE A O 1
ATOM 2595 N N . GLN A 1 328 ? -13.600 -1.738 25.672 1.00 85.19 328 GLN A N 1
ATOM 2596 C CA . GLN A 1 328 ? -13.429 -2.076 27.083 1.00 85.19 328 GLN A CA 1
ATOM 2597 C C . GLN A 1 328 ? -14.465 -1.342 27.935 1.00 85.19 328 GLN A C 1
ATOM 2599 O O . GLN A 1 328 ? -14.677 -0.142 27.773 1.00 85.19 328 GLN A O 1
ATOM 2604 N N . ASP A 1 329 ? -15.132 -2.065 28.838 1.00 83.88 329 ASP A N 1
ATOM 2605 C CA . ASP A 1 329 ? -16.106 -1.517 29.796 1.00 83.88 329 ASP A CA 1
ATOM 2606 C C . ASP A 1 329 ? -17.207 -0.645 29.157 1.00 83.88 329 ASP A C 1
ATOM 2608 O O . ASP A 1 329 ? -17.598 0.399 29.683 1.00 83.88 329 ASP A O 1
ATOM 2612 N N . GLY A 1 330 ? -17.699 -1.063 27.984 1.00 79.31 330 GLY A N 1
ATOM 2613 C CA . GLY A 1 330 ? -18.735 -0.346 27.229 1.00 79.31 330 GLY A CA 1
ATOM 2614 C C . GLY A 1 330 ? -18.251 0.928 26.528 1.00 79.31 330 GLY A C 1
ATOM 2615 O O . GLY A 1 330 ? -19.075 1.687 26.016 1.00 79.31 330 GLY A O 1
ATOM 2616 N N . LYS A 1 331 ? -16.936 1.165 26.497 1.00 82.31 331 LYS A N 1
ATOM 2617 C CA . LYS A 1 331 ? -16.295 2.298 25.827 1.00 82.31 331 LYS A CA 1
ATOM 2618 C C . LYS A 1 331 ? -15.547 1.813 24.597 1.00 82.31 331 LYS A C 1
ATOM 2620 O O . LYS A 1 331 ? -14.881 0.778 24.642 1.00 82.31 331 LYS A O 1
ATOM 2625 N N . LEU A 1 332 ? -15.651 2.585 23.525 1.00 86.44 332 LEU A N 1
ATOM 2626 C CA . L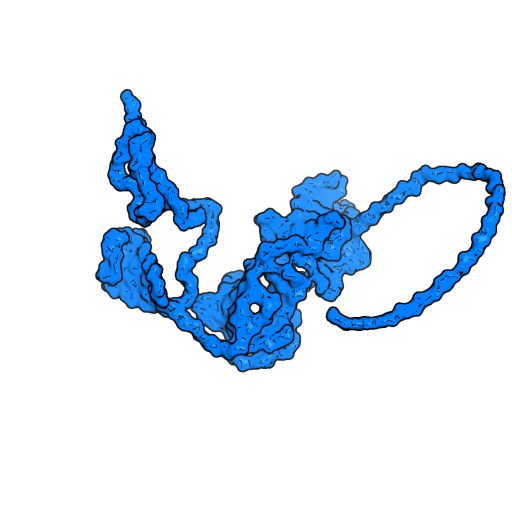EU A 1 332 ? -14.852 2.418 22.326 1.00 86.44 332 LEU A CA 1
ATOM 2627 C C . LEU A 1 332 ? -13.674 3.390 22.385 1.00 86.44 332 LEU A C 1
ATOM 2629 O O . LEU A 1 332 ? -13.862 4.602 22.501 1.00 86.44 332 LEU A O 1
ATOM 2633 N N . PHE A 1 333 ? -12.467 2.850 22.314 1.00 86.88 333 PHE A N 1
ATOM 2634 C CA . PHE A 1 333 ? -11.243 3.610 22.106 1.00 86.88 333 PHE A CA 1
ATOM 2635 C C . PHE A 1 333 ? -10.865 3.484 20.637 1.00 86.88 333 PHE A C 1
ATOM 2637 O O . PHE A 1 333 ? -10.847 2.368 20.124 1.00 86.88 333 PHE A O 1
ATOM 2644 N N . VAL A 1 334 ? -10.574 4.599 19.970 1.00 88.31 334 VAL A N 1
ATOM 2645 C CA . VAL A 1 334 ? -10.135 4.628 18.567 1.00 88.31 334 VAL A CA 1
ATOM 2646 C C . VAL A 1 334 ? -8.908 5.519 18.448 1.00 88.31 334 VAL A C 1
ATOM 2648 O O . VAL A 1 334 ? -8.878 6.588 19.053 1.00 88.31 334 VAL A O 1
ATOM 2651 N N . ALA A 1 335 ? -7.914 5.076 17.683 1.00 88.38 335 ALA A N 1
ATOM 2652 C CA . ALA A 1 335 ? -6.731 5.852 17.330 1.00 88.38 335 ALA A CA 1
ATOM 2653 C C . ALA A 1 335 ? -6.452 5.723 15.830 1.00 88.38 335 ALA A C 1
ATOM 2655 O O . ALA A 1 335 ? -6.512 4.616 15.296 1.00 88.38 335 ALA A O 1
ATOM 2656 N N . ALA A 1 336 ? -6.138 6.844 15.185 1.00 88.88 336 ALA A N 1
ATOM 2657 C CA . ALA A 1 336 ? -5.570 6.897 13.840 1.00 88.88 336 ALA A CA 1
ATOM 2658 C C . ALA A 1 336 ? -4.073 6.536 13.904 1.00 88.88 336 ALA A C 1
ATOM 2660 O O . ALA A 1 336 ? -3.387 6.935 14.850 1.00 88.88 336 ALA A O 1
ATOM 2661 N N . THR A 1 337 ? -3.584 5.728 12.964 1.00 87.19 337 THR A N 1
ATOM 2662 C CA . THR A 1 337 ? -2.241 5.109 13.006 1.00 87.19 337 THR A CA 1
ATOM 2663 C C . THR A 1 337 ? -1.482 5.194 11.681 1.00 87.19 337 THR A C 1
ATOM 2665 O O . THR A 1 337 ? -0.467 4.518 11.515 1.00 87.19 337 THR A O 1
ATOM 2668 N N . GLY A 1 338 ? -1.957 6.015 10.743 1.00 86.69 338 GLY A N 1
ATOM 2669 C CA . GLY A 1 338 ? -1.405 6.130 9.399 1.00 86.69 338 GLY A CA 1
ATOM 2670 C C . GLY A 1 338 ? -1.747 4.925 8.525 1.00 86.69 338 GLY A C 1
ATOM 2671 O O . GLY A 1 338 ? -2.704 4.194 8.775 1.00 86.69 338 GLY A O 1
ATOM 2672 N N . ASP A 1 339 ? -0.941 4.681 7.504 1.00 85.38 339 ASP A N 1
ATOM 2673 C CA . ASP A 1 339 ? -1.189 3.710 6.435 1.00 85.38 339 ASP A CA 1
ATOM 2674 C C . ASP A 1 339 ? -0.704 2.278 6.746 1.00 85.38 339 ASP A C 1
ATOM 2676 O O . ASP A 1 339 ? -0.930 1.370 5.950 1.00 85.38 339 ASP A O 1
ATOM 2680 N N . GLN A 1 340 ? -0.057 2.037 7.896 1.00 87.25 340 GLN A N 1
ATOM 2681 C CA . GLN A 1 340 ? 0.539 0.731 8.247 1.00 87.25 340 GLN A CA 1
ATOM 2682 C C . GLN A 1 340 ? -0.130 0.001 9.424 1.00 87.25 340 GLN A C 1
ATOM 2684 O O . GLN A 1 340 ? 0.342 -1.060 9.844 1.00 87.25 340 GLN A O 1
ATOM 2689 N N . CYS A 1 341 ? -1.253 0.508 9.943 1.00 87.12 341 CYS A N 1
ATOM 2690 C CA . CYS A 1 341 ? -2.029 -0.164 10.993 1.00 87.12 341 CYS A CA 1
ATOM 2691 C C . CYS A 1 341 ? -1.195 -0.562 12.227 1.00 87.12 341 CYS A C 1
ATOM 2693 O O . CYS A 1 341 ? -1.152 -1.735 12.639 1.00 87.12 341 CYS A O 1
ATOM 2695 N N . GLU A 1 342 ? -0.495 0.406 12.822 1.00 85.50 342 GLU A N 1
ATOM 2696 C CA . GLU A 1 342 ? 0.362 0.152 13.977 1.00 85.50 342 GLU A CA 1
ATOM 2697 C C . GLU A 1 342 ? -0.460 -0.298 15.195 1.00 85.50 342 GLU A C 1
ATOM 2699 O O . GLU A 1 342 ? -1.350 0.392 15.679 1.00 85.50 342 GLU A O 1
ATOM 2704 N N . ARG A 1 343 ? -0.162 -1.491 15.720 1.00 82.38 343 ARG A N 1
ATOM 2705 C CA . ARG A 1 343 ? -0.990 -2.147 16.752 1.00 82.38 343 ARG A CA 1
ATOM 2706 C C . ARG A 1 343 ? -0.680 -1.695 18.172 1.00 82.38 343 ARG A C 1
ATOM 2708 O O . ARG A 1 343 ? -1.568 -1.720 19.027 1.00 82.38 343 ARG A O 1
ATOM 2715 N N . ASN A 1 344 ? 0.567 -1.300 18.427 1.00 79.19 344 ASN A N 1
ATOM 2716 C CA . ASN A 1 344 ? 1.110 -1.044 19.763 1.00 79.19 344 ASN A CA 1
ATOM 2717 C C . ASN A 1 344 ? 0.753 0.360 20.271 1.00 79.19 344 ASN A C 1
ATOM 2719 O O . ASN A 1 344 ? 1.598 1.099 20.771 1.00 79.19 344 ASN A O 1
ATOM 2723 N N . ILE A 1 345 ? -0.525 0.722 20.157 1.00 78.25 345 ILE A N 1
ATOM 2724 C CA . ILE A 1 345 ? -1.036 2.006 20.622 1.00 78.25 345 ILE A CA 1
ATOM 2725 C C . ILE A 1 345 ? -1.394 1.921 22.102 1.00 78.25 345 ILE A C 1
ATOM 2727 O O . ILE A 1 345 ? -2.273 1.148 22.512 1.00 78.25 345 ILE A O 1
ATOM 2731 N N . ASP A 1 346 ? -0.730 2.770 22.883 1.00 77.44 346 ASP A N 1
ATOM 2732 C CA . ASP A 1 346 ? -1.077 3.072 24.266 1.00 77.44 346 ASP A CA 1
ATOM 2733 C C . ASP A 1 346 ? -2.195 4.129 24.300 1.00 77.44 346 ASP A C 1
ATOM 2735 O O . ASP A 1 346 ? -1.960 5.342 24.265 1.00 77.44 346 ASP A O 1
ATOM 2739 N N . PHE A 1 347 ? -3.440 3.654 24.383 1.00 73.81 347 PHE A N 1
ATOM 2740 C CA . PHE A 1 347 ? -4.630 4.504 24.480 1.00 73.81 347 PHE A CA 1
ATOM 2741 C C . PHE A 1 347 ? -4.673 5.370 25.755 1.00 73.81 347 PHE A C 1
ATOM 2743 O O . PHE A 1 347 ? -5.468 6.310 25.824 1.00 73.81 347 PHE A O 1
ATOM 2750 N N . ALA A 1 348 ? -3.856 5.077 26.776 1.00 63.25 348 ALA A N 1
ATOM 2751 C CA . ALA A 1 348 ? -3.806 5.861 28.009 1.00 63.25 348 ALA A CA 1
ATOM 2752 C C . ALA A 1 348 ? -2.895 7.092 27.883 1.00 63.25 348 ALA A C 1
ATOM 2754 O O . ALA A 1 348 ? -3.193 8.119 28.503 1.00 63.25 348 ALA A O 1
ATOM 2755 N N . LYS A 1 349 ? -1.826 6.997 27.078 1.00 53.00 349 LYS A N 1
ATOM 2756 C CA . LYS A 1 349 ? -0.855 8.081 26.840 1.00 53.00 349 LYS A CA 1
ATOM 2757 C C . LYS A 1 349 ? -1.230 9.008 25.682 1.00 53.00 349 LYS A C 1
ATOM 2759 O O . LYS A 1 349 ? -0.947 10.196 25.767 1.00 53.00 349 LYS A O 1
ATOM 2764 N N . ASN A 1 350 ? -1.914 8.509 24.652 1.00 50.38 350 ASN A N 1
ATOM 2765 C CA . ASN A 1 350 ? -2.243 9.282 23.444 1.00 50.38 350 ASN A CA 1
ATOM 2766 C C . ASN A 1 350 ? -3.600 10.006 23.532 1.00 50.38 350 ASN A C 1
ATOM 2768 O O . ASN A 1 350 ? -4.396 9.952 22.602 1.00 50.38 350 ASN A O 1
ATOM 2772 N N . GLN A 1 351 ? -3.898 10.676 24.651 1.00 47.56 351 GLN A N 1
ATOM 2773 C CA . GLN A 1 351 ? -5.226 11.274 24.889 1.00 47.56 351 GLN A CA 1
ATOM 2774 C C . GLN A 1 351 ? -5.616 12.373 23.885 1.00 47.56 351 GLN A C 1
ATOM 2776 O O . GLN A 1 351 ? -6.805 12.592 23.685 1.00 47.56 351 GLN A O 1
ATOM 2781 N N . GLU A 1 352 ? -4.643 13.013 23.231 1.00 39.97 352 GLU A N 1
ATOM 2782 C CA . GLU A 1 352 ? -4.876 14.048 22.211 1.00 39.97 352 GLU A CA 1
ATOM 2783 C C . GLU A 1 352 ? -5.332 13.470 20.854 1.00 39.97 352 GLU A C 1
ATOM 2785 O O . GLU A 1 352 ? -6.037 14.149 20.116 1.00 39.97 352 GLU A O 1
ATOM 2790 N N . ASN A 1 353 ? -5.024 12.194 20.569 1.00 39.50 353 ASN A N 1
ATOM 2791 C CA . ASN A 1 353 ? -5.355 11.495 19.313 1.00 39.50 353 ASN A CA 1
ATOM 2792 C C . ASN A 1 353 ? -6.364 10.345 19.504 1.00 39.50 353 ASN A C 1
ATOM 2794 O O . ASN A 1 353 ? -6.588 9.548 18.592 1.00 39.50 353 ASN A O 1
ATOM 2798 N N . VAL A 1 354 ? -6.943 10.218 20.704 1.00 45.12 354 VAL A N 1
ATOM 2799 C CA . VAL A 1 354 ? -7.838 9.116 21.075 1.00 45.12 354 VAL A CA 1
ATOM 2800 C C . VAL A 1 354 ? -9.227 9.650 21.384 1.00 45.12 354 VAL A C 1
ATOM 2802 O O . VAL A 1 354 ? -9.480 10.222 22.446 1.00 45.12 354 VAL A O 1
ATOM 2805 N N . SER A 1 355 ? -10.173 9.379 20.489 1.00 46.78 355 SER A N 1
ATOM 2806 C CA . SER A 1 355 ? -11.588 9.608 20.765 1.00 46.78 355 SER A CA 1
ATOM 2807 C C . SER A 1 355 ? -12.099 8.482 21.668 1.00 46.78 355 SER A C 1
ATOM 2809 O O . SER A 1 355 ? -12.261 7.338 21.243 1.00 46.78 355 SER A O 1
ATOM 2811 N N . LYS A 1 356 ? -12.334 8.792 22.949 1.00 46.47 356 LYS A N 1
ATOM 2812 C CA . LYS A 1 356 ? -13.052 7.901 23.874 1.00 46.47 356 LYS A CA 1
ATOM 2813 C C . LYS A 1 356 ? -14.538 8.085 23.646 1.00 46.47 356 LYS A C 1
ATOM 2815 O O . LYS A 1 356 ? -15.064 9.117 24.042 1.00 46.47 356 LYS A O 1
ATOM 2820 N N . ALA A 1 357 ? -15.209 7.107 23.061 1.00 49.72 357 ALA A N 1
ATOM 2821 C CA . ALA A 1 357 ? -16.579 7.278 22.613 1.00 49.72 357 ALA A CA 1
ATOM 2822 C C . ALA A 1 357 ? -17.523 6.232 23.245 1.00 49.72 357 ALA A C 1
ATOM 2824 O O . ALA A 1 357 ? -17.173 5.059 23.396 1.00 49.72 357 ALA A O 1
ATOM 2825 N N . TYR A 1 358 ? -18.710 6.661 23.680 1.00 44.09 358 TYR A N 1
ATOM 2826 C CA . TYR A 1 358 ? -19.740 5.816 24.296 1.00 44.09 358 TYR A CA 1
ATOM 2827 C C . TYR A 1 358 ? -20.853 5.551 23.298 1.00 44.09 358 TYR A C 1
ATOM 2829 O O . TYR A 1 358 ? -21.259 6.461 22.585 1.00 44.09 358 TYR A O 1
ATOM 2837 N N . ASN A 1 359 ? -21.391 4.334 23.298 1.00 38.12 359 ASN A N 1
ATOM 2838 C CA . ASN A 1 359 ? -22.547 4.005 22.473 1.00 38.12 359 ASN A CA 1
ATOM 2839 C C . ASN A 1 359 ? -23.784 4.773 22.979 1.00 38.12 359 ASN A C 1
ATOM 2841 O O . ASN A 1 359 ? -24.214 4.570 24.122 1.00 38.12 359 ASN A O 1
ATOM 2845 N N . GLU A 1 360 ? -24.362 5.649 22.155 1.00 37.62 360 GLU A N 1
ATOM 2846 C CA . GLU A 1 360 ? -25.622 6.310 22.491 1.00 37.62 360 GLU A CA 1
ATOM 2847 C C . GLU A 1 360 ? -26.788 5.318 22.366 1.00 37.62 360 GLU A C 1
ATOM 2849 O O . GLU A 1 360 ? -27.476 5.228 21.348 1.00 37.62 360 GLU A O 1
ATOM 2854 N N . ILE A 1 361 ? -27.087 4.586 23.441 1.00 34.16 361 ILE A N 1
ATOM 2855 C CA . ILE A 1 361 ? -28.392 3.930 23.549 1.00 34.16 361 ILE A CA 1
ATOM 2856 C C . ILE A 1 361 ? -29.425 5.036 23.785 1.00 34.16 361 ILE A C 1
ATOM 2858 O O . ILE A 1 361 ? -29.622 5.477 24.922 1.00 34.16 361 ILE A O 1
ATOM 2862 N N . LYS A 1 362 ? -30.116 5.482 22.726 1.00 30.91 362 LYS A N 1
ATOM 2863 C CA . LYS A 1 362 ? -31.320 6.319 22.849 1.00 30.91 362 LYS A CA 1
ATOM 2864 C C . LYS A 1 362 ? -32.344 5.589 23.722 1.00 30.91 362 LYS A C 1
ATOM 2866 O O . LYS A 1 362 ? -33.114 4.757 23.249 1.00 30.91 362 LYS A O 1
ATOM 2871 N N . LYS A 1 363 ? -32.386 5.915 25.017 1.00 27.73 363 LYS A N 1
ATOM 2872 C CA . LYS A 1 363 ? -33.511 5.564 25.886 1.00 27.73 363 LYS A CA 1
ATOM 2873 C C . LYS A 1 363 ? -34.726 6.344 25.393 1.00 27.73 363 LYS A C 1
ATOM 2875 O O . LYS A 1 363 ? -34.866 7.529 25.682 1.00 27.73 363 LYS A O 1
ATOM 2880 N N . THR A 1 364 ? -35.620 5.686 24.662 1.00 27.27 364 THR A N 1
ATOM 2881 C CA . THR A 1 364 ? -36.987 6.174 24.461 1.00 27.27 364 THR A CA 1
ATOM 2882 C C . THR A 1 364 ? -37.646 6.345 25.828 1.00 27.27 364 THR A C 1
ATOM 2884 O O . THR A 1 364 ? -38.063 5.381 26.470 1.00 27.27 364 THR A O 1
ATOM 2887 N N . ASN A 1 365 ? -37.699 7.590 26.300 1.00 29.11 365 ASN A N 1
ATOM 2888 C CA . ASN A 1 365 ? -38.404 7.989 27.509 1.00 29.11 365 ASN A CA 1
ATOM 2889 C C . ASN A 1 365 ? -39.919 7.868 27.286 1.00 29.11 365 ASN A C 1
ATOM 2891 O O . ASN A 1 365 ? -40.576 8.845 26.940 1.00 29.11 365 ASN A O 1
ATOM 2895 N N . ASN A 1 366 ? -40.499 6.697 27.547 1.00 28.89 366 ASN A N 1
ATOM 2896 C CA . ASN A 1 366 ? -41.934 6.609 27.810 1.00 28.89 366 ASN A CA 1
ATOM 2897 C C . ASN A 1 366 ? -42.197 7.053 29.252 1.00 28.89 366 ASN A C 1
ATOM 2899 O O . ASN A 1 366 ? -42.216 6.244 30.179 1.00 28.89 366 ASN A O 1
ATOM 2903 N N . LYS A 1 367 ? -42.409 8.359 29.449 1.00 29.02 367 LYS A N 1
ATOM 2904 C CA . LYS A 1 367 ? -43.099 8.862 30.640 1.00 29.02 367 LYS A CA 1
ATOM 2905 C C . LYS A 1 367 ? -44.552 9.183 30.299 1.00 29.02 367 LYS A C 1
ATOM 2907 O O . LYS A 1 367 ? -44.841 10.026 29.456 1.00 29.02 367 LYS A O 1
ATOM 2912 N N . THR A 1 368 ? -45.425 8.586 31.110 1.00 27.39 368 THR A N 1
ATOM 2913 C CA . THR A 1 368 ? -46.819 8.956 31.404 1.00 27.39 368 THR A CA 1
ATOM 2914 C C . THR A 1 368 ? -47.900 8.590 30.384 1.00 27.39 368 THR A C 1
ATOM 2916 O O . THR A 1 368 ? -48.429 9.438 29.678 1.00 27.39 368 THR A O 1
ATOM 2919 N N . SER A 1 369 ? -48.401 7.359 30.487 1.00 26.12 369 SER A N 1
ATOM 2920 C CA . SER A 1 369 ? -49.845 7.114 30.419 1.00 26.12 369 SER A CA 1
ATOM 2921 C C . SER A 1 369 ? -50.329 6.689 31.807 1.00 26.12 369 SER A C 1
ATOM 2923 O O . SER A 1 369 ? -49.874 5.711 32.399 1.00 26.12 369 SER A O 1
ATOM 2925 N N . ARG A 1 370 ? -51.192 7.535 32.378 1.00 27.47 370 ARG A N 1
ATOM 2926 C CA . ARG A 1 370 ? -51.835 7.345 33.678 1.00 27.47 370 ARG A CA 1
ATOM 2927 C C . ARG A 1 370 ? -52.632 6.042 33.680 1.00 27.47 370 ARG A C 1
ATOM 2929 O O . ARG A 1 370 ? -53.400 5.776 32.762 1.00 27.47 370 ARG A O 1
ATOM 2936 N N . ILE A 1 371 ? -52.488 5.296 34.768 1.00 28.12 371 ILE A N 1
ATOM 2937 C CA . ILE A 1 371 ? -53.363 4.191 35.150 1.00 28.12 371 ILE A CA 1
ATOM 2938 C C . ILE A 1 371 ? -54.781 4.750 35.323 1.00 28.12 371 ILE A C 1
ATOM 2940 O O . ILE A 1 371 ? -55.031 5.525 36.245 1.00 28.12 371 ILE A O 1
ATOM 2944 N N . ALA A 1 372 ? -55.704 4.341 34.455 1.00 24.91 372 ALA A N 1
ATOM 2945 C CA . ALA A 1 372 ? -57.133 4.378 34.728 1.00 24.91 372 ALA A CA 1
ATOM 2946 C C . ALA A 1 372 ? -57.570 2.954 35.096 1.00 24.91 372 ALA A C 1
ATOM 2948 O O . ALA A 1 372 ? -57.494 2.037 34.282 1.00 24.91 372 ALA A O 1
ATOM 2949 N N . ARG A 1 373 ? -57.984 2.765 36.352 1.00 27.77 373 ARG A N 1
ATOM 2950 C CA . ARG A 1 373 ? -58.685 1.564 36.818 1.00 27.77 373 ARG A CA 1
ATOM 2951 C C . ARG A 1 373 ? -60.176 1.729 36.518 1.00 27.77 373 ARG A C 1
ATOM 2953 O O . ARG A 1 373 ? -60.821 2.550 37.158 1.00 27.77 373 ARG A O 1
ATOM 2960 N N . VAL A 1 374 ? -60.696 0.906 35.616 1.00 26.28 374 VAL A N 1
ATOM 2961 C CA . VAL A 1 374 ? -62.088 0.421 35.545 1.00 26.28 374 VAL A CA 1
ATOM 2962 C C . VAL A 1 374 ? -61.925 -1.004 34.996 1.00 26.28 374 VAL A C 1
ATOM 2964 O O . VAL A 1 374 ? -61.289 -1.176 33.967 1.00 26.28 374 VAL A O 1
ATOM 2967 N N . GLY A 1 375 ? -62.174 -2.079 35.741 1.00 22.70 375 GLY A N 1
ATOM 2968 C CA . GLY A 1 375 ? -63.492 -2.513 36.191 1.00 22.70 375 GLY A CA 1
ATOM 2969 C C . GLY A 1 375 ? -63.930 -3.681 35.299 1.00 22.70 375 GLY A C 1
ATOM 2970 O O . GLY A 1 375 ? -64.411 -3.443 34.205 1.00 22.70 375 GLY A O 1
ATOM 2971 N N . SER A 1 376 ? -63.639 -4.903 35.767 1.00 24.52 376 SER A N 1
ATOM 2972 C CA . SER A 1 376 ? -64.292 -6.201 35.496 1.00 24.52 376 SER A CA 1
ATOM 2973 C C . SER A 1 376 ? -65.146 -6.386 34.231 1.00 24.52 376 SER A C 1
ATOM 2975 O O . SER A 1 376 ? -66.185 -5.751 34.119 1.00 24.52 376 SER A O 1
ATOM 2977 N N . GLU A 1 377 ? -64.839 -7.421 33.437 1.00 24.62 377 GLU A N 1
ATOM 2978 C CA . GLU A 1 377 ? -65.771 -8.538 33.197 1.00 24.62 377 GLU A CA 1
ATOM 2979 C C . GLU A 1 377 ? -65.094 -9.748 32.523 1.00 24.62 377 GLU A C 1
ATOM 2981 O O . GLU A 1 377 ? -64.081 -9.651 31.836 1.00 24.62 377 GLU A O 1
ATOM 2986 N N . SER A 1 378 ? -65.647 -10.908 32.851 1.00 25.20 378 SER A N 1
ATOM 2987 C CA . SER A 1 378 ? -65.219 -12.294 32.657 1.00 25.20 378 SER A CA 1
ATOM 2988 C C . SER A 1 378 ? -65.621 -12.910 31.310 1.00 25.20 378 SER A C 1
ATOM 2990 O O . SER A 1 378 ? -66.695 -12.590 30.814 1.00 25.20 378 SER A O 1
ATOM 2992 N N . ASN A 1 379 ? -64.830 -13.874 30.803 1.00 26.34 379 ASN A N 1
ATOM 2993 C CA . ASN A 1 379 ? -65.236 -15.218 30.305 1.00 26.34 379 ASN A CA 1
ATOM 2994 C C . ASN A 1 379 ? -64.069 -15.875 29.522 1.00 26.34 379 ASN A C 1
ATOM 2996 O O . ASN A 1 379 ? -63.556 -15.293 28.577 1.00 26.34 379 ASN A O 1
ATOM 3000 N N . ASN A 1 380 ? -63.450 -16.951 30.027 1.00 26.77 380 ASN A N 1
ATOM 3001 C CA . ASN A 1 380 ? -63.726 -18.382 29.756 1.00 26.77 380 ASN A CA 1
ATOM 3002 C C . ASN A 1 380 ? -63.610 -18.822 28.275 1.00 26.77 380 ASN A C 1
ATOM 3004 O O . ASN A 1 380 ? -64.517 -18.550 27.501 1.00 26.77 380 ASN A O 1
ATOM 3008 N N . HIS A 1 381 ? -62.553 -19.568 27.898 1.00 28.06 381 HIS A N 1
ATOM 3009 C CA . HIS A 1 381 ? -62.540 -21.049 27.776 1.00 28.06 381 HIS A CA 1
ATOM 3010 C C . HIS A 1 381 ? -61.348 -21.601 26.942 1.00 28.06 381 HIS A C 1
ATOM 3012 O O . HIS A 1 381 ? -61.216 -21.307 25.764 1.00 28.06 381 HIS A O 1
ATOM 3018 N N . ASN A 1 382 ? -60.531 -22.436 27.601 1.00 28.16 382 ASN A N 1
ATOM 3019 C CA . ASN A 1 382 ? -60.123 -23.824 27.298 1.00 28.16 382 ASN A CA 1
ATOM 3020 C C . ASN A 1 382 ? -59.591 -24.334 25.929 1.00 28.16 382 ASN A C 1
ATOM 3022 O O . ASN A 1 382 ? -60.221 -24.191 24.889 1.00 28.16 382 ASN A O 1
ATOM 3026 N N . ASN A 1 383 ? -58.566 -25.198 26.106 1.00 28.09 383 ASN A N 1
ATOM 3027 C CA . ASN A 1 383 ? -58.104 -26.392 25.356 1.00 28.09 383 ASN A CA 1
ATOM 3028 C C . ASN A 1 383 ? -57.069 -26.174 24.233 1.00 28.09 383 ASN A C 1
ATOM 3030 O O . ASN A 1 383 ? -57.327 -25.443 23.289 1.00 28.09 383 ASN A O 1
ATOM 3034 N N . VAL A 1 384 ? -55.808 -26.634 24.351 1.00 28.00 384 VAL A N 1
ATOM 3035 C CA . VAL A 1 384 ? -55.222 -28.003 24.505 1.00 28.00 384 VAL A CA 1
ATOM 3036 C C . VAL A 1 384 ? -55.293 -28.839 23.224 1.00 28.00 384 VAL A C 1
ATOM 3038 O O . VAL A 1 384 ? -56.384 -29.251 22.853 1.00 28.00 384 VAL A O 1
ATOM 3041 N N . SER A 1 385 ? -54.110 -29.127 22.652 1.00 26.84 385 SER A N 1
ATOM 3042 C CA . SER A 1 385 ? -53.598 -30.437 22.161 1.00 26.84 385 SER A CA 1
ATOM 3043 C C . SER A 1 385 ? -52.405 -30.169 21.219 1.00 26.84 385 SER A C 1
ATOM 3045 O O . SER A 1 385 ? -52.566 -29.457 20.234 1.00 26.84 385 SER A O 1
ATOM 3047 N N . GLU A 1 386 ? -51.158 -30.444 21.616 1.00 26.38 386 GLU A N 1
ATOM 3048 C CA . GLU A 1 386 ? -50.431 -31.730 21.485 1.00 26.38 386 GLU A CA 1
ATOM 3049 C C . GLU A 1 386 ? -50.094 -32.144 20.041 1.00 26.38 386 GLU A C 1
ATOM 3051 O O . GLU A 1 386 ? -50.980 -32.246 19.198 1.00 26.38 386 GLU A O 1
ATOM 3056 N N . GLY A 1 387 ? -48.820 -32.497 19.805 1.00 25.75 387 GLY A N 1
ATOM 3057 C CA . GLY A 1 387 ? -48.472 -33.468 18.763 1.00 25.75 387 GLY A CA 1
ATOM 3058 C C . GLY A 1 387 ? -47.134 -33.288 18.045 1.00 25.75 387 GLY A C 1
ATOM 3059 O O . GLY A 1 387 ? -47.112 -32.721 16.963 1.00 25.75 387 GLY A O 1
ATOM 3060 N N . ASN A 1 388 ? -46.085 -33.872 18.638 1.00 26.55 388 ASN A N 1
ATOM 3061 C CA . ASN A 1 388 ? -44.884 -34.507 18.061 1.00 26.55 388 ASN A CA 1
ATOM 3062 C C . ASN A 1 388 ? -44.051 -33.774 16.990 1.00 26.55 388 ASN A C 1
ATOM 3064 O O . ASN A 1 388 ? -44.519 -33.460 15.906 1.00 26.55 388 ASN A O 1
ATOM 3068 N N . ASP A 1 389 ? -42.776 -33.457 17.223 1.00 26.42 389 ASP A N 1
ATOM 3069 C CA . ASP A 1 389 ? -41.638 -34.344 17.543 1.00 26.42 389 ASP A CA 1
ATOM 3070 C C . ASP A 1 389 ? -41.229 -35.237 16.355 1.00 26.42 389 ASP A C 1
ATOM 3072 O O . ASP A 1 389 ? -41.889 -36.223 16.031 1.00 26.42 389 ASP A O 1
ATOM 3076 N N . ASN A 1 390 ? -40.133 -34.856 15.690 1.00 27.02 390 ASN A N 1
ATOM 3077 C CA . ASN A 1 390 ? -39.068 -35.792 15.343 1.00 27.02 390 ASN A CA 1
ATOM 3078 C C . ASN A 1 390 ? -37.791 -35.063 14.904 1.00 27.02 390 ASN A C 1
ATOM 3080 O O . ASN A 1 390 ? -37.691 -34.418 13.862 1.00 27.02 390 ASN A O 1
ATOM 3084 N N . THR A 1 391 ? -36.800 -35.246 15.760 1.00 27.66 391 THR A N 1
ATOM 3085 C CA . THR A 1 391 ? -35.366 -35.094 15.568 1.00 27.66 391 THR A CA 1
ATOM 3086 C C . THR A 1 391 ? -34.834 -35.985 14.437 1.00 27.66 391 THR A C 1
ATOM 3088 O O . THR A 1 391 ? -35.191 -37.157 14.34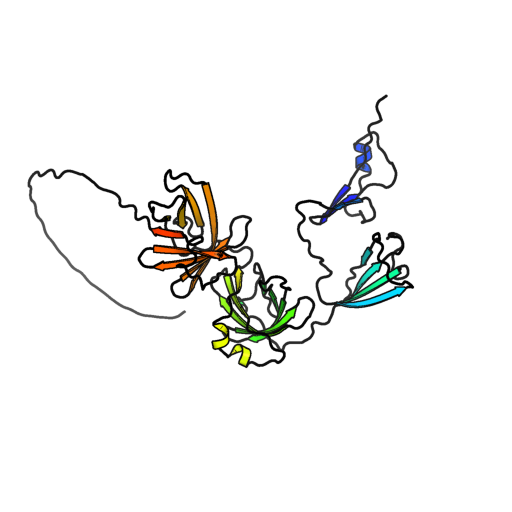4 1.00 27.66 391 THR A O 1
ATOM 3091 N N . ARG A 1 392 ? -33.868 -35.483 13.653 1.00 25.98 392 ARG A N 1
ATOM 3092 C CA . ARG A 1 392 ? -32.575 -36.169 13.462 1.00 25.98 392 ARG A CA 1
ATOM 3093 C C . ARG A 1 392 ? -31.523 -35.293 12.780 1.00 25.98 392 ARG A C 1
ATOM 3095 O O . ARG A 1 392 ? -31.799 -34.455 11.935 1.00 25.98 392 ARG A O 1
ATOM 3102 N N . THR A 1 393 ? -30.319 -35.531 13.260 1.00 27.30 393 THR A N 1
ATOM 3103 C CA . THR A 1 393 ? -29.037 -34.847 13.145 1.00 27.30 393 THR A CA 1
ATOM 3104 C C . THR A 1 393 ? -28.151 -35.399 12.017 1.00 27.30 393 THR A C 1
ATOM 3106 O O . THR A 1 393 ? -28.353 -36.536 11.599 1.00 27.30 393 THR A O 1
ATOM 3109 N N . LEU A 1 394 ? -27.084 -34.630 11.705 1.00 25.47 394 LEU A N 1
ATOM 3110 C CA . LEU A 1 394 ? -25.780 -35.028 11.111 1.00 25.47 394 LEU A CA 1
ATOM 3111 C C . LEU A 1 394 ? -25.807 -35.414 9.609 1.00 25.47 394 LEU A C 1
ATOM 3113 O O . LEU A 1 394 ? -26.724 -36.079 9.164 1.00 25.47 394 LEU A O 1
ATOM 3117 N N . SER A 1 395 ? -24.844 -35.088 8.739 1.00 25.95 395 SER A N 1
ATOM 3118 C CA . SER A 1 395 ? -23.497 -34.510 8.850 1.00 25.95 395 SER A CA 1
ATOM 3119 C C . SER A 1 395 ? -22.885 -34.338 7.440 1.00 25.95 395 SER A C 1
ATOM 3121 O O . SER A 1 395 ? -23.165 -35.160 6.578 1.00 25.95 395 SER A O 1
ATOM 3123 N N . SER A 1 396 ? -21.961 -33.378 7.322 1.00 25.95 396 SER A N 1
ATOM 3124 C CA . SER A 1 396 ? -20.658 -33.441 6.624 1.00 25.95 396 SER A CA 1
ATOM 3125 C C . SER A 1 396 ? -20.495 -33.380 5.084 1.00 25.95 396 SER A C 1
ATOM 3127 O O . SER A 1 396 ? -21.192 -34.023 4.312 1.00 25.95 396 SER A O 1
ATOM 3129 N N . PHE A 1 397 ? -19.453 -32.604 4.736 1.00 27.50 397 PHE A N 1
ATOM 3130 C CA . PHE A 1 397 ? -18.529 -32.608 3.589 1.00 27.50 397 PHE A CA 1
ATOM 3131 C C . PHE A 1 397 ? -19.043 -32.567 2.139 1.00 27.50 397 PHE A C 1
ATOM 3133 O O . PHE A 1 397 ? -19.625 -33.515 1.620 1.00 27.50 397 PHE A O 1
ATOM 3140 N N . GLY A 1 398 ? -18.630 -31.487 1.470 1.00 34.19 398 GLY A N 1
ATOM 3141 C CA . GLY A 1 398 ? -18.520 -31.286 0.028 1.00 34.19 398 GLY A CA 1
ATOM 3142 C C . GLY A 1 398 ? -17.736 -30.009 -0.214 1.00 34.19 398 GLY A C 1
ATOM 3143 O O . GLY A 1 398 ? -18.301 -28.951 0.136 1.00 34.19 398 GLY A O 1
#

Secondary structure (DSSP, 8-state):
-PPPP-B---EEEEEETTEEEEE--SS---BSSHHHHHTTPPPTTT--TTSSEEEE--SSPPPPP-TTS-S-EEEEEEE-S------S---EEEE--SSSEEEEEE-TTS-GGG--TTT-SEEEEEEEPP-S----S----GGG-EEBSSEEE-SSEEEEE-SSTTPPEEEEEEEEE-SSEEEEEEEETT--EEEEEEEEEEE-SSSEEEEEEPPPBSS--THHHH-SGGGTTPPPEEEEBTTPPP---S--EEEE----TT-SEEEEEEE-SSSTTEEEEEEEETTT--EEEEEEEEEEEEEEETTEEEEEEE-TTS--EEEEEEEETTEEEEEE-GGGT-----TTT-TTSEEEEEE---------------------------------------

Foldseek 3Di:
DDDQDWDADWDWDDPDPFKIFTFGDPDPDTDNDNVVRVVPYDDNVPDDPPRGDMDGHDPPDDDDDPPPVFFEWDKDKDADDDDDDDDPAAAKDWDDDPDQKTKIFTAPPNDPPPTDPVRGRMMMITHHDDPPDPQDQAFDDPLPAADWPAWHGDGFWIWGWDPDVVTAIKIWGFNDDDDQKTWTWMDGRHRHTQAIAMKGKDDFDSFKIKIFIARHDNDDDCVRVVDPVRCPPTAIAMITGPPADFDFQPDAAKWKFDDDPPDQKIWIWHQHPVQRQKIKIWIAGPPPRHTDDIFIWGWRGWGDDPQWIKTWTDGVPDFIWIWIWHDDPQWIKIAIDGRRRGHPDDSPPPVVRIRTTHGPPPDPDPDDDDDDDDDDDDDDDDDDDDDDDDDDDDDDDD

InterPro domains:
  IPR055471 Domain of unknown function DUF7043 [PF23070] (135-237)
  IPR055472 Domain of unknown function DUF7044 [PF23071] (3-44)
  IPR055473 Domain of unknown function DUF7045 [PF23073] (249-347)

Sequence (398 aa):
MGRPICFRCLTPILLSQNVLQLAHQYEENCYETEKEARMTCFDSTLVTISDGALLFRTSDEQAASCSPMDGRFDVSYRMNDAALSCESGEGTTIVIEETNVRKLYFANDSSCSSLSMKTAFDSYYFHSGTIAKPFAPCSFPIWMQGEFDSMKVSSNELQYLQHHVGAVPLISHCVKTFEDRVMVFSETKCGEPLGYHCLLFNARSQNLIEFKTSVPTDKSNTSICTNSTQWDNIPWFSSVVLNTSPYPCGIVGTFSTPKTLDQDYCYDLIFNCNEPSKMDILAYHCNDGIIFDSKSYTCLASWKHDDRLLIYTNRENEEQECFVTHFQDGKLFVAATGDQCERNIDFAKNQENVSKAYNEIKKTNNKTSRIARVGSESNNHNNVSEGNDNTRTLSSFG

Radius of gyration: 33.72 Å; chains: 1; bounding box: 104×89×82 Å